Protein AF-0000000067174877 (afdb_homodimer)

pLDDT: mean 84.49, std 14.62, range [26.58, 98.69]

Secondary structure (DSSP, 8-state):
---HHHHHHHHHHHHHS-HHHHHHHTT--HHHHHHHHHHHHHHHTS--EEEETTEEEE-HHHHHHHHHHHHHHHHHHHHHHHHHHHHH-TT-EEEEEEEHHHIIIIIHHHHHHHHHH-TTSEEEEEEESSHHHHHHHHHTTS-SEEEEESP--TTSEEEEEEEEEEEEEE-TT-GGGSSSEE-GGGGTT-EEEEE-TTSHHHHHHHHHHHHTT---EEEEEES-TTHHHHHIIIII-BEEEEGGGS-TT-SSEEEEEEEEEEEEEEEEESSSPPHHHHHHHHHHHHH-----HHHHHHHH-TTTHHHHHHHHHHHHS--/---HHHHHHHHHHHHHS-HHHHHHHTT--HHHHHHHHHHHHHHHTS--EEEETTEEEE-HHHHHHHHHHHHHHHHHHHHHHHHHHHHH-TT-EEEEEEEHHHIIIIIHHHHHHHHHH-TTSEEEEEEESSHHHHHHHHHTTS-SEEEEESP--TTSEEEEEEEEEEEEEE-TT-GGGSSSEE-GGGGTT-EEEEE-TTSHHHHHHHHHHHHTT---EEEEEES-TTHHHHHIIIII-BEEEEGGGS-TT-SSEEEEEEEEEEEEEEEEESSSPPHHHHHHHHHHHHH-----HHHHHHHH-TTTHHHHHHHHHHHHTT-

Foldseek 3Di:
DQDLVLLQLLLLCAVVLALCRSCVVVVHHSVVSVVSPVVVCVVVVHRQWDQDPVGIDGDPVVVVSNVVSVVVNVLVVLQVVQVVLQVQQPQGEAFEEEAPLCCPQQPVVLVVVCCVVPVSYHYHYDYFQDLVVVVVCQVVVVHFKYKDWDDDDPQWDKAFAAKWFKKKAAAAPPPQLPDQAHELQNQAAFEFAAADRRHNVRVVVVVVNVVVVGDYHYQYHYNQQLVRNQVRNVPSTMYTHTLLSQDPPRNHAMHAHVVIDIIIIIMIHNDPHDPVVVVSSVSSNVSHGDHDPVSVCCHVPVPPVVPVVVVVVVVVVVD/DQDLVLLQLLLLCAVVLALCRSCVVVVHHSVVSVVSPVVVCVVVVHRQWDQDPVGIDGDPVVVVSNVVSVVVNVLVVLQVVQVVLQVQQPQGEAFEEEAPLCCPQQPVVLVVVCCVVPVSYHYHYDYFQDLVVVVVCQVVVVHFKYKDWDDDDPQWDKAFAAKWFKKKAAAAPPPQLPDQAHELQNQAAFEFAAADRRHNVRVVVVVVNVVVVGDYHYQYHYNQQLVRNQVRNVPSTMYTHTLLSQDPPRNHAMHAHVVIHIIIIIMIHNDPRDPVVVVSSVSSNVSHGDHDPVSVCCHVPVVPVVPVVVVVVVVVVVD

Nearest PDB structures (foldseek):
  6g4r-assembly1_B  TM=5.927E-01  e=1.650E-21  Corynebacterium glutamicum
  6g1d-assembly1_C  TM=5.947E-01  e=2.316E-20  Corynebacterium glutamicum
  6g4r-assembly1_E  TM=5.955E-01  e=1.926E-20  Corynebacterium glutamicum
  4x6g-assembly1_C  TM=5.718E-01  e=1.758E-19  Pseudomonas aeruginosa PAO1
  1ixc-assembly1_B-2  TM=5.047E-01  e=4.025E-20  Cupriavidus necator

Solvent-accessible surface area (backbone atoms only — not comparable to full-atom values): 32806 Å² total; per-residue (Å²): 125,81,48,72,64,31,38,50,43,49,43,34,23,67,61,58,30,21,61,61,58,21,10,59,72,66,74,47,48,46,68,57,41,51,47,34,45,50,50,45,25,59,73,64,69,42,71,33,67,41,84,48,97,90,32,44,43,70,31,74,60,20,51,55,46,38,50,50,30,50,51,49,52,45,50,53,50,46,50,50,46,48,52,48,28,43,72,64,20,86,63,28,59,46,34,36,32,30,34,66,79,40,42,58,47,39,44,24,64,51,45,28,49,38,47,72,76,38,65,43,41,35,70,44,54,42,60,46,41,46,70,67,59,46,51,51,34,31,71,70,62,71,28,59,35,31,42,41,59,65,83,70,71,81,87,44,41,71,41,85,36,35,72,42,46,39,26,40,24,22,23,68,84,37,76,74,60,71,50,65,46,33,43,72,73,74,44,50,68,35,45,23,32,38,45,23,77,75,20,42,63,22,62,53,49,52,40,53,33,52,76,68,72,40,51,65,38,75,53,32,49,39,62,32,62,50,46,27,35,52,39,4,24,20,58,63,26,31,11,77,42,50,48,55,35,47,54,72,82,59,79,40,37,57,29,37,34,56,72,74,41,70,44,49,30,27,38,36,23,69,50,85,65,54,71,70,56,43,50,51,50,50,50,44,37,73,63,30,64,48,62,37,66,70,56,52,46,34,55,76,43,50,76,58,68,62,61,61,56,55,52,56,61,58,60,61,70,72,106,126,80,49,71,64,31,35,50,42,48,44,35,22,67,61,60,29,20,59,60,56,22,10,58,73,66,74,46,49,48,68,58,42,52,48,35,45,49,51,44,24,58,74,65,69,41,71,32,66,40,85,48,97,91,31,43,44,69,32,75,61,20,50,55,45,38,49,51,29,50,51,49,52,46,50,53,50,45,50,50,46,49,51,48,28,41,72,64,20,85,63,28,57,46,34,37,32,28,35,67,78,41,42,57,47,41,43,24,63,52,46,29,51,38,47,71,75,37,66,43,39,36,71,43,54,42,59,45,41,46,70,67,59,45,50,51,33,31,72,70,62,70,28,59,34,31,42,41,60,65,85,70,71,80,86,44,39,73,40,86,38,36,71,41,46,37,27,40,22,22,21,67,84,37,77,73,60,72,50,68,48,34,44,73,73,72,43,50,68,34,46,24,33,38,45,24,77,74,21,41,61,24,64,52,48,51,38,52,33,53,76,69,71,37,50,62,39,72,56,31,51,39,61,33,61,50,46,28,35,52,39,4,25,21,59,63,26,30,10,80,42,52,48,56,35,47,54,72,82,58,80,39,39,56,28,37,34,55,72,76,42,68,45,49,31,26,38,36,23,72,49,84,65,54,70,70,57,44,50,51,51,50,50,43,36,72,63,28,64,47,61,36,67,70,54,52,45,33,54,74,42,50,77,59,68,63,60,62,56,54,54,57,60,59,60,61,71,76,107

InterPro domains:
  IPR000847 LysR, HTH, N-terminal domain [PF00126] (4-63)
  IPR000847 LysR, HTH, N-terminal domain [PR00039] (19-30)
  IPR000847 LysR, HTH, N-terminal domain [PR00039] (30-40)
  IPR000847 LysR, HTH, N-terminal domain [PR00039] (40-51)
  IPR000847 LysR, HTH, N-terminal domain [PS50931] (2-59)
  IPR005119 LysR, substrate-binding [PF03466] (90-283)
  IPR036388 Winged helix-like DNA-binding domain superfamily [G3DSA:1.10.10.10] (3-88)
  IPR036390 Winged helix DNA-binding domain superfamily [SSF46785] (2-112)

Sequence (638 aa):
MPSLRALECLVAVADSGSITQAARRLHSSQPAVSHQLAVLEREAQTVLLRREPRGVTLTPAGRAAVADARRAIDAAASAVRSARAVGEAAGGALRLACAQSLTVPLLAPVIRRWHRRHPDVAISLREAATIETFLDLVDAGEVDVALVPLPVPDRFATTFVADEEIVLAAASGHPLTRGSTVRMPDLQGAQIVHFAPENGLGGWLDRSLTAAGVHTETVMRTAASAAAPQLAAAGLGVAICPVSAVGAGFPGAVRSFSPRWVRKLVAVTPAKPDPLTARFIGDLQTRGVYVPSDVRSQLTNPSRTKAARTDATSRSSKKMPSLRALECLVAVADSGSITQAARRLHSSQPAVSHQLAVLEREAQTVLLRREPRGVTLTPAGRAAVADARRAIDAAASAVRSARAVGEAAGGALRLACAQSLTVPLLAPVIRRWHRRHPDVAISLREAATIETFLDLVDAGEVDVALVPLPVPDRFATTFVADEEIVLAAASGHPLTRGSTVRMPDLQGAQIVHFAPENGLGGWLDRSLTAAGVHTETVMRTAASAAAPQLAAAGLGVAICPVSAVGAGFPGAVRSFSPRWVRKLVAVTPAKPDPLTARFIGDLQTRGVYVPSDVRSQLTNPSRTKAARTDATSRSSKK

Organism: Mycolicibacterium smegmatis (strain ATCC 700084 / mc(2)155) (NCBI:txid246196)

Structure (mmCIF, N/CA/C/O backbone):
data_AF-0000000067174877-model_v1
#
loop_
_entity.id
_entity.type
_entity.pdbx_description
1 polymer 'Probable hydrogen peroxide-inducible genes activator'
#
loop_
_atom_site.group_PDB
_atom_site.id
_atom_site.type_symbol
_atom_site.label_atom_id
_atom_site.label_alt_id
_atom_site.label_comp_id
_atom_site.label_asym_id
_atom_site.label_entity_id
_atom_site.label_seq_id
_atom_site.pdbx_PDB_ins_code
_atom_site.Cartn_x
_atom_site.Cartn_y
_atom_site.Cartn_z
_atom_site.occupancy
_atom_site.B_iso_or_equiv
_atom_site.auth_seq_id
_atom_site.auth_comp_id
_atom_site.auth_asym_id
_atom_site.auth_atom_id
_atom_site.pdbx_PDB_model_num
ATOM 1 N N . MET A 1 1 ? -0.779 -26.25 19.188 1 49.75 1 MET A N 1
ATOM 2 C CA . MET A 1 1 ? -0.858 -25.5 17.938 1 49.75 1 MET A CA 1
ATOM 3 C C . MET A 1 1 ? -2.307 -25.188 17.594 1 49.75 1 MET A C 1
ATOM 5 O O . MET A 1 1 ? -3.174 -26.062 17.656 1 49.75 1 MET A O 1
ATOM 9 N N . PRO A 1 2 ? -2.494 -23.953 17.516 1 58.31 2 PRO A N 1
ATOM 10 C CA . PRO A 1 2 ? -3.914 -23.703 17.25 1 58.31 2 PRO A CA 1
ATOM 11 C C . PRO A 1 2 ? -4.391 -24.297 15.93 1 58.31 2 PRO A C 1
ATOM 13 O O . PRO A 1 2 ? -3.627 -24.344 14.961 1 58.31 2 PRO A O 1
ATOM 16 N N . SER A 1 3 ? -5.5 -24.922 16.031 1 68.06 3 SER A N 1
ATOM 17 C CA . SER A 1 3 ? -6.109 -25.453 14.82 1 68.06 3 SER A CA 1
ATOM 18 C C . SER A 1 3 ? -6.566 -24.328 13.891 1 68.06 3 SER A C 1
ATOM 20 O O . SER A 1 3 ? -6.832 -23.219 14.344 1 68.06 3 SER A O 1
ATOM 22 N N . LEU A 1 4 ? -6.496 -24.625 12.602 1 74.38 4 LEU A N 1
ATOM 23 C CA . LEU A 1 4 ? -6.996 -23.688 11.609 1 74.38 4 LEU A CA 1
ATOM 24 C C . LEU A 1 4 ? -8.438 -23.281 11.922 1 74.38 4 LEU A C 1
ATOM 26 O O . LEU A 1 4 ? -8.828 -22.125 11.703 1 74.38 4 LEU A O 1
ATOM 30 N N . ARG A 1 5 ? -9.133 -24.188 12.492 1 76.06 5 ARG A N 1
ATOM 31 C CA . ARG A 1 5 ? -10.523 -23.922 12.852 1 76.06 5 ARG A CA 1
ATOM 32 C C . ARG A 1 5 ? -10.625 -22.875 13.953 1 76.06 5 ARG A C 1
ATOM 34 O O . ARG A 1 5 ? -11.508 -22.031 13.93 1 76.06 5 ARG A O 1
ATOM 41 N N . ALA A 1 6 ? -9.758 -22.984 14.852 1 81.88 6 ALA A N 1
ATOM 42 C CA . ALA A 1 6 ? -9.742 -22 15.93 1 81.88 6 ALA A CA 1
ATOM 43 C C . ALA A 1 6 ? -9.43 -20.609 15.398 1 81.88 6 ALA A C 1
ATOM 45 O O . ALA A 1 6 ? -10.031 -19.625 15.844 1 81.88 6 ALA A O 1
ATOM 46 N N . LEU A 1 7 ? -8.539 -20.578 14.477 1 80.25 7 LEU A N 1
ATOM 47 C CA . LEU A 1 7 ? -8.188 -19.297 13.852 1 80.25 7 LEU A CA 1
ATOM 48 C C . LEU A 1 7 ? -9.367 -18.75 13.055 1 80.25 7 LEU A C 1
ATOM 50 O O . LEU A 1 7 ? -9.625 -17.547 13.078 1 80.25 7 LEU A O 1
ATOM 54 N N . GLU A 1 8 ? -10.047 -19.594 12.375 1 84 8 GLU A N 1
ATOM 55 C CA . GLU A 1 8 ? -11.242 -19.203 11.641 1 84 8 GLU A CA 1
ATOM 56 C C . GLU A 1 8 ? -12.305 -18.641 12.586 1 84 8 GLU A C 1
ATOM 58 O O . GLU A 1 8 ? -12.984 -17.656 12.258 1 84 8 GLU A O 1
ATOM 63 N N . CYS A 1 9 ? -12.438 -19.25 13.734 1 86.56 9 CYS A N 1
ATOM 64 C CA . CYS A 1 9 ? -13.383 -18.781 14.734 1 86.56 9 CYS A CA 1
ATOM 65 C C . CYS A 1 9 ? -13.031 -17.375 15.211 1 86.56 9 CYS A C 1
ATOM 67 O O . CYS A 1 9 ? -13.906 -16.5 15.305 1 86.56 9 CYS A O 1
ATOM 69 N N . LEU A 1 10 ? -11.781 -17.188 15.422 1 87.56 10 LEU A N 1
ATOM 70 C CA . LEU A 1 10 ? -11.305 -15.883 15.875 1 87.56 10 LEU A CA 1
ATOM 71 C C . LEU A 1 10 ? -11.609 -14.805 14.844 1 87.56 10 LEU A C 1
ATOM 73 O O . LEU A 1 10 ? -12.148 -13.75 15.18 1 87.56 10 LEU A O 1
ATOM 77 N N . VAL A 1 11 ? -11.32 -15.086 13.625 1 84.06 11 VAL A N 1
ATOM 78 C CA . VAL A 1 11 ? -11.523 -14.117 12.547 1 84.06 11 VAL A CA 1
ATOM 79 C C . VAL A 1 11 ? -13.016 -13.852 12.367 1 84.06 11 VAL A C 1
ATOM 81 O O . VAL A 1 11 ? -13.43 -12.703 12.188 1 84.06 11 VAL A O 1
ATOM 84 N N . ALA A 1 12 ? -13.859 -14.852 12.422 1 85.69 12 ALA A N 1
ATOM 85 C CA . ALA A 1 12 ? -15.305 -14.711 12.266 1 85.69 12 ALA A CA 1
ATOM 86 C C . ALA A 1 12 ? -15.891 -13.836 13.367 1 85.69 12 ALA A C 1
ATOM 88 O O . ALA A 1 12 ? -16.766 -13 13.102 1 85.69 12 ALA A O 1
ATOM 89 N N . VAL A 1 13 ? -15.398 -14.039 14.492 1 88.19 13 VAL A N 1
ATOM 90 C CA . VAL A 1 13 ? -15.891 -13.242 15.617 1 88.19 13 VAL A CA 1
ATOM 91 C C . VAL A 1 13 ? -15.43 -11.797 15.461 1 88.19 13 VAL A C 1
ATOM 93 O O . VAL A 1 13 ? -16.188 -10.859 15.727 1 88.19 13 VAL A O 1
ATOM 96 N N . ALA A 1 14 ? -14.234 -11.688 15.07 1 84.88 14 ALA A N 1
ATOM 97 C CA . ALA A 1 14 ? -13.711 -10.336 14.852 1 84.88 14 ALA A CA 1
ATOM 98 C C . ALA A 1 14 ? -14.531 -9.586 13.805 1 84.88 14 ALA A C 1
ATOM 100 O O . ALA A 1 14 ? -14.828 -8.406 13.977 1 84.88 14 ALA A O 1
ATOM 101 N N . ASP A 1 15 ? -14.883 -10.297 12.852 1 80.62 15 ASP A N 1
ATOM 102 C CA . ASP A 1 15 ? -15.578 -9.688 11.727 1 80.62 15 ASP A CA 1
ATOM 103 C C . ASP A 1 15 ? -17.031 -9.398 12.078 1 80.62 15 ASP A C 1
ATOM 105 O O . ASP A 1 15 ? -17.625 -8.422 11.586 1 80.62 15 ASP A O 1
ATOM 109 N N . SER A 1 16 ? -17.641 -10.211 12.875 1 81.75 16 SER A N 1
ATOM 110 C CA . SER A 1 16 ? -19.062 -10.117 13.133 1 81.75 16 SER A CA 1
ATOM 111 C C . SER A 1 16 ? -19.344 -9.359 14.438 1 81.75 16 SER A C 1
ATOM 113 O O . SER A 1 16 ? -20.453 -8.898 14.664 1 81.75 16 SER A O 1
ATOM 115 N N . GLY A 1 17 ? -18.328 -9.32 15.242 1 84.31 17 GLY A N 1
ATOM 116 C CA . GLY A 1 17 ? -18.484 -8.711 16.547 1 84.31 17 GLY A CA 1
ATOM 117 C C . GLY A 1 17 ? -19.359 -9.523 17.484 1 84.31 17 GLY A C 1
ATOM 118 O O . GLY A 1 17 ? -19.844 -9.016 18.5 1 84.31 17 GLY A O 1
ATOM 119 N N . SER A 1 18 ? -19.641 -10.742 17.062 1 89.56 18 SER A N 1
ATOM 120 C CA . SER A 1 18 ? -20.562 -11.602 17.812 1 89.56 18 SER A CA 1
ATOM 121 C C . SER A 1 18 ? -20.188 -13.07 17.656 1 89.56 18 SER A C 1
ATOM 123 O O . SER A 1 18 ? -19.906 -13.539 16.547 1 89.56 18 SER A O 1
ATOM 125 N N . ILE A 1 19 ? -20.188 -13.789 18.844 1 89.75 19 ILE A N 1
ATOM 126 C CA . ILE A 1 19 ? -19.875 -15.211 18.797 1 89.75 19 ILE A CA 1
ATOM 127 C C . ILE A 1 19 ? -21.016 -15.977 18.125 1 89.75 19 ILE A C 1
ATOM 129 O O . ILE A 1 19 ? -20.781 -16.891 17.344 1 89.75 19 ILE A O 1
ATOM 133 N N . THR A 1 20 ? -22.203 -15.508 18.375 1 89 20 THR A N 1
ATOM 134 C CA . THR A 1 20 ? -23.375 -16.156 17.797 1 89 20 THR A CA 1
ATOM 135 C C . THR A 1 20 ? -23.391 -15.992 16.281 1 89 20 THR A C 1
ATOM 137 O O . THR A 1 20 ? -23.656 -16.953 15.547 1 89 20 THR A O 1
ATOM 140 N N . GLN A 1 21 ? -23.125 -14.859 15.898 1 87.75 21 GLN A N 1
ATOM 141 C CA . GLN A 1 21 ? -23.109 -14.602 14.461 1 87.75 21 GLN A CA 1
ATOM 142 C C . GLN A 1 21 ? -21.953 -15.344 13.781 1 87.75 21 GLN A C 1
ATOM 144 O O . GLN A 1 21 ? -22.109 -15.852 12.672 1 87.75 21 GLN A O 1
ATOM 149 N N . ALA A 1 22 ? -20.844 -15.32 14.453 1 89.62 22 ALA A N 1
ATOM 150 C CA . ALA A 1 22 ? -19.703 -16.078 13.945 1 89.62 22 ALA A CA 1
ATOM 151 C C . ALA A 1 22 ? -20.047 -17.562 13.805 1 89.62 22 ALA A C 1
ATOM 153 O O . ALA A 1 22 ? -19.688 -18.188 12.812 1 89.62 22 ALA A O 1
ATOM 154 N N . ALA A 1 23 ? -20.766 -18.109 14.734 1 88.75 23 ALA A N 1
ATOM 155 C CA . ALA A 1 23 ? -21.172 -19.5 14.703 1 88.75 23 ALA A CA 1
ATOM 156 C C . ALA A 1 23 ? -22.047 -19.797 13.492 1 88.75 23 ALA A C 1
ATOM 158 O O . ALA A 1 23 ? -21.859 -20.797 12.797 1 88.75 23 ALA A O 1
ATOM 159 N N . ARG A 1 24 ? -22.906 -18.953 13.242 1 84 24 ARG A N 1
ATOM 160 C CA . ARG A 1 24 ? -23.781 -19.094 12.086 1 84 24 ARG A CA 1
ATOM 161 C C . ARG A 1 24 ? -22.984 -19.078 10.789 1 84 24 ARG A C 1
ATOM 163 O O . ARG A 1 24 ? -23.203 -19.922 9.906 1 84 24 ARG A O 1
ATOM 170 N N . ARG A 1 25 ? -22.078 -18.234 10.789 1 79.06 25 ARG A N 1
ATOM 171 C CA . ARG A 1 25 ? -21.25 -18.062 9.594 1 79.06 25 ARG A CA 1
ATOM 172 C C . ARG A 1 25 ? -20.391 -19.297 9.336 1 79.06 25 ARG A C 1
ATOM 174 O O . ARG A 1 25 ? -20.141 -19.656 8.18 1 79.06 25 ARG A O 1
ATOM 181 N N . LEU A 1 26 ? -19.953 -19.828 10.383 1 81 26 LEU A N 1
ATOM 182 C CA . LEU A 1 26 ? -19.047 -20.969 10.281 1 81 26 LEU A CA 1
ATOM 183 C C . LEU A 1 26 ? -19.812 -22.281 10.289 1 81 26 LEU A C 1
ATOM 185 O O . LEU A 1 26 ? -19.219 -23.359 10.328 1 81 26 LEU A O 1
ATOM 189 N N . HIS A 1 27 ? -21.188 -22.109 10.25 1 81.44 27 HIS A N 1
ATOM 190 C CA . HIS A 1 27 ? -22.031 -23.281 10.32 1 81.44 27 HIS A CA 1
ATOM 191 C C . HIS A 1 27 ? -21.656 -24.172 11.5 1 81.44 27 HIS A C 1
ATOM 193 O O . HIS A 1 27 ? -21.484 -25.391 11.344 1 81.44 27 HIS A O 1
ATOM 199 N N . SER A 1 28 ? -21.469 -23.531 12.594 1 84.38 28 SER A N 1
ATOM 200 C CA . SER A 1 28 ? -21.109 -24.172 13.852 1 84.38 28 SER A CA 1
ATOM 201 C C . SER A 1 28 ? -22.031 -23.719 14.984 1 84.38 28 SER A C 1
ATOM 203 O O . SER A 1 28 ? -22.859 -22.828 14.797 1 84.38 28 SER A O 1
ATOM 205 N N . SER A 1 29 ? -21.953 -24.391 16.062 1 87.31 29 SER A N 1
ATOM 206 C CA . SER A 1 29 ? -22.719 -23.969 17.234 1 87.31 29 SER A CA 1
ATOM 207 C C . SER A 1 29 ? -21.953 -22.938 18.062 1 87.31 29 SER A C 1
ATOM 209 O O . SER A 1 29 ? -20.719 -22.906 18.016 1 87.31 29 SER A O 1
ATOM 211 N N . GLN A 1 30 ? -22.719 -22.094 18.656 1 89.38 30 GLN A N 1
ATOM 212 C CA . GLN A 1 30 ? -22.125 -21.062 19.484 1 89.38 30 GLN A CA 1
ATOM 213 C C . GLN A 1 30 ? -21.219 -21.672 20.547 1 89.38 30 GLN A C 1
ATOM 215 O O . GLN A 1 30 ? -20.094 -21.188 20.766 1 89.38 30 GLN A O 1
ATOM 220 N N . PRO A 1 31 ? -21.578 -22.797 21.219 1 89.94 31 PRO A N 1
ATOM 221 C CA . PRO A 1 31 ? -20.656 -23.391 22.188 1 89.94 31 PRO A CA 1
ATOM 222 C C . PRO A 1 31 ? -19.359 -23.875 21.547 1 89.94 31 PRO A C 1
ATOM 224 O O . PRO A 1 31 ? -18.281 -23.766 22.156 1 89.94 31 PRO A O 1
ATOM 227 N N . ALA A 1 32 ? -19.484 -24.406 20.391 1 86 32 ALA A N 1
ATOM 228 C CA . ALA A 1 32 ? -18.297 -24.906 19.703 1 86 32 ALA A CA 1
ATOM 229 C C . ALA A 1 32 ? -17.328 -23.766 19.375 1 86 32 ALA A C 1
ATOM 231 O O . ALA A 1 32 ? -16.125 -23.906 19.594 1 86 32 ALA A O 1
ATOM 232 N N . VAL A 1 33 ? -17.859 -22.688 18.875 1 90.06 33 VAL A N 1
ATOM 233 C CA . VAL A 1 33 ? -17.031 -21.516 18.562 1 90.06 33 VAL A CA 1
ATOM 234 C C . VAL A 1 33 ? -16.422 -20.953 19.828 1 90.06 33 VAL A C 1
ATOM 236 O O . VAL A 1 33 ? -15.227 -20.625 19.859 1 90.06 33 VAL A O 1
ATOM 239 N N . SER A 1 34 ? -17.203 -20.875 20.859 1 90.19 34 SER A N 1
ATOM 240 C CA . SER A 1 34 ? -16.719 -20.375 22.141 1 90.19 34 SER A CA 1
ATOM 241 C C . SER A 1 34 ? -15.586 -21.234 22.672 1 90.19 34 SER A C 1
ATOM 243 O O . SER A 1 34 ? -14.586 -20.719 23.172 1 90.19 34 SER A O 1
ATOM 245 N N . HIS A 1 35 ? -15.766 -22.484 22.531 1 86.81 35 HIS A N 1
ATOM 246 C CA . HIS A 1 35 ? -14.75 -23.422 22.984 1 86.81 35 HIS A CA 1
ATOM 247 C C . HIS A 1 35 ? -13.445 -23.234 22.219 1 86.81 35 HIS A C 1
ATOM 249 O O . HIS A 1 35 ? -12.367 -23.219 22.812 1 86.81 35 HIS A O 1
ATOM 255 N N . GLN A 1 36 ? -13.578 -23.188 20.938 1 86.5 36 GLN A N 1
ATOM 256 C CA . GLN A 1 36 ? -12.398 -22.984 20.109 1 86.5 36 GLN A CA 1
ATOM 257 C C . GLN A 1 36 ? -11.656 -21.719 20.5 1 86.5 36 GLN A C 1
ATOM 259 O O . GLN A 1 36 ? -10.422 -21.688 20.531 1 86.5 36 GLN A O 1
ATOM 264 N N . LEU A 1 37 ? -12.359 -20.688 20.812 1 88.75 37 LEU A N 1
ATOM 265 C CA . LEU A 1 37 ? -11.766 -19.406 21.203 1 88.75 37 LEU A CA 1
ATOM 266 C C . LEU A 1 37 ? -11.062 -19.531 22.562 1 88.75 37 LEU A C 1
ATOM 268 O O . LEU A 1 37 ? -9.977 -18.969 22.75 1 88.75 37 LEU A O 1
ATOM 272 N N . ALA A 1 38 ? -11.656 -20.25 23.422 1 86.88 38 ALA A N 1
ATOM 273 C CA . ALA A 1 38 ? -11.055 -20.484 24.734 1 86.88 38 ALA A CA 1
ATOM 274 C C . ALA A 1 38 ? -9.742 -21.25 24.594 1 86.88 38 ALA A C 1
ATOM 276 O O . ALA A 1 38 ? -8.766 -20.938 25.281 1 86.88 38 ALA A O 1
ATOM 277 N N . VAL A 1 39 ? -9.797 -22.203 23.781 1 79.25 39 VAL A N 1
ATOM 278 C CA . VAL A 1 39 ? -8.594 -23 23.531 1 79.25 39 VAL A CA 1
ATOM 279 C C . VAL A 1 39 ? -7.492 -22.094 22.984 1 79.25 39 VAL A C 1
ATOM 281 O O . VAL A 1 39 ? -6.336 -22.188 23.391 1 79.25 39 VAL A O 1
ATOM 284 N N . LEU A 1 40 ? -7.848 -21.25 22.062 1 81.5 40 LEU A N 1
ATOM 285 C CA . LEU A 1 40 ? -6.891 -20.344 21.438 1 81.5 40 LEU A CA 1
ATOM 286 C C . LEU A 1 40 ? -6.301 -19.391 22.484 1 81.5 40 LEU A C 1
ATOM 288 O O . LEU A 1 40 ? -5.094 -19.141 22.484 1 81.5 40 LEU A O 1
ATOM 292 N N . GLU A 1 41 ? -7.145 -18.875 23.328 1 85.38 41 GLU A N 1
ATOM 293 C CA . GLU A 1 41 ? -6.684 -17.969 24.375 1 85.38 41 GLU A CA 1
ATOM 294 C C . GLU A 1 41 ? -5.773 -18.688 25.359 1 85.38 41 GLU A C 1
ATOM 296 O O . GLU A 1 41 ? -4.781 -18.109 25.828 1 85.38 41 GLU A O 1
ATOM 301 N N . ARG A 1 42 ? -6.078 -19.906 25.672 1 78 42 ARG A N 1
ATOM 302 C CA . ARG A 1 42 ? -5.246 -20.719 26.562 1 78 42 ARG A CA 1
ATOM 303 C C . ARG A 1 42 ? -3.875 -20.969 25.953 1 78 42 ARG A C 1
ATOM 305 O O . ARG A 1 42 ? -2.852 -20.844 26.625 1 78 42 ARG A O 1
ATOM 312 N N . GLU A 1 43 ? -3.955 -21.297 24.734 1 73 43 GLU A N 1
ATOM 313 C CA . GLU A 1 43 ? -2.697 -21.578 24.047 1 73 43 GLU A CA 1
ATOM 314 C C . GLU A 1 43 ? -1.843 -20.312 23.922 1 73 43 GLU A C 1
ATOM 316 O O . GLU A 1 43 ? -0.618 -20.375 24.047 1 73 43 GLU A O 1
ATOM 321 N N . ALA A 1 44 ? -2.561 -19.234 23.656 1 71.12 44 ALA A N 1
ATOM 322 C CA . ALA A 1 44 ? -1.867 -17.969 23.516 1 71.12 44 ALA A CA 1
ATOM 323 C C . ALA A 1 44 ? -1.501 -17.391 24.891 1 71.12 44 ALA A C 1
ATOM 325 O O . ALA A 1 44 ? -0.705 -16.453 24.984 1 71.12 44 ALA A O 1
ATOM 326 N N . GLN A 1 45 ? -2.07 -17.969 25.844 1 73.69 45 GLN A N 1
ATOM 327 C CA . GLN A 1 45 ? -1.888 -17.531 27.234 1 73.69 45 GLN A CA 1
ATOM 328 C C . GLN A 1 45 ? -2.225 -16.062 27.406 1 73.69 45 GLN A C 1
ATOM 330 O O . GLN A 1 45 ? -1.541 -15.344 28.141 1 73.69 45 GLN A O 1
ATOM 335 N N . THR A 1 46 ? -3.148 -15.633 26.594 1 75.06 46 THR A N 1
ATOM 336 C CA . THR A 1 46 ? -3.615 -14.25 26.672 1 75.06 46 THR A CA 1
ATOM 337 C C . THR A 1 46 ? -5.07 -14.148 26.219 1 75.06 46 THR A C 1
ATOM 339 O O . THR A 1 46 ? -5.559 -15 25.484 1 75.06 46 THR A O 1
ATOM 342 N N . VAL A 1 47 ? -5.723 -13.227 26.797 1 83.31 47 VAL A N 1
ATOM 343 C CA . VAL A 1 47 ? -7.105 -12.977 26.422 1 83.31 47 VAL A CA 1
ATOM 344 C C . VAL A 1 47 ? -7.145 -12.234 25.078 1 83.31 47 VAL A C 1
ATOM 346 O O . VAL A 1 47 ? -6.461 -11.219 24.906 1 83.31 47 VAL A O 1
ATOM 349 N N . LEU A 1 48 ? -7.875 -12.797 24.203 1 84.94 48 LEU A N 1
ATOM 350 C CA . LEU A 1 48 ? -7.93 -12.219 22.875 1 84.94 48 LEU A CA 1
ATOM 351 C C . LEU A 1 48 ? -9.219 -11.43 22.672 1 84.94 48 LEU A C 1
ATOM 353 O O . LEU A 1 48 ? -9.266 -10.492 21.875 1 84.94 48 LEU A O 1
ATOM 357 N N . LEU A 1 49 ? -10.266 -11.852 23.391 1 87.81 49 LEU A N 1
ATOM 358 C CA . LEU A 1 49 ? -11.594 -11.273 23.219 1 87.81 49 LEU A CA 1
ATOM 359 C C . LEU A 1 49 ? -12.148 -10.789 24.547 1 87.81 49 LEU A C 1
ATOM 361 O O . LEU A 1 49 ? -11.938 -11.422 25.594 1 87.81 49 LEU A O 1
ATOM 365 N N . ARG A 1 50 ? -12.758 -9.609 24.422 1 86.88 50 ARG A N 1
ATOM 366 C CA . ARG A 1 50 ? -13.516 -9.094 25.562 1 86.88 50 ARG A CA 1
ATOM 367 C C . ARG A 1 50 ? -15.016 -9.18 25.312 1 86.88 50 ARG A C 1
ATOM 369 O O . ARG A 1 50 ? -15.508 -8.688 24.297 1 86.88 50 ARG A O 1
ATOM 376 N N . ARG A 1 51 ? -15.648 -9.875 26.219 1 81.5 51 ARG A N 1
ATOM 377 C CA . ARG A 1 51 ? -17.094 -10.016 26.109 1 81.5 51 ARG A CA 1
ATOM 378 C C . ARG A 1 51 ? -17.812 -8.82 26.734 1 81.5 51 ARG A C 1
ATOM 380 O O . ARG A 1 51 ? -17.484 -8.414 27.844 1 81.5 51 ARG A O 1
ATOM 387 N N . GLU A 1 52 ? -18.547 -8.133 25.891 1 79.06 52 GLU A N 1
ATOM 388 C CA . GLU A 1 52 ? -19.359 -6.996 26.328 1 79.06 52 GLU A CA 1
ATOM 389 C C . GLU A 1 52 ? -20.859 -7.293 26.172 1 79.06 52 GLU A C 1
ATOM 391 O O . GLU A 1 52 ? -21.234 -8.258 25.5 1 79.06 52 GLU A O 1
ATOM 396 N N . PRO A 1 53 ? -21.703 -6.523 26.875 1 74.5 53 PRO A N 1
ATOM 397 C CA . PRO A 1 53 ? -23.141 -6.742 26.766 1 74.5 53 PRO A CA 1
ATOM 398 C C . PRO A 1 53 ? -23.641 -6.688 25.328 1 74.5 53 PRO A C 1
ATOM 400 O O . PRO A 1 53 ? -24.578 -7.402 24.969 1 74.5 53 PRO A O 1
ATOM 403 N N . ARG A 1 54 ? -23.016 -5.867 24.547 1 72.5 54 ARG A N 1
ATOM 404 C CA . ARG A 1 54 ? -23.516 -5.684 23.188 1 72.5 54 ARG A CA 1
ATOM 405 C C . ARG A 1 54 ? -22.609 -6.387 22.172 1 72.5 54 ARG A C 1
ATOM 407 O O . ARG A 1 54 ? -22.625 -6.051 20.984 1 72.5 54 ARG A O 1
ATOM 414 N N . GLY A 1 55 ? -21.891 -7.367 22.703 1 81.75 55 GLY A N 1
ATOM 415 C CA . GLY A 1 55 ? -21.094 -8.125 21.734 1 81.75 55 GLY A CA 1
ATOM 416 C C . GLY A 1 55 ? -19.688 -8.391 22.219 1 81.75 55 GLY A C 1
ATOM 417 O O . GLY A 1 55 ? -19.438 -8.555 23.406 1 81.75 55 GLY A O 1
ATOM 418 N N . VAL A 1 56 ? -18.797 -8.734 21.219 1 86.06 56 VAL A N 1
ATOM 419 C CA . VAL A 1 56 ? -17.406 -9.086 21.531 1 86.06 56 VAL A CA 1
ATOM 420 C C . VAL A 1 56 ? -16.453 -8.102 20.859 1 86.06 56 VAL A C 1
ATOM 422 O O . VAL A 1 56 ? -16.688 -7.68 19.734 1 86.06 56 VAL A O 1
ATOM 425 N N . THR A 1 57 ? -15.484 -7.582 21.656 1 85 57 THR A N 1
ATOM 426 C CA . THR A 1 57 ? -14.438 -6.723 21.109 1 85 57 THR A CA 1
ATOM 427 C C . THR A 1 57 ? -13.07 -7.387 21.234 1 85 57 THR A C 1
ATOM 429 O O . THR A 1 57 ? -12.875 -8.266 22.094 1 85 57 THR A O 1
ATOM 432 N N . LEU A 1 58 ? -12.219 -6.961 20.344 1 81.12 58 LEU A N 1
ATOM 433 C CA . LEU A 1 58 ? -10.867 -7.512 20.359 1 81.12 58 LEU A CA 1
ATOM 434 C C . LEU A 1 58 ? -9.977 -6.762 21.344 1 81.12 58 LEU A C 1
ATOM 436 O O . LEU A 1 58 ? -10.07 -5.535 21.453 1 81.12 58 LEU A O 1
ATOM 440 N N . THR A 1 59 ? -9.164 -7.531 22.109 1 76.19 59 THR A N 1
ATOM 441 C CA . THR A 1 59 ? -8.039 -6.941 22.828 1 76.19 59 THR A CA 1
ATOM 442 C C . THR A 1 59 ? -6.922 -6.562 21.859 1 76.19 59 THR A C 1
ATOM 444 O O . THR A 1 59 ? -6.957 -6.93 20.688 1 76.19 59 THR A O 1
ATOM 447 N N . PRO A 1 60 ? -6.02 -5.789 22.359 1 62.75 60 PRO A N 1
ATOM 448 C CA . PRO A 1 60 ? -4.859 -5.523 21.516 1 62.75 60 PRO A CA 1
ATOM 449 C C . PRO A 1 60 ? -4.176 -6.805 21.031 1 62.75 60 PRO A C 1
ATOM 451 O O . PRO A 1 60 ? -3.811 -6.906 19.859 1 62.75 60 PRO A O 1
ATOM 454 N N . ALA A 1 61 ? -4.043 -7.691 21.891 1 70.31 61 ALA A N 1
ATOM 455 C CA . ALA A 1 61 ? -3.504 -9 21.516 1 70.31 61 ALA A CA 1
ATOM 456 C C . ALA A 1 61 ? -4.41 -9.695 20.516 1 70.31 61 ALA A C 1
ATOM 458 O O . ALA A 1 61 ? -3.93 -10.359 19.594 1 70.31 61 ALA A O 1
ATOM 459 N N . GLY A 1 62 ? -5.621 -9.516 20.719 1 77.81 62 GLY A N 1
ATOM 460 C CA . GLY A 1 62 ? -6.586 -10.086 19.781 1 77.81 62 GLY A CA 1
ATOM 461 C C . GLY A 1 62 ? -6.457 -9.531 18.375 1 77.81 62 GLY A C 1
ATOM 462 O O . GLY A 1 62 ? -6.512 -10.289 17.406 1 77.81 62 GLY A O 1
ATOM 463 N N . ARG A 1 63 ? -6.211 -8.305 18.297 1 73.44 63 ARG A N 1
ATOM 464 C CA . ARG A 1 63 ? -6.062 -7.66 16.984 1 73.44 63 ARG A CA 1
ATOM 465 C C . ARG A 1 63 ? -4.84 -8.195 16.25 1 73.44 63 ARG A C 1
ATOM 467 O O . ARG A 1 63 ? -4.906 -8.477 15.055 1 73.44 63 ARG A O 1
ATOM 474 N N . ALA A 1 64 ? -3.832 -8.297 16.969 1 66.69 64 ALA A N 1
ATOM 475 C CA . ALA A 1 64 ? -2.617 -8.859 16.391 1 66.69 64 ALA A CA 1
ATOM 476 C C . ALA A 1 64 ? -2.838 -10.305 15.969 1 66.69 64 ALA A C 1
ATOM 478 O O . ALA A 1 64 ? -2.412 -10.711 14.883 1 66.69 64 ALA A O 1
ATOM 479 N N . ALA A 1 65 ? -3.535 -10.938 16.797 1 75.31 65 ALA A N 1
ATOM 480 C CA . ALA A 1 65 ? -3.789 -12.352 16.516 1 75.31 65 ALA A CA 1
ATOM 481 C C . ALA A 1 65 ? -4.676 -12.516 15.289 1 75.31 65 ALA A C 1
ATOM 483 O O . ALA A 1 65 ? -4.492 -13.453 14.508 1 75.31 65 ALA A O 1
ATOM 484 N N . VAL A 1 66 ? -5.602 -11.602 15.156 1 80.19 66 VAL A N 1
ATOM 485 C CA . VAL A 1 66 ? -6.512 -11.68 14.016 1 80.19 66 VAL A CA 1
ATOM 486 C C . VAL A 1 66 ? -5.734 -11.477 12.719 1 80.19 66 VAL A C 1
ATOM 488 O O . VAL A 1 66 ? -5.961 -12.188 11.734 1 80.19 66 VAL A O 1
ATOM 491 N N . ALA A 1 67 ? -4.875 -10.57 12.758 1 69.12 67 ALA A N 1
ATOM 492 C CA . ALA A 1 67 ? -4.039 -10.344 11.586 1 69.12 67 ALA A CA 1
ATOM 493 C C . ALA A 1 67 ? -3.244 -11.594 11.227 1 69.12 67 ALA A C 1
ATOM 495 O O . ALA A 1 67 ? -3.211 -12.008 10.062 1 69.12 67 ALA A O 1
ATOM 496 N N . ASP A 1 68 ? -2.697 -12.18 12.211 1 67.56 68 ASP A N 1
ATOM 497 C CA . ASP A 1 68 ? -1.912 -13.391 12 1 67.56 68 ASP A CA 1
ATOM 498 C C . ASP A 1 68 ? -2.805 -14.562 11.594 1 67.56 68 ASP A C 1
ATOM 500 O O . ASP A 1 68 ? -2.42 -15.383 10.758 1 67.56 68 ASP A O 1
ATOM 504 N N . ALA A 1 69 ? -3.938 -14.578 12.203 1 77.38 69 ALA A N 1
ATOM 505 C CA . ALA A 1 69 ? -4.891 -15.633 11.867 1 77.38 69 ALA A CA 1
ATOM 506 C C . ALA A 1 69 ? -5.312 -15.555 10.406 1 77.38 69 ALA A C 1
ATOM 508 O O . ALA A 1 69 ? -5.359 -16.578 9.711 1 77.38 69 ALA A O 1
ATOM 509 N N . ARG A 1 70 ? -5.543 -14.352 10.031 1 75 70 ARG A N 1
ATOM 510 C CA . ARG A 1 70 ? -5.93 -14.172 8.633 1 75 70 ARG A CA 1
ATOM 511 C C . ARG A 1 70 ? -4.816 -14.625 7.695 1 75 70 ARG A C 1
ATOM 513 O O . ARG A 1 70 ? -5.074 -15.305 6.699 1 75 70 ARG A O 1
ATOM 520 N N . ARG A 1 71 ? -3.672 -14.305 8.039 1 65.25 71 ARG A N 1
ATOM 521 C CA . ARG A 1 71 ? -2.527 -14.719 7.238 1 65.25 71 ARG A CA 1
ATOM 522 C C . ARG A 1 71 ? -2.412 -16.234 7.199 1 65.25 71 ARG A C 1
ATOM 524 O O . ARG A 1 71 ? -2.145 -16.828 6.145 1 65.25 71 ARG A O 1
ATOM 531 N N . ALA A 1 72 ? -2.619 -16.828 8.328 1 66.88 72 ALA A N 1
ATOM 532 C CA . ALA A 1 72 ? -2.529 -18.297 8.43 1 66.88 72 ALA A CA 1
ATOM 533 C C . ALA A 1 72 ? -3.627 -18.969 7.609 1 66.88 72 ALA A C 1
ATOM 535 O O . ALA A 1 72 ? -3.373 -19.953 6.91 1 66.88 72 ALA A O 1
ATOM 536 N N . ILE A 1 73 ? -4.781 -18.438 7.723 1 72.06 73 ILE A N 1
ATOM 537 C CA . ILE A 1 73 ? -5.914 -19 6.984 1 72.06 73 ILE A CA 1
ATOM 538 C C . ILE A 1 73 ? -5.672 -18.844 5.484 1 72.06 73 ILE A C 1
ATOM 540 O O . ILE A 1 73 ? -5.891 -19.797 4.723 1 72.06 73 ILE A O 1
ATOM 544 N N . ASP A 1 74 ? -5.176 -17.734 5.168 1 65.81 74 ASP A N 1
ATOM 545 C CA . ASP A 1 74 ? -4.875 -17.484 3.766 1 65.81 74 ASP A CA 1
ATOM 546 C C . ASP A 1 74 ? -3.781 -18.422 3.254 1 65.81 74 ASP A C 1
ATOM 548 O O . ASP A 1 74 ? -3.857 -18.906 2.129 1 65.81 74 ASP A O 1
ATOM 552 N N . ALA A 1 75 ? -2.809 -18.531 4.098 1 61.41 75 ALA A N 1
ATOM 553 C CA . ALA A 1 75 ? -1.71 -19.422 3.727 1 61.41 75 ALA A CA 1
ATOM 554 C C . ALA A 1 75 ? -2.201 -20.859 3.539 1 61.41 75 ALA A C 1
ATOM 556 O O . ALA A 1 75 ? -1.799 -21.547 2.592 1 61.41 75 ALA A O 1
ATOM 557 N N . ALA A 1 76 ? -3.066 -21.281 4.438 1 62.34 76 ALA A N 1
ATOM 558 C CA . ALA A 1 76 ? -3.639 -22.625 4.332 1 62.34 76 ALA A CA 1
ATOM 559 C C . ALA A 1 76 ? -4.473 -22.766 3.062 1 62.34 76 ALA A C 1
ATOM 561 O O . ALA A 1 76 ? -4.359 -23.766 2.348 1 62.34 76 ALA A O 1
ATOM 562 N N . ALA A 1 77 ? -5.277 -21.797 2.814 1 63.72 77 ALA A N 1
ATOM 563 C CA . ALA A 1 77 ? -6.098 -21.812 1.606 1 63.72 77 ALA A CA 1
ATOM 564 C C . ALA A 1 77 ? -5.227 -21.812 0.353 1 63.72 77 ALA A C 1
ATOM 566 O O . ALA A 1 77 ? -5.523 -22.516 -0.614 1 63.72 77 ALA A O 1
ATOM 567 N N . SER A 1 78 ? -4.23 -20.984 0.411 1 60.81 78 SER A N 1
ATOM 568 C CA . SER A 1 78 ? -3.293 -20.906 -0.704 1 60.81 78 SER A CA 1
ATOM 569 C C . SER A 1 78 ? -2.623 -22.266 -0.957 1 60.81 78 SER A C 1
ATOM 571 O O . SER A 1 78 ? -2.443 -22.656 -2.107 1 60.81 78 SER A O 1
ATOM 573 N N . ALA A 1 79 ? -2.283 -22.922 0.103 1 56.03 79 ALA A N 1
ATOM 574 C CA . ALA A 1 79 ? -1.656 -24.234 -0.015 1 56.03 79 ALA A CA 1
ATOM 575 C C . ALA A 1 79 ? -2.584 -25.219 -0.714 1 56.03 79 ALA A C 1
ATOM 577 O O . ALA A 1 79 ? -2.15 -25.984 -1.583 1 56.03 79 ALA A O 1
ATOM 578 N N . VAL A 1 80 ? -3.783 -25.172 -0.33 1 57.25 80 VAL A N 1
ATOM 579 C CA . VAL A 1 80 ? -4.77 -26.062 -0.928 1 57.25 80 VAL A CA 1
ATOM 580 C C . VAL A 1 80 ? -4.961 -25.703 -2.402 1 57.25 80 VAL A C 1
ATOM 582 O O . VAL A 1 80 ? -5 -26.594 -3.258 1 57.25 80 VAL A O 1
ATOM 585 N N . ARG A 1 81 ? -5.016 -24.469 -2.627 1 56.47 81 ARG A N 1
ATOM 586 C CA . ARG A 1 81 ? -5.199 -24 -3.998 1 56.47 81 ARG A CA 1
ATOM 587 C C . ARG A 1 81 ? -4.008 -24.391 -4.871 1 56.47 81 ARG A C 1
ATOM 589 O O . ARG A 1 81 ? -4.18 -24.828 -6.012 1 56.47 81 ARG A O 1
ATOM 596 N N . SER A 1 82 ? -2.908 -24.094 -4.281 1 55.12 82 SER A N 1
ATOM 597 C CA . SER A 1 82 ? -1.696 -24.453 -5.008 1 55.12 82 SER A CA 1
ATOM 598 C C . SER A 1 82 ? -1.662 -25.953 -5.316 1 55.12 82 SER A C 1
ATOM 600 O O . SER A 1 82 ? -1.297 -26.359 -6.422 1 55.12 82 SER A O 1
ATOM 602 N N . ALA A 1 83 ? -2.027 -26.719 -4.312 1 53.97 83 ALA A N 1
ATOM 603 C CA . ALA A 1 83 ? -2.062 -28.172 -4.504 1 53.97 83 ALA A CA 1
ATOM 604 C C . ALA A 1 83 ? -3.072 -28.562 -5.578 1 53.97 83 ALA A C 1
ATOM 606 O O . ALA A 1 83 ? -2.785 -29.406 -6.434 1 53.97 83 ALA A O 1
ATOM 607 N N . ARG A 1 84 ? -4.172 -27.953 -5.453 1 55.34 84 ARG A N 1
ATOM 608 C CA . ARG A 1 84 ? -5.215 -28.234 -6.438 1 55.34 84 ARG A CA 1
ATOM 609 C C . ARG A 1 84 ? -4.785 -27.781 -7.832 1 55.34 84 ARG A C 1
ATOM 611 O O . ARG A 1 84 ? -5.027 -28.484 -8.82 1 55.34 84 ARG A O 1
ATOM 618 N N . ALA A 1 85 ? -4.223 -26.594 -7.828 1 56.06 85 ALA A N 1
ATOM 619 C CA . ALA A 1 85 ? -3.785 -26.047 -9.102 1 56.06 85 ALA A CA 1
ATOM 620 C C . ALA A 1 85 ? -2.74 -26.938 -9.766 1 56.06 85 ALA A C 1
ATOM 622 O O . ALA A 1 85 ? -2.785 -27.172 -10.977 1 56.06 85 ALA A O 1
ATOM 623 N N . VAL A 1 86 ? -1.834 -27.344 -8.953 1 51.75 86 VAL A N 1
ATOM 624 C CA . VAL A 1 86 ? -0.801 -28.234 -9.469 1 51.75 86 VAL A CA 1
ATOM 625 C C . VAL A 1 86 ? -1.443 -29.516 -10 1 51.75 86 VAL A C 1
ATOM 627 O O . VAL A 1 86 ? -1.044 -30.031 -11.055 1 51.75 86 VAL A O 1
ATOM 630 N N . GLY A 1 87 ? -2.324 -29.953 -9.234 1 51.78 87 GLY A N 1
ATOM 631 C CA . GLY A 1 87 ? -2.965 -31.172 -9.672 1 51.78 87 GLY A CA 1
ATOM 632 C C . GLY A 1 87 ? -3.83 -30.984 -10.906 1 51.78 87 GLY A C 1
ATOM 633 O O . GLY A 1 87 ? -3.963 -31.906 -11.719 1 51.78 87 GLY A O 1
ATOM 634 N N . GLU A 1 88 ? -4.418 -29.812 -11.016 1 53.09 88 GLU A N 1
ATOM 635 C CA . GLU A 1 88 ? -5.434 -29.625 -12.047 1 53.09 88 GLU A CA 1
ATOM 636 C C . GLU A 1 8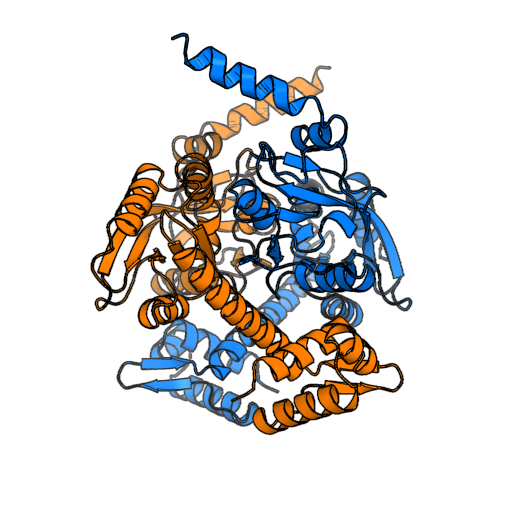8 ? -4.855 -28.922 -13.266 1 53.09 88 GLU A C 1
ATOM 638 O O . GLU A 1 88 ? -5.383 -29.031 -14.375 1 53.09 88 GLU A O 1
ATOM 643 N N . ALA A 1 89 ? -3.832 -28.109 -12.914 1 58.69 89 ALA A N 1
ATOM 644 C CA . ALA A 1 89 ? -3.338 -27.312 -14.039 1 58.69 89 ALA A CA 1
ATOM 645 C C . ALA A 1 89 ? -2.457 -28.156 -14.953 1 58.69 89 ALA A C 1
ATOM 647 O O . ALA A 1 89 ? -1.393 -28.625 -14.547 1 58.69 89 ALA A O 1
ATOM 648 N N . ALA A 1 90 ? -2.965 -28.453 -16.078 1 65.31 90 ALA A N 1
ATOM 649 C CA . ALA A 1 90 ? -2.27 -29.266 -17.094 1 65.31 90 ALA A CA 1
ATOM 650 C C . ALA A 1 90 ? -0.89 -28.688 -17.391 1 65.31 90 ALA A C 1
ATOM 652 O O . ALA A 1 90 ? 0.064 -29.438 -17.625 1 65.31 90 ALA A O 1
ATOM 653 N N . GLY A 1 91 ? -0.803 -27.375 -17.203 1 75.56 91 GLY A N 1
ATOM 654 C CA . GLY A 1 91 ? 0.435 -26.703 -17.562 1 75.56 91 GLY A CA 1
ATOM 655 C C . GLY A 1 91 ? 1.353 -26.469 -16.375 1 75.56 91 GLY A C 1
ATOM 656 O O . GLY A 1 91 ? 2.436 -25.891 -16.531 1 75.56 91 GLY A O 1
ATOM 657 N N . GLY A 1 92 ? 0.835 -26.891 -15.281 1 83.44 92 GLY A N 1
ATOM 658 C CA . GLY A 1 92 ? 1.666 -26.703 -14.102 1 83.44 92 GLY A CA 1
ATOM 659 C C . GLY A 1 92 ? 1.236 -25.531 -13.242 1 83.44 92 GLY A C 1
ATOM 660 O O . GLY A 1 92 ? 0.221 -24.891 -13.516 1 83.44 92 GLY A O 1
ATOM 661 N N . ALA A 1 93 ? 2.002 -25.375 -12.062 1 87.81 93 ALA A N 1
ATOM 662 C CA . ALA A 1 93 ? 1.715 -24.312 -11.109 1 87.81 93 ALA A CA 1
ATOM 663 C C . ALA A 1 93 ? 2.975 -23.516 -10.789 1 87.81 93 ALA A C 1
ATOM 665 O O . ALA A 1 93 ? 4.074 -24.062 -10.734 1 87.81 93 ALA A O 1
ATOM 666 N N . LEU A 1 94 ? 2.812 -22.266 -10.664 1 91.94 94 LEU A N 1
ATOM 667 C CA . LEU A 1 94 ? 3.881 -21.344 -10.289 1 91.94 94 LEU A CA 1
ATOM 668 C C . LEU A 1 94 ? 3.498 -20.547 -9.055 1 91.94 94 LEU A C 1
ATOM 670 O O . LEU A 1 94 ? 2.562 -19.75 -9.094 1 91.94 94 LEU A O 1
ATOM 674 N N . ARG A 1 95 ? 4.203 -20.781 -7.961 1 91.38 95 ARG A N 1
ATOM 675 C CA . ARG A 1 95 ? 3.977 -20.078 -6.707 1 91.38 95 ARG A CA 1
ATOM 676 C C . ARG A 1 95 ? 5.031 -18.984 -6.496 1 91.38 95 ARG A C 1
ATOM 678 O O . ARG A 1 95 ? 6.215 -19.297 -6.332 1 91.38 95 ARG A O 1
ATOM 685 N N . LEU A 1 96 ? 4.527 -17.703 -6.434 1 94.69 96 LEU A N 1
ATOM 686 C CA . LEU A 1 96 ? 5.426 -16.562 -6.41 1 94.69 96 LEU A CA 1
ATOM 687 C C . LEU A 1 96 ? 5.32 -15.812 -5.082 1 94.69 96 LEU A C 1
ATOM 689 O O . LEU A 1 96 ? 4.242 -15.75 -4.488 1 94.69 96 LEU A O 1
ATOM 693 N N . ALA A 1 97 ? 6.43 -15.273 -4.629 1 93.81 97 ALA A N 1
ATOM 694 C CA . ALA A 1 97 ? 6.473 -14.289 -3.555 1 93.81 97 ALA A CA 1
ATOM 695 C C . ALA A 1 97 ? 7.281 -13.062 -3.967 1 93.81 97 ALA A C 1
ATOM 697 O O . ALA A 1 97 ? 8.297 -13.188 -4.656 1 93.81 97 ALA A O 1
ATOM 698 N N . CYS A 1 98 ? 6.793 -11.984 -3.586 1 93.25 98 CYS A N 1
ATOM 699 C CA . CYS A 1 98 ? 7.535 -10.781 -3.963 1 93.25 98 CYS A CA 1
ATOM 700 C C . CYS A 1 98 ? 7.301 -9.656 -2.959 1 93.25 98 CYS A C 1
ATOM 702 O O . CYS A 1 98 ? 6.328 -9.688 -2.203 1 93.25 98 CYS A O 1
ATOM 704 N N . ALA A 1 99 ? 8.234 -8.727 -2.955 1 88.94 99 ALA A N 1
ATOM 705 C CA . ALA A 1 99 ? 8.031 -7.484 -2.215 1 88.94 99 ALA A CA 1
ATOM 706 C C . ALA A 1 99 ? 6.875 -6.68 -2.803 1 88.94 99 ALA A C 1
ATOM 708 O O . ALA A 1 99 ? 6.695 -6.641 -4.023 1 88.94 99 ALA A O 1
ATOM 709 N N . GLN A 1 100 ? 6.141 -5.996 -1.906 1 87 100 GLN A N 1
ATOM 710 C CA . GLN A 1 100 ? 4.965 -5.242 -2.334 1 87 100 GLN A CA 1
ATOM 711 C C . GLN A 1 100 ? 5.324 -4.234 -3.422 1 87 100 GLN A C 1
ATOM 713 O O . GLN A 1 100 ? 4.559 -4.031 -4.367 1 87 100 GLN A O 1
ATOM 718 N N . SER A 1 101 ? 6.469 -3.631 -3.285 1 87.75 101 SER A N 1
ATOM 719 C CA . SER A 1 101 ? 6.891 -2.582 -4.207 1 87.75 101 SER A CA 1
ATOM 720 C C . SER A 1 101 ? 7.133 -3.139 -5.605 1 87.75 101 SER A C 1
ATOM 722 O O . SER A 1 101 ? 7.238 -2.381 -6.57 1 87.75 101 SER A O 1
ATOM 724 N N . LEU A 1 102 ? 7.184 -4.414 -5.766 1 91.38 102 LEU A N 1
ATOM 725 C CA . LEU A 1 102 ? 7.566 -5.012 -7.039 1 91.38 102 LEU A CA 1
ATOM 726 C C . LEU A 1 102 ? 6.375 -5.695 -7.699 1 91.38 102 LEU A C 1
ATOM 728 O O . LEU A 1 102 ? 6.43 -6.047 -8.883 1 91.38 102 LEU A O 1
ATOM 732 N N . THR A 1 103 ? 5.332 -5.867 -6.977 1 92.88 103 THR A N 1
ATOM 733 C CA . THR A 1 103 ? 4.211 -6.684 -7.426 1 92.88 103 THR A CA 1
ATOM 734 C C . THR A 1 103 ? 3.621 -6.129 -8.719 1 92.88 103 THR A C 1
ATOM 736 O O . THR A 1 103 ? 3.488 -6.852 -9.711 1 92.88 103 THR A O 1
ATOM 739 N N . VAL A 1 104 ? 3.389 -4.832 -8.75 1 92.69 104 VAL A N 1
ATOM 740 C CA . VAL A 1 104 ? 2.723 -4.258 -9.914 1 92.69 104 VAL A CA 1
ATOM 741 C C . VAL A 1 104 ? 3.758 -3.912 -10.984 1 92.69 104 VAL A C 1
ATOM 743 O O . VAL A 1 104 ? 3.66 -4.371 -12.125 1 92.69 104 VAL A O 1
ATOM 746 N N . PRO A 1 105 ? 4.785 -3.252 -10.672 1 92.06 105 PRO A N 1
ATOM 747 C CA . PRO A 1 105 ? 5.66 -2.766 -11.742 1 92.06 105 PRO A CA 1
ATOM 748 C C . PRO A 1 105 ? 6.473 -3.883 -12.391 1 92.06 105 PRO A C 1
ATOM 750 O O . PRO A 1 105 ? 6.961 -3.727 -13.516 1 92.06 105 PRO A O 1
ATOM 753 N N . LEU A 1 106 ? 6.609 -4.973 -11.711 1 93.44 106 LEU A N 1
ATOM 754 C CA . LEU A 1 106 ? 7.461 -6.023 -12.258 1 93.44 106 LEU A CA 1
ATOM 755 C C . LEU A 1 106 ? 6.641 -7.27 -12.586 1 93.44 106 LEU A C 1
ATOM 757 O O . LEU A 1 106 ? 6.691 -7.773 -13.711 1 93.44 106 LEU A O 1
ATOM 761 N N . LEU A 1 107 ? 5.793 -7.754 -11.703 1 95.44 107 LEU A N 1
ATOM 762 C CA . LEU A 1 107 ? 5.164 -9.062 -11.828 1 95.44 107 LEU A CA 1
ATOM 763 C C . LEU A 1 107 ? 3.869 -8.969 -12.633 1 95.44 107 LEU A C 1
ATOM 765 O O . LEU A 1 107 ? 3.592 -9.82 -13.477 1 95.44 107 LEU A O 1
ATOM 769 N N . ALA A 1 108 ? 3.08 -7.945 -12.414 1 95.06 108 ALA A N 1
ATOM 770 C CA . ALA A 1 108 ? 1.732 -7.875 -12.969 1 95.06 108 ALA A CA 1
ATOM 771 C C . ALA A 1 108 ? 1.764 -7.98 -14.492 1 95.06 108 ALA A C 1
ATOM 773 O O . ALA A 1 108 ? 1.024 -8.773 -15.078 1 95.06 108 ALA A O 1
ATOM 774 N N . PRO A 1 109 ? 2.627 -7.262 -15.18 1 94.19 109 PRO A N 1
ATOM 775 C CA . PRO A 1 109 ? 2.631 -7.359 -16.641 1 94.19 109 PRO A CA 1
ATOM 776 C C . PRO A 1 109 ? 3.01 -8.75 -17.141 1 94.19 109 PRO A C 1
ATOM 778 O O . PRO A 1 109 ? 2.471 -9.219 -18.156 1 94.19 109 PRO A O 1
ATOM 781 N N . VAL A 1 110 ? 3.918 -9.367 -16.453 1 96.44 110 VAL A N 1
ATOM 782 C CA . VAL A 1 110 ? 4.359 -10.695 -16.859 1 96.44 110 VAL A CA 1
ATOM 783 C C . VAL A 1 110 ? 3.264 -11.719 -16.562 1 96.44 110 VAL A C 1
ATOM 785 O O . VAL A 1 110 ? 2.975 -12.578 -17.406 1 96.44 110 VAL A O 1
ATOM 788 N N . ILE A 1 111 ? 2.652 -11.633 -15.438 1 96.38 111 ILE A N 1
ATOM 789 C CA . ILE A 1 111 ? 1.553 -12.523 -15.086 1 96.38 111 ILE A CA 1
ATOM 790 C C . ILE A 1 111 ? 0.417 -12.359 -16.094 1 96.38 111 ILE A C 1
ATOM 792 O O . ILE A 1 111 ? -0.191 -13.344 -16.516 1 96.38 111 ILE A O 1
ATOM 796 N N . ARG A 1 112 ? 0.138 -11.117 -16.469 1 95.25 112 ARG A N 1
ATOM 797 C CA . ARG A 1 112 ? -0.911 -10.859 -17.453 1 95.25 112 ARG A CA 1
ATOM 798 C C . ARG A 1 112 ? -0.632 -11.586 -18.766 1 95.25 112 ARG A C 1
ATOM 800 O O . ARG A 1 112 ? -1.53 -12.203 -19.344 1 95.25 112 ARG A O 1
ATOM 807 N N . ARG A 1 113 ? 0.56 -11.492 -19.219 1 94.94 113 ARG A N 1
ATOM 808 C CA . ARG A 1 113 ? 0.961 -12.164 -20.453 1 94.94 113 ARG A CA 1
ATOM 809 C C . ARG A 1 113 ? 0.819 -13.68 -20.328 1 94.94 113 ARG A C 1
ATOM 811 O O . ARG A 1 113 ? 0.356 -14.344 -21.25 1 94.94 113 ARG A O 1
ATOM 818 N N . TRP A 1 114 ? 1.23 -14.195 -19.219 1 95 114 TRP A N 1
ATOM 819 C CA . TRP A 1 114 ? 1.158 -15.633 -18.984 1 95 114 TRP A CA 1
ATOM 820 C C . TRP A 1 114 ? -0.292 -16.094 -18.906 1 95 114 TRP A C 1
ATOM 822 O O . TRP A 1 114 ? -0.621 -17.203 -19.359 1 95 114 TRP A O 1
ATOM 832 N N . HIS A 1 115 ? -1.104 -15.266 -18.297 1 91.44 115 HIS A N 1
ATOM 833 C CA . HIS A 1 115 ? -2.527 -15.594 -18.234 1 91.44 115 HIS A CA 1
ATOM 834 C C . HIS A 1 115 ? -3.104 -15.766 -19.641 1 91.44 115 HIS A C 1
ATOM 836 O O . HIS A 1 115 ? -3.959 -16.625 -19.859 1 91.44 115 HIS A O 1
ATOM 842 N N . ARG A 1 116 ? -2.627 -15.055 -20.578 1 90 116 ARG A N 1
ATOM 843 C CA . ARG A 1 116 ? -3.105 -15.102 -21.953 1 90 116 ARG A CA 1
ATOM 844 C C . ARG A 1 116 ? -2.438 -16.234 -22.734 1 90 116 ARG A C 1
ATOM 846 O O . ARG A 1 116 ? -3.105 -16.984 -23.453 1 90 116 ARG A O 1
ATOM 853 N N . ARG A 1 117 ? -1.142 -16.422 -22.531 1 91.75 117 ARG A N 1
ATOM 854 C CA . ARG A 1 117 ? -0.352 -17.312 -23.375 1 91.75 117 ARG A CA 1
ATOM 855 C C . ARG A 1 117 ? -0.29 -18.719 -22.766 1 91.75 117 ARG A C 1
ATOM 857 O O . ARG A 1 117 ? -0.075 -19.688 -23.484 1 91.75 117 ARG A O 1
ATOM 864 N N . HIS A 1 118 ? -0.389 -18.781 -21.469 1 91.31 118 HIS A N 1
ATOM 865 C CA . HIS A 1 118 ? -0.319 -20.047 -20.766 1 91.31 118 HIS A CA 1
ATOM 866 C C . HIS A 1 118 ? -1.487 -20.203 -19.797 1 91.31 118 HIS A C 1
ATOM 868 O O . HIS A 1 118 ? -1.283 -20.406 -18.594 1 91.31 118 HIS A O 1
ATOM 874 N N . PRO A 1 119 ? -2.65 -20.266 -20.328 1 87.75 119 PRO A N 1
ATOM 875 C CA . PRO A 1 119 ? -3.84 -20.281 -19.469 1 87.75 119 PRO A CA 1
ATOM 876 C C . PRO A 1 119 ? -3.928 -21.531 -18.609 1 87.75 119 PRO A C 1
ATOM 878 O O . PRO A 1 119 ? -4.676 -21.562 -17.641 1 87.75 119 PRO A O 1
ATOM 881 N N . ASP A 1 120 ? -3.207 -22.562 -18.938 1 88 120 ASP A N 1
ATOM 882 C CA . ASP A 1 120 ? -3.258 -23.828 -18.203 1 88 120 ASP A CA 1
ATOM 883 C C . ASP A 1 120 ? -2.305 -23.812 -17.016 1 88 120 ASP A C 1
ATOM 885 O O . ASP A 1 120 ? -2.273 -24.75 -16.219 1 88 120 ASP A O 1
ATOM 889 N N . VAL A 1 121 ? -1.492 -22.75 -16.891 1 90.5 121 VAL A N 1
ATOM 890 C CA . VAL A 1 121 ? -0.59 -22.609 -15.75 1 90.5 121 VAL A CA 1
ATOM 891 C C . VAL A 1 121 ? -1.282 -21.828 -14.641 1 90.5 121 VAL A C 1
ATOM 893 O O . VAL A 1 121 ? -1.805 -20.734 -14.867 1 90.5 121 VAL A O 1
ATOM 896 N N . ALA A 1 122 ? -1.354 -22.406 -13.5 1 89 122 ALA A N 1
ATOM 897 C CA . ALA A 1 122 ? -1.899 -21.703 -12.336 1 89 122 ALA A CA 1
ATOM 898 C C . ALA A 1 122 ? -0.825 -20.875 -11.633 1 89 122 ALA A C 1
ATOM 900 O O . ALA A 1 122 ? 0.203 -21.422 -11.211 1 89 122 ALA A O 1
ATOM 901 N N . ILE A 1 123 ? -1.068 -19.594 -11.484 1 92.69 123 ILE A N 1
ATOM 902 C CA . ILE A 1 123 ? -0.104 -18.719 -10.844 1 92.69 123 ILE A CA 1
ATOM 903 C C . ILE A 1 123 ? -0.689 -18.172 -9.547 1 92.69 123 ILE A C 1
ATOM 905 O O . ILE A 1 123 ? -1.821 -17.672 -9.523 1 92.69 123 ILE A O 1
ATOM 909 N N . SER A 1 124 ? 0.023 -18.328 -8.469 1 91.38 124 SER A N 1
ATOM 910 C CA . SER A 1 124 ? -0.323 -17.719 -7.184 1 91.38 124 SER A CA 1
ATOM 911 C C . SER A 1 124 ? 0.761 -16.75 -6.719 1 91.38 124 SER A C 1
ATOM 913 O O . SER A 1 124 ? 1.935 -16.922 -7.055 1 91.38 124 SER A O 1
ATOM 915 N N . LEU A 1 125 ? 0.327 -15.734 -5.984 1 92.94 125 LEU A N 1
ATOM 916 C CA . LEU A 1 125 ? 1.231 -14.664 -5.582 1 92.94 125 LEU A CA 1
ATOM 917 C C . LEU A 1 125 ? 1.006 -14.281 -4.125 1 92.94 125 LEU A C 1
ATOM 919 O O . LEU A 1 125 ? -0.137 -14.18 -3.674 1 92.94 125 LEU A O 1
ATOM 923 N N . ARG A 1 126 ? 2.125 -14.109 -3.451 1 90.19 126 ARG A N 1
ATOM 924 C CA . ARG A 1 126 ? 2.113 -13.594 -2.086 1 90.19 126 ARG A CA 1
ATOM 925 C C . ARG A 1 126 ? 3.078 -12.422 -1.937 1 90.19 126 ARG A C 1
ATOM 927 O O . ARG A 1 126 ? 4.148 -12.406 -2.549 1 90.19 126 ARG A O 1
ATOM 934 N N . GLU A 1 127 ? 2.645 -11.453 -1.139 1 90.19 127 GLU A N 1
ATOM 935 C CA . GLU A 1 127 ? 3.531 -10.352 -0.783 1 90.19 127 GLU A CA 1
ATOM 936 C C . GLU A 1 127 ? 4.129 -10.547 0.606 1 90.19 127 GLU A C 1
ATOM 938 O O . GLU A 1 127 ? 3.498 -11.148 1.481 1 90.19 127 GLU A O 1
ATOM 943 N N . ALA A 1 128 ? 5.293 -10.109 0.739 1 83.44 128 ALA A N 1
ATOM 944 C CA . ALA A 1 128 ? 5.961 -10.102 2.039 1 83.44 128 ALA A CA 1
ATOM 945 C C . ALA A 1 128 ? 6.773 -8.828 2.232 1 83.44 128 ALA A C 1
ATOM 947 O O . ALA A 1 128 ? 7.004 -8.078 1.279 1 83.44 128 ALA A O 1
ATOM 948 N N . ALA A 1 129 ? 7.098 -8.594 3.555 1 78.19 129 ALA A N 1
ATOM 949 C CA . ALA A 1 129 ? 7.742 -7.32 3.869 1 78.19 129 ALA A CA 1
ATOM 950 C C . ALA A 1 129 ? 9.227 -7.516 4.164 1 78.19 129 ALA A C 1
ATOM 952 O O . ALA A 1 129 ? 10.008 -6.562 4.102 1 78.19 129 ALA A O 1
ATOM 953 N N . THR A 1 130 ? 9.617 -8.719 4.473 1 80.06 130 THR A N 1
ATOM 954 C CA . THR A 1 130 ? 11.008 -8.898 4.875 1 80.06 130 THR A CA 1
ATOM 955 C C . THR A 1 130 ? 11.656 -10.031 4.082 1 80.06 130 THR A C 1
ATOM 957 O O . THR A 1 130 ? 10.984 -10.984 3.691 1 80.06 130 THR A O 1
ATOM 960 N N . ILE A 1 131 ? 12.867 -9.93 3.924 1 80.75 131 ILE A N 1
ATOM 961 C CA . ILE A 1 131 ? 13.648 -10.938 3.207 1 80.75 131 ILE A CA 1
ATOM 962 C C . ILE A 1 131 ? 13.562 -12.273 3.939 1 80.75 131 ILE A C 1
ATOM 964 O O . ILE A 1 131 ? 13.508 -13.328 3.309 1 80.75 131 ILE A O 1
ATOM 968 N N . GLU A 1 132 ? 13.578 -12.211 5.242 1 81.06 132 GLU A N 1
ATOM 969 C CA . GLU A 1 132 ? 13.516 -13.43 6.047 1 81.06 132 GLU A CA 1
ATOM 970 C C . GLU A 1 132 ? 12.242 -14.219 5.75 1 81.06 132 GLU A C 1
ATOM 972 O O . GLU A 1 132 ? 12.281 -15.445 5.621 1 81.06 132 GLU A O 1
ATOM 977 N N . THR A 1 133 ? 11.18 -13.5 5.641 1 82.25 133 THR A N 1
ATOM 978 C CA . THR A 1 133 ? 9.906 -14.156 5.34 1 82.25 133 THR A CA 1
ATOM 979 C C . THR A 1 133 ? 9.961 -14.844 3.979 1 82.25 133 THR A C 1
ATOM 981 O O . THR A 1 133 ? 9.477 -15.961 3.822 1 82.25 133 THR A O 1
ATOM 984 N N . PHE A 1 134 ? 10.539 -14.211 3.062 1 83.31 134 PHE A N 1
ATOM 985 C CA . PHE A 1 134 ? 10.68 -14.773 1.724 1 83.31 134 PHE A CA 1
ATOM 986 C C . PHE A 1 134 ? 11.492 -16.062 1.759 1 83.31 134 PHE A C 1
ATOM 988 O O . PHE A 1 134 ? 11.086 -17.062 1.175 1 83.31 134 PHE A O 1
ATOM 995 N N . LEU A 1 135 ? 12.578 -15.961 2.443 1 83.44 135 LEU A N 1
ATOM 996 C CA . LEU A 1 135 ? 13.492 -17.094 2.477 1 83.44 135 LEU A CA 1
ATOM 997 C C . LEU A 1 135 ? 12.867 -18.281 3.201 1 83.44 135 LEU A C 1
ATOM 999 O O . LEU A 1 135 ? 13.055 -19.422 2.789 1 83.44 135 LEU A O 1
ATOM 1003 N N . ASP A 1 136 ? 12.102 -17.953 4.223 1 83.81 136 ASP A N 1
ATOM 1004 C CA . ASP A 1 136 ? 11.375 -19.016 4.93 1 83.81 136 ASP A CA 1
ATOM 1005 C C . ASP A 1 136 ? 10.391 -19.719 4 1 83.81 136 ASP A C 1
ATOM 1007 O O . ASP A 1 136 ? 10.266 -20.938 4.027 1 83.81 136 ASP A O 1
ATOM 1011 N N . LEU A 1 137 ? 9.727 -18.953 3.174 1 84.06 137 LEU A N 1
ATOM 1012 C CA . LEU A 1 137 ? 8.75 -19.5 2.232 1 84.06 137 LEU A CA 1
ATOM 1013 C C . LEU A 1 137 ? 9.438 -20.391 1.198 1 84.06 137 LEU A C 1
ATOM 1015 O O . LEU A 1 137 ? 8.914 -21.453 0.846 1 84.06 137 LEU A O 1
ATOM 1019 N N . VAL A 1 138 ? 10.57 -19.969 0.743 1 85.25 138 VAL A N 1
ATOM 1020 C CA . VAL A 1 138 ? 11.328 -20.719 -0.25 1 85.25 138 VAL A CA 1
ATOM 1021 C C . VAL A 1 138 ? 11.859 -22.016 0.374 1 85.25 138 VAL A C 1
ATOM 1023 O O . VAL A 1 138 ? 11.734 -23.094 -0.211 1 85.25 138 VAL A O 1
ATOM 1026 N N . ASP A 1 139 ? 12.344 -21.859 1.552 1 82.81 139 ASP A N 1
ATOM 1027 C CA . ASP A 1 139 ? 12.914 -23.016 2.252 1 82.81 139 ASP A CA 1
ATOM 1028 C C . ASP A 1 139 ? 11.844 -24.062 2.545 1 82.81 139 ASP A C 1
ATOM 1030 O O . ASP A 1 139 ? 12.109 -25.266 2.477 1 82.81 139 ASP A O 1
ATOM 1034 N N . ALA A 1 140 ? 10.742 -23.609 2.883 1 82.06 140 ALA A N 1
ATOM 1035 C CA . ALA A 1 140 ? 9.641 -24.5 3.234 1 82.06 140 ALA A CA 1
ATOM 1036 C C . ALA A 1 140 ? 8.984 -25.094 1.986 1 82.06 140 ALA A C 1
ATOM 1038 O O . ALA A 1 140 ? 8.094 -25.938 2.084 1 82.06 140 ALA A O 1
ATOM 1039 N N . GLY A 1 141 ? 9.406 -24.625 0.837 1 81.56 141 GLY A N 1
ATOM 1040 C CA . GLY A 1 141 ? 8.828 -25.109 -0.406 1 81.56 141 GLY A CA 1
ATOM 1041 C C . GLY A 1 141 ? 7.445 -24.562 -0.677 1 81.56 141 GLY A C 1
ATOM 1042 O O . GLY A 1 141 ? 6.68 -25.125 -1.456 1 81.56 141 GLY A O 1
ATOM 1043 N N . GLU A 1 142 ? 7.121 -23.484 -0.053 1 83.5 142 GLU A N 1
ATOM 1044 C CA . GLU A 1 142 ? 5.801 -22.891 -0.191 1 83.5 142 GLU A CA 1
ATOM 1045 C C . GLU A 1 142 ? 5.746 -21.953 -1.393 1 83.5 142 GLU A C 1
ATOM 1047 O O . GLU A 1 142 ? 4.664 -21.594 -1.86 1 83.5 142 GLU A O 1
ATOM 1052 N N . VAL A 1 143 ? 6.898 -21.547 -1.84 1 89.56 143 VAL A N 1
ATOM 1053 C CA . VAL A 1 143 ? 7.016 -20.703 -3.02 1 89.56 143 VAL A CA 1
ATOM 1054 C C . VAL A 1 143 ? 8.094 -21.234 -3.947 1 89.56 143 VAL A C 1
ATOM 1056 O O . VAL A 1 143 ? 9.102 -21.797 -3.488 1 89.56 143 VAL A O 1
ATOM 1059 N N . ASP A 1 144 ? 7.824 -21.094 -5.234 1 89.12 144 ASP A N 1
ATOM 1060 C CA . ASP A 1 144 ? 8.781 -21.578 -6.23 1 89.12 144 ASP A CA 1
ATOM 1061 C C . ASP A 1 144 ? 9.828 -20.5 -6.527 1 89.12 144 ASP A C 1
ATOM 1063 O O . ASP A 1 144 ? 10.977 -20.828 -6.855 1 89.12 144 ASP A O 1
ATOM 1067 N N . VAL A 1 145 ? 9.383 -19.266 -6.438 1 93.44 145 VAL A N 1
ATOM 1068 C CA . VAL A 1 145 ? 10.281 -18.156 -6.734 1 93.44 145 VAL A CA 1
ATOM 1069 C C . VAL A 1 145 ? 9.953 -16.969 -5.828 1 93.44 145 VAL A C 1
ATOM 1071 O O . VAL A 1 145 ? 8.797 -16.562 -5.711 1 93.44 145 VAL A O 1
ATOM 1074 N N . ALA A 1 146 ? 10.938 -16.438 -5.195 1 95.06 146 ALA A N 1
ATOM 1075 C CA . ALA A 1 146 ? 10.82 -15.164 -4.48 1 95.06 146 ALA A CA 1
ATOM 1076 C C . ALA A 1 146 ? 11.586 -14.062 -5.199 1 95.06 146 ALA A C 1
ATOM 1078 O O . ALA A 1 146 ? 12.75 -14.234 -5.555 1 95.06 146 ALA A O 1
ATOM 1079 N N . LEU A 1 147 ? 10.93 -13 -5.484 1 94.75 147 LEU A N 1
ATOM 1080 C CA . LEU A 1 147 ? 11.562 -11.836 -6.082 1 94.75 147 LEU A CA 1
ATOM 1081 C C . LEU A 1 147 ? 11.906 -10.797 -5.02 1 94.75 147 LEU A C 1
ATOM 1083 O O . LEU A 1 147 ? 11.008 -10.203 -4.41 1 94.75 147 LEU A O 1
ATOM 1087 N N . VAL A 1 148 ? 13.188 -10.57 -4.836 1 92.38 148 VAL A N 1
ATOM 1088 C CA . VAL A 1 148 ? 13.633 -9.734 -3.729 1 92.38 148 VAL A CA 1
ATOM 1089 C C . VAL A 1 148 ? 14.859 -8.93 -4.148 1 92.38 148 VAL A C 1
ATOM 1091 O O . VAL A 1 148 ? 15.531 -9.266 -5.121 1 92.38 148 VAL A O 1
ATOM 1094 N N . PRO A 1 149 ? 15.008 -7.871 -3.498 1 91.19 149 PRO A N 1
ATOM 1095 C CA . PRO A 1 149 ? 16.281 -7.176 -3.717 1 91.19 149 PRO A CA 1
ATOM 1096 C C . PRO A 1 149 ? 17.453 -7.84 -2.988 1 91.19 149 PRO A C 1
ATOM 1098 O O . PRO A 1 149 ? 17.25 -8.469 -1.943 1 91.19 149 PRO A O 1
ATOM 1101 N N . LEU A 1 150 ? 18.609 -7.672 -3.516 1 89.25 150 LEU A N 1
ATOM 1102 C CA . LEU A 1 150 ? 19.812 -8.07 -2.807 1 89.25 150 LEU A CA 1
ATOM 1103 C C . LEU A 1 150 ? 20.031 -7.195 -1.578 1 89.25 150 LEU A C 1
ATOM 1105 O O . LEU A 1 150 ? 19.562 -6.059 -1.524 1 89.25 150 LEU A O 1
ATOM 1109 N N . PRO A 1 151 ? 20.656 -7.723 -0.59 1 86.69 151 PRO A N 1
ATOM 1110 C CA . PRO A 1 151 ? 21.375 -9 -0.559 1 86.69 151 PRO A CA 1
ATOM 1111 C C . PRO A 1 151 ? 20.5 -10.156 -0.091 1 86.69 151 PRO A C 1
ATOM 1113 O O . PRO A 1 151 ? 19.5 -9.945 0.603 1 86.69 151 PRO A O 1
ATOM 1116 N N . VAL A 1 152 ? 20.859 -11.305 -0.538 1 87.69 152 VAL A N 1
ATOM 1117 C CA . VAL A 1 152 ? 20.266 -12.578 -0.136 1 87.69 152 VAL A CA 1
ATOM 1118 C C . VAL A 1 152 ? 21.359 -13.531 0.349 1 87.69 152 VAL A C 1
ATOM 1120 O O . VAL A 1 152 ? 22.469 -13.531 -0.186 1 87.69 152 VAL A O 1
ATOM 1123 N N . PRO A 1 153 ? 21.062 -14.25 1.442 1 84.06 153 PRO A N 1
ATOM 1124 C CA . PRO A 1 153 ? 22.062 -15.227 1.89 1 84.06 153 PRO A CA 1
ATOM 1125 C C . PRO A 1 153 ? 22.516 -16.156 0.773 1 84.06 153 PRO A C 1
ATOM 1127 O O . PRO A 1 153 ? 21.719 -16.547 -0.078 1 84.06 153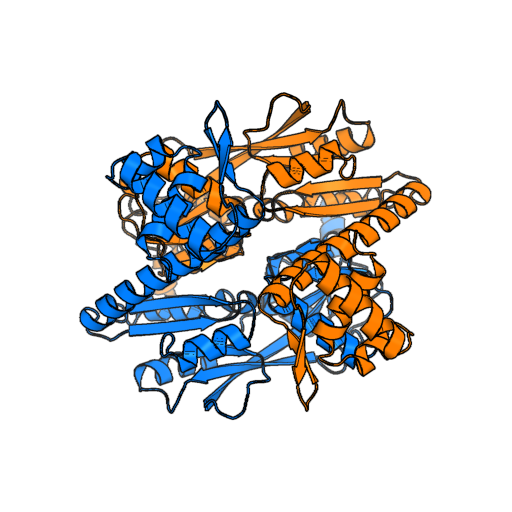 PRO A O 1
ATOM 1130 N N . ASP A 1 154 ? 23.703 -16.641 0.867 1 84.44 154 ASP A N 1
ATOM 1131 C CA . ASP A 1 154 ? 24.391 -17.406 -0.182 1 84.44 154 ASP A CA 1
ATOM 1132 C C . ASP A 1 154 ? 23.781 -18.797 -0.329 1 84.44 154 ASP A C 1
ATOM 1134 O O . ASP A 1 154 ? 23.969 -19.453 -1.355 1 84.44 154 ASP A O 1
ATOM 1138 N N . ARG A 1 155 ? 23.094 -19.266 0.615 1 82.31 155 ARG A N 1
ATOM 1139 C CA . ARG A 1 155 ? 22.594 -20.641 0.583 1 82.31 155 ARG A CA 1
ATOM 1140 C C . ARG A 1 155 ? 21.469 -20.781 -0.435 1 82.31 155 ARG A C 1
ATOM 1142 O O . ARG A 1 155 ? 21.078 -21.906 -0.774 1 82.31 155 ARG A O 1
ATOM 1149 N N . PHE A 1 156 ? 21.047 -19.766 -0.969 1 85.19 156 PHE A N 1
ATOM 1150 C CA . PHE A 1 156 ? 19.984 -19.812 -1.967 1 85.19 156 PHE A CA 1
ATOM 1151 C C . PHE A 1 156 ? 20.531 -19.562 -3.363 1 85.19 156 PHE A C 1
ATOM 1153 O O . PHE A 1 156 ? 21.531 -18.844 -3.521 1 85.19 156 PHE A O 1
ATOM 1160 N N . ALA A 1 157 ? 19.922 -20.234 -4.363 1 90.19 157 ALA A N 1
ATOM 1161 C CA . ALA A 1 157 ? 20.219 -19.891 -5.754 1 90.19 157 ALA A CA 1
ATOM 1162 C C . ALA A 1 157 ? 19.594 -18.562 -6.141 1 90.19 157 ALA A C 1
ATOM 1164 O O . ALA A 1 157 ? 18.438 -18.297 -5.809 1 90.19 157 ALA A O 1
ATOM 1165 N N . THR A 1 158 ? 20.312 -17.75 -6.707 1 93.69 158 THR A N 1
ATOM 1166 C CA . THR A 1 158 ? 19.844 -16.438 -7.086 1 93.69 158 THR A CA 1
ATOM 1167 C C . THR A 1 158 ? 20.062 -16.188 -8.578 1 93.69 158 THR A C 1
ATOM 1169 O O . THR A 1 158 ? 21.062 -16.609 -9.141 1 93.69 158 THR A O 1
ATOM 1172 N N . THR A 1 159 ? 19.094 -15.695 -9.25 1 95.44 159 THR A N 1
ATOM 1173 C CA . THR A 1 159 ? 19.188 -15.25 -10.633 1 95.44 159 THR A CA 1
ATOM 1174 C C . THR A 1 159 ? 18.891 -13.758 -10.75 1 95.44 159 THR A C 1
ATOM 1176 O O . THR A 1 159 ? 17.859 -13.289 -10.273 1 95.44 159 THR A O 1
ATOM 1179 N N . PHE A 1 160 ? 19.828 -13.094 -11.398 1 96.25 160 PHE A N 1
ATOM 1180 C CA . PHE A 1 160 ? 19.609 -11.672 -11.617 1 96.25 160 PHE A CA 1
ATOM 1181 C C . PHE A 1 160 ? 18.391 -11.438 -12.508 1 96.25 160 PHE A C 1
ATOM 1183 O O . PHE A 1 160 ? 18.219 -12.125 -13.508 1 96.25 160 PHE A O 1
ATOM 1190 N N . VAL A 1 161 ? 17.531 -10.438 -12.102 1 96.88 161 VAL A N 1
ATOM 1191 C CA . VAL A 1 161 ? 16.328 -10.148 -12.867 1 96.88 161 VAL A CA 1
ATOM 1192 C C . VAL A 1 161 ? 16.422 -8.758 -13.484 1 96.88 161 VAL A C 1
ATOM 1194 O O . VAL A 1 161 ? 16.344 -8.609 -14.711 1 96.88 161 VAL A O 1
ATOM 1197 N N . ALA A 1 162 ? 16.641 -7.73 -12.617 1 96 162 ALA A N 1
ATOM 1198 C CA . ALA A 1 162 ? 16.656 -6.359 -13.125 1 96 162 ALA A CA 1
ATOM 1199 C C . ALA A 1 162 ? 17.328 -5.418 -12.133 1 96 162 ALA A C 1
ATOM 1201 O O . ALA A 1 162 ? 17.516 -5.766 -10.961 1 96 162 ALA A O 1
ATOM 1202 N N . ASP A 1 163 ? 17.766 -4.262 -12.664 1 95.38 163 ASP A N 1
ATOM 1203 C CA . ASP A 1 163 ? 18.172 -3.137 -11.828 1 95.38 163 ASP A CA 1
ATOM 1204 C C . ASP A 1 163 ? 17 -2.223 -11.523 1 95.38 163 ASP A C 1
ATOM 1206 O O . ASP A 1 163 ? 16.156 -1.974 -12.391 1 95.38 163 ASP A O 1
ATOM 1210 N N . GLU A 1 164 ? 16.922 -1.877 -10.289 1 94.56 164 GLU A N 1
ATOM 1211 C CA . GLU A 1 164 ? 15.922 -0.889 -9.883 1 94.56 164 GLU A CA 1
ATOM 1212 C C . GLU A 1 164 ? 16.594 0.383 -9.367 1 94.56 164 GLU A C 1
ATOM 1214 O O . GLU A 1 164 ? 17.281 0.358 -8.344 1 94.56 164 GLU A O 1
ATOM 1219 N N . GLU A 1 165 ? 16.391 1.436 -10.039 1 96.75 165 GLU A N 1
ATOM 1220 C CA . GLU A 1 165 ? 16.984 2.697 -9.609 1 96.75 165 GLU A CA 1
ATOM 1221 C C . GLU A 1 165 ? 16.172 3.326 -8.477 1 96.75 165 GLU A C 1
ATOM 1223 O O . GLU A 1 165 ? 14.938 3.318 -8.508 1 96.75 165 GLU A O 1
ATOM 1228 N N . ILE A 1 166 ? 16.922 3.816 -7.492 1 97.81 166 ILE A N 1
ATOM 1229 C CA . ILE A 1 166 ? 16.328 4.609 -6.422 1 97.81 166 ILE A CA 1
ATOM 1230 C C . ILE A 1 166 ? 16.453 6.098 -6.746 1 97.81 166 ILE A C 1
ATOM 1232 O O . ILE A 1 166 ? 17.547 6.559 -7.117 1 97.81 166 ILE A O 1
ATOM 1236 N N . VAL A 1 167 ? 15.375 6.859 -6.605 1 98.31 167 VAL A N 1
ATOM 1237 C CA . VAL A 1 167 ? 15.352 8.266 -7 1 98.31 167 VAL A CA 1
ATOM 1238 C C . VAL A 1 167 ? 14.773 9.109 -5.871 1 98.31 167 VAL A C 1
ATOM 1240 O O . VAL A 1 167 ? 14.234 8.578 -4.898 1 98.31 167 VAL A O 1
ATOM 1243 N N . LEU A 1 168 ? 14.969 10.359 -5.984 1 98.56 168 LEU A N 1
ATOM 1244 C CA . LEU A 1 168 ? 14.32 11.344 -5.129 1 98.56 168 LEU A CA 1
ATOM 1245 C C . LEU A 1 168 ? 13.117 11.969 -5.84 1 98.56 168 LEU A C 1
ATOM 1247 O O . LEU A 1 168 ? 13.227 12.398 -6.992 1 98.56 168 LEU A O 1
ATOM 1251 N N . ALA A 1 169 ? 11.969 11.938 -5.234 1 98.38 169 ALA A N 1
ATOM 1252 C CA . ALA A 1 169 ? 10.773 12.633 -5.707 1 98.38 169 ALA A CA 1
ATOM 1253 C C . ALA A 1 169 ? 10.383 13.758 -4.75 1 98.38 169 ALA A C 1
ATOM 1255 O O . ALA A 1 169 ? 10.453 13.602 -3.531 1 98.38 169 ALA A O 1
ATOM 1256 N N . ALA A 1 170 ? 10.031 14.875 -5.289 1 97.88 170 ALA A N 1
ATOM 1257 C CA . ALA A 1 170 ? 9.672 16.047 -4.5 1 97.88 170 ALA A CA 1
ATOM 1258 C C . ALA A 1 170 ? 8.703 16.953 -5.262 1 97.88 170 ALA A C 1
ATOM 1260 O O . ALA A 1 170 ? 8.398 16.688 -6.43 1 97.88 170 ALA A O 1
ATOM 1261 N N . ALA A 1 171 ? 8.156 17.938 -4.52 1 96.69 171 ALA A N 1
ATOM 1262 C CA . ALA A 1 171 ? 7.355 18.953 -5.195 1 96.69 171 ALA A CA 1
ATOM 1263 C C . ALA A 1 171 ? 8.195 19.719 -6.223 1 96.69 171 ALA A C 1
ATOM 1265 O O . ALA A 1 171 ? 9.406 19.859 -6.059 1 96.69 171 ALA A O 1
ATOM 1266 N N . SER A 1 172 ? 7.48 20.203 -7.246 1 92.44 172 SER A N 1
ATOM 1267 C CA . SER A 1 172 ? 8.164 21.062 -8.211 1 92.44 172 SER A CA 1
ATOM 1268 C C . SER A 1 172 ? 8.789 22.266 -7.531 1 92.44 172 SER A C 1
ATOM 1270 O O . SER A 1 172 ? 8.172 22.891 -6.668 1 92.44 172 SER A O 1
ATOM 1272 N N . GLY A 1 173 ? 10.055 22.531 -7.781 1 91.06 173 GLY A N 1
ATOM 1273 C CA . GLY A 1 173 ? 10.727 23.688 -7.234 1 91.06 173 GLY A CA 1
ATOM 1274 C C . GLY A 1 173 ? 11.422 23.422 -5.918 1 91.06 173 GLY A C 1
ATOM 1275 O O . GLY A 1 173 ? 12.062 24.312 -5.348 1 91.06 173 GLY A O 1
ATOM 1276 N N . HIS A 1 174 ? 11.234 22.25 -5.371 1 94.5 174 HIS A N 1
ATOM 1277 C CA . HIS A 1 174 ? 11.93 21.906 -4.133 1 94.5 174 HIS A CA 1
ATOM 1278 C C . HIS A 1 174 ? 13.43 22.141 -4.262 1 94.5 174 HIS A C 1
ATOM 1280 O O . HIS A 1 174 ? 14.023 21.844 -5.301 1 94.5 174 HIS A O 1
ATOM 1286 N N . PRO A 1 175 ? 14.062 22.547 -3.262 1 95.25 175 PRO A N 1
ATOM 1287 C CA . PRO A 1 175 ? 15.484 22.906 -3.328 1 95.25 175 PRO A CA 1
ATOM 1288 C C . PRO A 1 175 ? 16.359 21.734 -3.77 1 95.25 175 PRO A C 1
ATOM 1290 O O . PRO A 1 175 ? 17.328 21.922 -4.52 1 95.25 175 PRO A O 1
ATOM 1293 N N . LEU A 1 176 ? 16.094 20.578 -3.359 1 95.88 176 LEU A N 1
ATOM 1294 C CA . LEU A 1 176 ? 16.906 19.406 -3.658 1 95.88 176 LEU A CA 1
ATOM 1295 C C . LEU A 1 176 ? 16.781 19.031 -5.129 1 95.88 176 LEU A C 1
ATOM 1297 O O . LEU A 1 176 ? 17.562 18.203 -5.625 1 95.88 176 LEU A O 1
ATOM 1301 N N . THR A 1 177 ? 15.805 19.594 -5.809 1 94.06 177 THR A N 1
ATOM 1302 C CA . THR A 1 177 ? 15.594 19.203 -7.199 1 94.06 177 THR A CA 1
ATOM 1303 C C . THR A 1 177 ? 16.078 20.297 -8.141 1 94.06 177 THR A C 1
ATOM 1305 O O . THR A 1 177 ? 15.789 20.266 -9.336 1 94.06 177 THR A O 1
ATOM 1308 N N . ARG A 1 178 ? 16.719 21.266 -7.664 1 91.69 178 ARG A N 1
ATOM 1309 C CA . ARG A 1 178 ? 17.234 22.359 -8.484 1 91.69 178 ARG A CA 1
ATOM 1310 C C . ARG A 1 178 ? 18.359 21.875 -9.398 1 91.69 178 ARG A C 1
ATOM 1312 O O . ARG A 1 178 ? 18.469 22.328 -10.539 1 91.69 178 ARG A O 1
ATOM 1319 N N . GLY A 1 179 ? 19.156 20.969 -8.898 1 90.81 179 GLY A N 1
ATOM 1320 C CA . GLY A 1 179 ? 20.188 20.375 -9.719 1 90.81 179 GLY A CA 1
ATOM 1321 C C . GLY A 1 179 ? 19.703 19.188 -10.539 1 90.81 179 GLY A C 1
ATOM 1322 O O . GLY A 1 179 ? 18.547 18.781 -10.414 1 90.81 179 GLY A O 1
ATOM 1323 N N . SER A 1 180 ? 20.562 18.656 -11.352 1 91.56 180 SER A N 1
ATOM 1324 C CA . SER A 1 180 ? 20.219 17.531 -12.203 1 91.56 180 SER A CA 1
ATOM 1325 C C . SER A 1 180 ? 20.266 16.219 -11.43 1 91.56 180 SER A C 1
ATOM 1327 O O . SER A 1 180 ? 19.641 15.234 -11.82 1 91.56 180 SER A O 1
ATOM 1329 N N . THR A 1 181 ? 21.047 16.188 -10.391 1 96 181 THR A N 1
ATOM 1330 C CA . THR A 1 181 ? 21.156 15.023 -9.523 1 96 181 THR A CA 1
ATOM 1331 C C . THR A 1 181 ? 21.203 15.438 -8.062 1 96 181 THR A C 1
ATOM 1333 O O . THR A 1 181 ? 21.328 16.625 -7.746 1 96 181 THR A O 1
ATOM 1336 N N . VAL A 1 182 ? 21.031 14.477 -7.219 1 97.19 182 VAL A N 1
ATOM 1337 C CA . VAL A 1 182 ? 21.094 14.68 -5.773 1 97.19 182 VAL A CA 1
ATOM 1338 C C . VAL A 1 182 ? 22.172 13.766 -5.18 1 97.19 182 VAL A C 1
ATOM 1340 O O . VAL A 1 182 ? 22.328 12.617 -5.602 1 97.19 182 VAL A O 1
ATOM 1343 N N . ARG A 1 183 ? 22.922 14.297 -4.238 1 97.12 183 ARG A N 1
ATOM 1344 C CA . ARG A 1 183 ? 23.875 13.469 -3.512 1 97.12 183 ARG A CA 1
ATOM 1345 C C . ARG A 1 183 ? 23.297 13.008 -2.18 1 97.12 183 ARG A C 1
ATOM 1347 O O . ARG A 1 183 ? 22.516 13.727 -1.554 1 97.12 183 ARG A O 1
ATOM 1354 N N . MET A 1 184 ? 23.688 11.844 -1.721 1 96.69 184 MET A N 1
ATOM 1355 C CA . MET A 1 184 ? 23.219 11.258 -0.472 1 96.69 184 MET A CA 1
ATOM 1356 C C . MET A 1 184 ? 23.375 12.234 0.687 1 96.69 184 MET A C 1
ATOM 1358 O O . MET A 1 184 ? 22.438 12.445 1.46 1 96.69 184 MET A O 1
ATOM 1362 N N . PRO A 1 185 ? 24.469 12.93 0.805 1 96.31 185 PRO A N 1
ATOM 1363 C CA . PRO A 1 185 ? 24.641 13.859 1.927 1 96.31 185 PRO A CA 1
ATOM 1364 C C . PRO A 1 185 ? 23.672 15.031 1.883 1 96.31 185 PRO A C 1
ATOM 1366 O O . PRO A 1 185 ? 23.422 15.68 2.906 1 96.31 185 PRO A O 1
ATOM 1369 N N . ASP A 1 186 ? 23.172 15.328 0.688 1 96.88 186 ASP A N 1
ATOM 1370 C CA . ASP A 1 186 ? 22.219 16.422 0.551 1 96.88 186 ASP A CA 1
ATOM 1371 C C . ASP A 1 186 ? 20.938 16.141 1.332 1 96.88 186 ASP A C 1
ATOM 1373 O O . ASP A 1 186 ? 20.125 17.031 1.571 1 96.88 186 ASP A O 1
ATOM 1377 N N . LEU A 1 187 ? 20.719 14.891 1.769 1 97.38 187 LEU A N 1
ATOM 1378 C CA . LEU A 1 187 ? 19.516 14.477 2.461 1 97.38 187 LEU A CA 1
ATOM 1379 C C . LEU A 1 187 ? 19.609 14.773 3.953 1 97.38 187 LEU A C 1
ATOM 1381 O O . LEU A 1 187 ? 18.641 14.578 4.691 1 97.38 187 LEU A O 1
ATOM 1385 N N . GLN A 1 188 ? 20.781 15.219 4.336 1 96.19 188 GLN A N 1
ATOM 1386 C CA . GLN A 1 188 ? 20.953 15.469 5.762 1 96.19 188 GLN A CA 1
ATOM 1387 C C . GLN A 1 188 ? 19.906 16.453 6.281 1 96.19 188 GLN A C 1
ATOM 1389 O O . GLN A 1 188 ? 19.812 17.578 5.805 1 96.19 188 GLN A O 1
ATOM 1394 N N . GLY A 1 189 ? 19.141 15.984 7.219 1 94.19 189 GLY A N 1
ATOM 1395 C CA . GLY A 1 189 ? 18.141 16.844 7.84 1 94.19 189 GLY A CA 1
ATOM 1396 C C . GLY A 1 189 ? 16.875 16.969 7.02 1 94.19 189 GLY A C 1
ATOM 1397 O O . GLY A 1 189 ? 15.93 17.656 7.426 1 94.19 189 GLY A O 1
ATOM 1398 N N . ALA A 1 190 ? 16.812 16.297 5.902 1 95.69 190 ALA A N 1
ATOM 1399 C CA . ALA A 1 190 ? 15.656 16.406 5.023 1 95.69 190 ALA A CA 1
ATOM 1400 C C . ALA A 1 190 ? 14.422 15.789 5.664 1 95.69 190 ALA A C 1
ATOM 1402 O O . ALA A 1 190 ? 14.523 14.797 6.383 1 95.69 190 ALA A O 1
ATOM 1403 N N . GLN A 1 191 ? 13.289 16.391 5.414 1 94.38 191 GLN A N 1
ATOM 1404 C CA . GLN A 1 191 ? 11.992 15.812 5.785 1 94.38 191 GLN A CA 1
ATOM 1405 C C . GLN A 1 191 ? 11.508 14.828 4.727 1 94.38 191 GLN A C 1
ATOM 1407 O O . GLN A 1 191 ? 11.336 15.188 3.564 1 94.38 191 GLN A O 1
ATOM 1412 N N . ILE A 1 192 ? 11.258 13.586 5.223 1 96.94 192 ILE A N 1
ATOM 1413 C CA . ILE A 1 192 ? 10.977 12.602 4.188 1 96.94 192 ILE A CA 1
ATOM 1414 C C . ILE A 1 192 ? 9.625 11.945 4.445 1 96.94 192 ILE A C 1
ATOM 1416 O O . ILE A 1 192 ? 9.242 11.734 5.602 1 96.94 192 ILE A O 1
ATOM 1420 N N . VAL A 1 193 ? 8.867 11.766 3.379 1 97 193 VAL A N 1
ATOM 1421 C CA . VAL A 1 193 ? 7.77 10.805 3.369 1 97 193 VAL A CA 1
ATOM 1422 C C . VAL A 1 193 ? 8.328 9.383 3.359 1 97 193 VAL A C 1
ATOM 1424 O O . VAL A 1 193 ? 8.867 8.93 2.35 1 97 193 VAL A O 1
ATOM 1427 N N . HIS A 1 194 ? 8.172 8.727 4.504 1 96.19 194 HIS A N 1
ATOM 1428 C CA . HIS A 1 194 ? 8.805 7.43 4.707 1 96.19 194 HIS A CA 1
ATOM 1429 C C . HIS A 1 194 ? 7.809 6.289 4.527 1 96.19 194 HIS A C 1
ATOM 1431 O O . HIS A 1 194 ? 6.652 6.523 4.164 1 96.19 194 HIS A O 1
ATOM 1437 N N . PHE A 1 195 ? 8.281 5.102 4.645 1 93.75 195 PHE A N 1
ATOM 1438 C CA . PHE A 1 195 ? 7.449 3.92 4.465 1 93.75 195 PHE A CA 1
ATOM 1439 C C . PHE A 1 195 ? 7.102 3.289 5.809 1 93.75 195 PHE A C 1
ATOM 1441 O O . PHE A 1 195 ? 7.941 3.246 6.711 1 93.75 195 PHE A O 1
ATOM 1448 N N . ALA A 1 196 ? 5.871 2.797 5.82 1 88.38 196 ALA A N 1
ATOM 1449 C CA . ALA A 1 196 ? 5.414 2.094 7.016 1 88.38 196 ALA A CA 1
ATOM 1450 C C . ALA A 1 196 ? 6.16 0.773 7.191 1 88.38 196 ALA A C 1
ATOM 1452 O O . ALA A 1 196 ? 6.754 0.255 6.242 1 88.38 196 ALA A O 1
ATOM 1453 N N . PRO A 1 197 ? 6.105 0.204 8.375 1 76.81 197 PRO A N 1
ATOM 1454 C CA . PRO A 1 197 ? 6.895 -0.994 8.672 1 76.81 197 PRO A CA 1
ATOM 1455 C C . PRO A 1 197 ? 6.5 -2.189 7.809 1 76.81 197 PRO A C 1
ATOM 1457 O O . PRO A 1 197 ? 7.328 -3.066 7.547 1 76.81 197 PRO A O 1
ATOM 1460 N N . GLU A 1 198 ? 5.32 -2.25 7.371 1 77.88 198 GLU A N 1
ATOM 1461 C CA . GLU A 1 198 ? 4.859 -3.391 6.586 1 77.88 198 GLU A CA 1
ATOM 1462 C C . GLU A 1 198 ? 5.359 -3.307 5.145 1 77.88 198 GLU A C 1
ATOM 1464 O O . GLU A 1 198 ? 5.281 -4.285 4.398 1 77.88 198 GLU A O 1
ATOM 1469 N N . ASN A 1 199 ? 5.793 -2.129 4.809 1 87.81 199 ASN A N 1
ATOM 1470 C CA . ASN A 1 199 ? 6.438 -1.944 3.512 1 87.81 199 ASN A CA 1
ATOM 1471 C C . ASN A 1 199 ? 7.941 -2.203 3.59 1 87.81 199 ASN A C 1
ATOM 1473 O O . ASN A 1 199 ? 8.664 -1.483 4.281 1 87.81 199 ASN A O 1
ATOM 1477 N N . GLY A 1 200 ? 8.398 -3.121 2.916 1 87.31 200 GLY A N 1
ATOM 1478 C CA . GLY A 1 200 ? 9.781 -3.562 2.98 1 87.31 200 GLY A CA 1
ATOM 1479 C C . GLY A 1 200 ? 10.773 -2.467 2.639 1 87.31 200 GLY A C 1
ATOM 1480 O O . GLY A 1 200 ? 11.945 -2.537 3.025 1 87.31 200 GLY A O 1
ATOM 1481 N N . LEU A 1 201 ? 10.367 -1.428 2.016 1 93 201 LEU A N 1
ATOM 1482 C CA . LEU A 1 201 ? 11.258 -0.316 1.682 1 93 201 LEU A CA 1
ATOM 1483 C C . LEU A 1 201 ? 11.664 0.45 2.936 1 93 201 LEU A C 1
ATOM 1485 O O . LEU A 1 201 ? 12.711 1.101 2.957 1 93 201 LEU A O 1
ATOM 1489 N N . GLY A 1 202 ? 10.797 0.394 3.908 1 91.31 202 GLY A N 1
ATOM 1490 C CA . GLY A 1 202 ? 11.078 1.14 5.125 1 91.31 202 GLY A CA 1
ATOM 1491 C C . GLY A 1 202 ? 12.383 0.725 5.785 1 91.31 202 GLY A C 1
ATOM 1492 O O . GLY A 1 202 ? 13.297 1.539 5.938 1 91.31 202 GLY A O 1
ATOM 1493 N N . GLY A 1 203 ? 12.461 -0.564 6.16 1 85.44 203 GLY A N 1
ATOM 1494 C CA . GLY A 1 203 ? 13.672 -1.07 6.785 1 85.44 203 GLY A CA 1
ATOM 1495 C C . GLY A 1 203 ? 14.898 -0.934 5.906 1 85.44 203 GLY A C 1
ATOM 1496 O O . GLY A 1 203 ? 15.984 -0.596 6.391 1 85.44 203 GLY A O 1
ATOM 1497 N N . TRP A 1 204 ? 14.758 -1.192 4.73 1 88.75 204 TRP A N 1
ATOM 1498 C CA . TRP A 1 204 ? 15.859 -1.079 3.781 1 88.75 204 TRP A CA 1
ATOM 1499 C C . TRP A 1 204 ? 16.375 0.352 3.723 1 88.75 204 TRP A C 1
ATOM 1501 O O . TRP A 1 204 ? 17.594 0.578 3.754 1 88.75 204 TRP A O 1
ATOM 1511 N N . LEU A 1 205 ? 15.477 1.308 3.598 1 93.62 205 LEU A N 1
ATOM 1512 C CA . LEU A 1 205 ? 15.859 2.713 3.521 1 93.62 205 LEU A CA 1
ATOM 1513 C C . LEU A 1 205 ? 16.562 3.154 4.797 1 93.62 205 LEU A C 1
ATOM 1515 O O . LEU A 1 205 ? 17.578 3.844 4.742 1 93.62 205 LEU A O 1
ATOM 1519 N N . ASP A 1 206 ? 16.047 2.732 5.891 1 89.5 206 ASP A N 1
ATOM 1520 C CA . ASP A 1 206 ? 16.672 3.072 7.168 1 89.5 206 ASP A CA 1
ATOM 1521 C C . ASP A 1 206 ? 18.109 2.574 7.23 1 89.5 206 ASP A C 1
ATOM 1523 O O . ASP A 1 206 ? 19.016 3.32 7.609 1 89.5 206 ASP A O 1
ATOM 1527 N N . ARG A 1 207 ? 18.312 1.359 6.859 1 87.56 207 ARG A N 1
ATOM 1528 C CA . ARG A 1 207 ? 19.641 0.782 6.871 1 87.56 207 ARG A CA 1
ATOM 1529 C C . ARG A 1 207 ? 20.562 1.521 5.91 1 87.56 207 ARG A C 1
ATOM 1531 O O . ARG A 1 207 ? 21.75 1.745 6.215 1 87.56 207 ARG A O 1
ATOM 1538 N N . SER A 1 208 ? 20.062 1.854 4.777 1 92.56 208 SER A N 1
ATOM 1539 C CA . SER A 1 208 ? 20.859 2.541 3.764 1 92.56 208 SER A CA 1
ATOM 1540 C C . SER A 1 208 ? 21.281 3.928 4.234 1 92.56 208 SER A C 1
ATOM 1542 O O . SER A 1 208 ? 22.438 4.32 4.066 1 92.56 208 SER A O 1
ATOM 1544 N N . LEU A 1 209 ? 20.344 4.656 4.793 1 93.06 209 LEU A N 1
ATOM 1545 C CA . LEU A 1 209 ? 20.656 5.992 5.301 1 93.06 209 LEU A CA 1
ATOM 1546 C C . LEU A 1 209 ? 21.641 5.922 6.461 1 93.06 209 LEU A C 1
ATOM 1548 O O . LEU A 1 209 ? 22.578 6.719 6.535 1 93.06 209 LEU A O 1
ATOM 1552 N N . THR A 1 210 ? 21.406 4.953 7.301 1 88.69 210 THR A N 1
ATOM 1553 C CA . THR A 1 210 ? 22.297 4.758 8.438 1 88.69 210 THR A CA 1
ATOM 1554 C C . THR A 1 210 ? 23.719 4.461 7.957 1 88.69 210 THR A C 1
ATOM 1556 O O . THR A 1 210 ? 24.688 5.039 8.469 1 88.69 210 THR A O 1
ATOM 1559 N N . ALA A 1 211 ? 23.891 3.578 7.023 1 89.88 211 ALA A N 1
ATOM 1560 C CA . ALA A 1 211 ? 25.188 3.203 6.469 1 89.88 211 ALA A CA 1
ATOM 1561 C C . ALA A 1 211 ? 25.891 4.41 5.852 1 89.88 211 ALA A C 1
ATOM 1563 O O . ALA A 1 211 ? 27.125 4.496 5.867 1 89.88 211 ALA A O 1
ATOM 1564 N N . ALA A 1 212 ? 25.109 5.34 5.398 1 92.94 212 ALA A N 1
ATOM 1565 C CA . ALA A 1 212 ? 25.656 6.535 4.762 1 92.94 212 ALA A CA 1
ATOM 1566 C C . ALA A 1 212 ? 25.906 7.637 5.785 1 92.94 212 ALA A C 1
ATOM 1568 O O . ALA A 1 212 ? 26.438 8.695 5.445 1 92.94 212 ALA A O 1
ATOM 1569 N N . GLY A 1 213 ? 25.469 7.441 6.988 1 91.69 213 GLY A N 1
ATOM 1570 C CA . GLY A 1 213 ? 25.609 8.453 8.023 1 91.69 213 GLY A CA 1
ATOM 1571 C C . GLY A 1 213 ? 24.688 9.633 7.836 1 91.69 213 GLY A C 1
ATOM 1572 O O . GLY A 1 213 ? 25 10.758 8.227 1 91.69 213 GLY A O 1
ATOM 1573 N N . VAL A 1 214 ? 23.625 9.453 7.152 1 93.69 214 VAL A N 1
ATOM 1574 C CA . VAL A 1 214 ? 22.672 10.516 6.855 1 93.69 214 VAL A CA 1
ATOM 1575 C C . VAL A 1 214 ? 21.469 10.398 7.781 1 93.69 214 VAL A C 1
ATOM 1577 O O . VAL A 1 214 ? 20.891 9.312 7.93 1 93.69 214 VAL A O 1
ATOM 1580 N N . HIS A 1 215 ? 21.125 11.523 8.344 1 90.19 215 HIS A N 1
ATOM 1581 C CA . HIS A 1 215 ? 19.953 11.586 9.203 1 90.19 215 HIS A CA 1
ATOM 1582 C C . HIS A 1 215 ? 18.844 12.422 8.57 1 90.19 215 HIS A C 1
ATOM 1584 O O . HIS A 1 215 ? 19.078 13.555 8.148 1 90.19 215 HIS A O 1
ATOM 1590 N N . THR A 1 216 ? 17.703 11.758 8.461 1 92.44 216 THR A N 1
ATOM 1591 C CA . THR A 1 216 ? 16.531 12.445 7.934 1 92.44 216 THR A CA 1
ATOM 1592 C C . THR A 1 216 ? 15.414 12.492 8.977 1 92.44 216 THR A C 1
ATOM 1594 O O . THR A 1 216 ? 15.508 11.852 10.023 1 92.44 216 THR A O 1
ATOM 1597 N N . GLU A 1 217 ? 14.469 13.32 8.711 1 89.38 217 GLU A N 1
ATOM 1598 C CA . GLU A 1 217 ? 13.289 13.414 9.562 1 89.38 217 GLU A CA 1
ATOM 1599 C C . GLU A 1 217 ? 12.055 12.852 8.859 1 89.38 217 GLU A C 1
ATOM 1601 O O . GLU A 1 217 ? 11.688 13.32 7.777 1 89.38 217 GLU A O 1
ATOM 1606 N N . THR A 1 218 ? 11.398 11.852 9.508 1 91 218 THR A N 1
ATOM 1607 C CA . THR A 1 218 ? 10.188 11.273 8.938 1 91 218 THR A CA 1
ATOM 1608 C C . THR A 1 218 ? 8.977 12.164 9.219 1 91 218 THR A C 1
ATOM 1610 O O . THR A 1 218 ? 8.641 12.406 10.383 1 91 218 THR A O 1
ATOM 1613 N N . VAL A 1 219 ? 8.289 12.633 8.141 1 90.31 219 VAL A N 1
ATOM 1614 C CA . VAL A 1 219 ? 7.145 13.508 8.336 1 90.31 219 VAL A CA 1
ATOM 1615 C C . VAL A 1 219 ? 5.852 12.703 8.289 1 90.31 219 VAL A C 1
ATOM 1617 O O . VAL A 1 219 ? 4.816 13.141 8.797 1 90.31 219 VAL A O 1
ATOM 1620 N N . MET A 1 220 ? 5.918 11.602 7.637 1 88.81 220 MET A N 1
ATOM 1621 C CA . MET A 1 220 ? 4.805 10.656 7.617 1 88.81 220 MET A CA 1
ATOM 1622 C C . MET A 1 220 ? 5.242 9.305 7.055 1 88.81 220 MET A C 1
ATOM 1624 O O . MET A 1 220 ? 6.285 9.211 6.406 1 88.81 220 MET A O 1
ATOM 1628 N N . ARG A 1 221 ? 4.457 8.305 7.371 1 91.38 221 ARG A N 1
ATOM 1629 C CA . ARG A 1 221 ? 4.699 6.957 6.855 1 91.38 221 ARG A CA 1
ATOM 1630 C C . ARG A 1 221 ? 3.504 6.449 6.059 1 91.38 221 A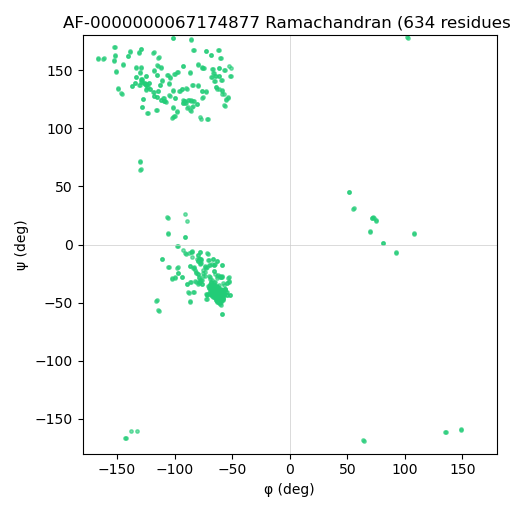RG A C 1
ATOM 1632 O O . ARG A 1 221 ? 2.354 6.672 6.449 1 91.38 221 ARG A O 1
ATOM 1639 N N . THR A 1 222 ? 3.789 5.895 4.926 1 92.19 222 THR A N 1
ATOM 1640 C CA . THR A 1 222 ? 2.748 5.273 4.113 1 92.19 222 THR A CA 1
ATOM 1641 C C . THR A 1 222 ? 3.098 3.822 3.801 1 92.19 222 THR A C 1
ATOM 1643 O O . THR A 1 222 ? 4.266 3.494 3.57 1 92.19 222 THR A O 1
ATOM 1646 N N . ALA A 1 223 ? 2.074 2.99 3.74 1 88 223 ALA A N 1
ATOM 1647 C CA . ALA A 1 223 ? 2.285 1.58 3.422 1 88 223 ALA A CA 1
ATOM 1648 C C . ALA A 1 223 ? 2.42 1.371 1.917 1 88 223 ALA A C 1
ATOM 1650 O O . ALA A 1 223 ? 2.99 0.373 1.471 1 88 223 ALA A O 1
ATOM 1651 N N . ALA A 1 224 ? 1.877 2.266 1.196 1 91.5 224 ALA A N 1
ATOM 1652 C CA . ALA A 1 224 ? 1.866 2.117 -0.257 1 91.5 224 ALA A CA 1
ATOM 1653 C C . ALA A 1 224 ? 3.1 2.76 -0.883 1 91.5 224 ALA A C 1
ATOM 1655 O O . ALA A 1 224 ? 3.295 3.975 -0.782 1 91.5 224 ALA A O 1
ATOM 1656 N N . SER A 1 225 ? 3.84 1.967 -1.582 1 94.75 225 SER A N 1
ATOM 1657 C CA . SER A 1 225 ? 5.074 2.449 -2.189 1 94.75 225 SER A CA 1
ATOM 1658 C C . SER A 1 225 ? 4.801 3.588 -3.168 1 94.75 225 SER A C 1
ATOM 1660 O O . SER A 1 225 ? 5.543 4.57 -3.207 1 94.75 225 SER A O 1
ATOM 1662 N N . ALA A 1 226 ? 3.75 3.463 -3.898 1 94.31 226 ALA A N 1
ATOM 1663 C CA . ALA A 1 226 ? 3.461 4.43 -4.953 1 94.31 226 ALA A CA 1
ATOM 1664 C C . ALA A 1 226 ? 2.867 5.711 -4.379 1 94.31 226 ALA A C 1
ATOM 1666 O O . ALA A 1 226 ? 2.76 6.723 -5.078 1 94.31 226 ALA A O 1
ATOM 1667 N N . ALA A 1 227 ? 2.475 5.688 -3.143 1 95.12 227 ALA A N 1
ATOM 1668 C CA . ALA A 1 227 ? 1.896 6.875 -2.521 1 95.12 227 ALA A CA 1
ATOM 1669 C C . ALA A 1 227 ? 2.984 7.859 -2.104 1 95.12 227 ALA A C 1
ATOM 1671 O O . ALA A 1 227 ? 2.764 9.07 -2.094 1 95.12 227 ALA A O 1
ATOM 1672 N N . ALA A 1 228 ? 4.145 7.367 -1.808 1 97.44 228 ALA A N 1
ATOM 1673 C CA . ALA A 1 228 ? 5.215 8.195 -1.251 1 97.44 228 ALA A CA 1
ATOM 1674 C C . ALA A 1 228 ? 5.59 9.32 -2.205 1 97.44 228 ALA A C 1
ATOM 1676 O O . ALA A 1 228 ? 5.559 10.5 -1.828 1 97.44 228 ALA A O 1
ATOM 1677 N N . PRO A 1 229 ? 5.871 9.031 -3.475 1 97.81 229 PRO A N 1
ATOM 1678 C CA . PRO A 1 229 ? 6.211 10.133 -4.375 1 97.81 229 PRO A CA 1
ATOM 1679 C C . PRO A 1 229 ? 5.055 11.109 -4.574 1 97.81 229 PRO A C 1
ATOM 1681 O O . PRO A 1 229 ? 5.277 12.312 -4.715 1 97.81 229 PRO A O 1
ATOM 1684 N N . GLN A 1 230 ? 3.857 10.641 -4.609 1 96.44 230 GLN A N 1
ATOM 1685 C CA . GLN A 1 230 ? 2.705 11.516 -4.801 1 96.44 230 GLN A CA 1
ATOM 1686 C C . GLN A 1 230 ? 2.545 12.477 -3.623 1 96.44 230 GLN A C 1
ATOM 1688 O O . GLN A 1 230 ? 2.227 13.648 -3.812 1 96.44 230 GLN A O 1
ATOM 1693 N N . LEU A 1 231 ? 2.746 11.953 -2.477 1 97.12 231 LEU A N 1
ATOM 1694 C CA . LEU A 1 231 ? 2.635 12.781 -1.28 1 97.12 231 LEU A CA 1
ATOM 1695 C C . LEU A 1 231 ? 3.789 13.773 -1.195 1 97.12 231 LEU A C 1
ATOM 1697 O O . LEU A 1 231 ? 3.602 14.914 -0.766 1 97.12 231 LEU A O 1
ATOM 1701 N N . ALA A 1 232 ? 4.941 13.336 -1.602 1 97.94 232 ALA A N 1
ATOM 1702 C CA . ALA A 1 232 ? 6.078 14.25 -1.704 1 97.94 232 ALA A CA 1
ATOM 1703 C C . ALA A 1 232 ? 5.785 15.375 -2.693 1 97.94 232 ALA A C 1
ATOM 1705 O O . ALA A 1 232 ? 6.059 16.547 -2.41 1 97.94 232 ALA A O 1
ATOM 1706 N N . ALA A 1 233 ? 5.238 15.023 -3.822 1 97.12 233 ALA A N 1
ATOM 1707 C CA . ALA A 1 233 ? 4.898 16.016 -4.844 1 97.12 233 ALA A CA 1
ATOM 1708 C C . ALA A 1 233 ? 3.889 17.031 -4.316 1 97.12 233 ALA A C 1
ATOM 1710 O O . ALA A 1 233 ? 3.828 18.156 -4.797 1 97.12 233 ALA A O 1
ATOM 1711 N N . ALA A 1 234 ? 3.125 16.578 -3.375 1 95.38 234 ALA A N 1
ATOM 1712 C CA . ALA A 1 234 ? 2.115 17.438 -2.779 1 95.38 234 ALA A CA 1
ATOM 1713 C C . ALA A 1 234 ? 2.746 18.422 -1.794 1 95.38 234 ALA A C 1
ATOM 1715 O O . ALA A 1 234 ? 2.076 19.328 -1.297 1 95.38 234 ALA A O 1
ATOM 1716 N N . GLY A 1 235 ? 4 18.172 -1.44 1 94.94 235 GLY A N 1
ATOM 1717 C CA . GLY A 1 235 ? 4.715 19.156 -0.639 1 94.94 235 GLY A CA 1
ATOM 1718 C C . GLY A 1 235 ? 4.93 18.719 0.796 1 94.94 235 GLY A C 1
ATOM 1719 O O . GLY A 1 235 ? 5.355 19.5 1.639 1 94.94 235 GLY A O 1
ATOM 1720 N N . LEU A 1 236 ? 4.656 17.438 1.157 1 94.75 236 LEU A N 1
ATOM 1721 C CA . LEU A 1 236 ? 4.758 16.969 2.533 1 94.75 236 LEU A CA 1
ATOM 1722 C C . LEU A 1 236 ? 6.207 16.672 2.9 1 94.75 236 LEU A C 1
ATOM 1724 O O . LEU A 1 236 ? 6.523 16.438 4.07 1 94.75 236 LEU A O 1
ATOM 1728 N N . GLY A 1 237 ? 7.066 16.688 2.018 1 95.94 237 GLY A N 1
ATOM 1729 C CA . GLY A 1 237 ? 8.477 16.344 2.107 1 95.94 237 GLY A CA 1
ATOM 1730 C C . GLY A 1 237 ? 9.031 15.773 0.814 1 95.94 237 GLY A C 1
ATOM 1731 O O . GLY A 1 237 ? 8.539 16.094 -0.271 1 95.94 237 GLY A O 1
ATOM 1732 N N . VAL A 1 238 ? 10.141 15.055 0.935 1 98.31 238 VAL A N 1
ATOM 1733 C CA . VAL A 1 238 ? 10.688 14.352 -0.22 1 98.31 238 VAL A CA 1
ATOM 1734 C C . VAL A 1 238 ? 10.547 12.844 -0.024 1 98.31 238 VAL A C 1
ATOM 1736 O O . VAL A 1 238 ? 10.414 12.367 1.105 1 98.31 238 VAL A O 1
ATOM 1739 N N . ALA A 1 239 ? 10.461 12.18 -1.077 1 98.69 239 ALA A N 1
ATOM 1740 C CA . ALA A 1 239 ? 10.422 10.727 -1.037 1 98.69 239 ALA A CA 1
ATOM 1741 C C . ALA A 1 239 ? 11.664 10.125 -1.688 1 98.69 239 ALA A C 1
ATOM 1743 O O . ALA A 1 239 ? 12.133 10.609 -2.721 1 98.69 239 ALA A O 1
ATOM 1744 N N . ILE A 1 240 ? 12.273 9.18 -1.018 1 98.62 240 ILE A N 1
ATOM 1745 C CA . ILE A 1 240 ? 13.305 8.312 -1.57 1 98.62 240 ILE A CA 1
ATOM 1746 C C . ILE A 1 240 ? 12.711 6.949 -1.909 1 98.62 240 ILE A C 1
ATOM 1748 O O . ILE A 1 240 ? 12.398 6.164 -1.013 1 98.62 240 ILE A O 1
ATOM 1752 N N . CYS A 1 241 ? 12.594 6.648 -3.215 1 98 241 CYS A N 1
ATOM 1753 C CA . CYS A 1 241 ? 11.805 5.484 -3.602 1 98 241 CYS A CA 1
ATOM 1754 C C . CYS A 1 241 ? 12.312 4.895 -4.91 1 98 241 CYS A C 1
ATOM 1756 O O . CYS A 1 241 ? 13.086 5.527 -5.625 1 98 241 CYS A O 1
ATOM 1758 N N . PRO A 1 242 ? 11.922 3.629 -5.203 1 97.19 242 PRO A N 1
ATOM 1759 C CA . PRO A 1 242 ? 12.188 3.092 -6.539 1 97.19 242 PRO A CA 1
ATOM 1760 C C . PRO A 1 242 ? 11.531 3.912 -7.648 1 97.19 242 PRO A C 1
ATOM 1762 O O . PRO A 1 242 ? 10.406 4.387 -7.484 1 97.19 242 PRO A O 1
ATOM 1765 N N . VAL A 1 243 ? 12.227 4.051 -8.727 1 96.38 243 VAL A N 1
ATOM 1766 C CA . VAL A 1 243 ? 11.719 4.84 -9.844 1 96.38 243 VAL A CA 1
ATOM 1767 C C . VAL A 1 243 ? 10.398 4.258 -10.336 1 96.38 243 VAL A C 1
ATOM 1769 O O . VAL A 1 243 ? 9.531 4.992 -10.812 1 96.38 243 VAL A O 1
ATOM 1772 N N . SER A 1 244 ? 10.188 2.98 -10.156 1 93.25 244 SER A N 1
ATOM 1773 C CA . SER A 1 244 ? 8.977 2.303 -10.602 1 93.25 244 SER A CA 1
ATOM 1774 C C . SER A 1 244 ? 7.77 2.734 -9.773 1 93.25 244 SER A C 1
ATOM 1776 O O . SER A 1 244 ? 6.625 2.482 -10.156 1 93.25 244 SER A O 1
ATOM 1778 N N . ALA A 1 245 ? 7.988 3.322 -8.617 1 95.5 245 ALA A N 1
ATOM 1779 C CA . ALA A 1 245 ? 6.902 3.814 -7.777 1 95.5 245 ALA A CA 1
ATOM 1780 C C . ALA A 1 245 ? 6.391 5.164 -8.273 1 95.5 245 ALA A C 1
ATOM 1782 O O . ALA A 1 245 ? 5.336 5.633 -7.84 1 95.5 245 ALA A O 1
ATOM 1783 N N . VAL A 1 246 ? 7.168 5.789 -9.148 1 96.06 246 VAL A N 1
ATOM 1784 C CA . VAL A 1 246 ? 6.762 7.07 -9.719 1 96.06 246 VAL A CA 1
ATOM 1785 C C . VAL A 1 246 ? 5.871 6.836 -10.938 1 96.06 246 VAL A C 1
ATOM 1787 O O . VAL A 1 246 ? 6.328 6.309 -11.953 1 96.06 246 VAL A O 1
ATOM 1790 N N . GLY A 1 247 ? 4.66 7.234 -10.836 1 90.81 247 GLY A N 1
ATOM 1791 C CA . GLY A 1 247 ? 3.695 6.961 -11.891 1 90.81 247 GLY A CA 1
ATOM 1792 C C . GLY A 1 247 ? 3.758 7.961 -13.031 1 90.81 247 GLY A C 1
ATOM 1793 O O . GLY A 1 247 ? 4.379 9.016 -12.906 1 90.81 247 GLY A O 1
ATOM 1794 N N . ALA A 1 248 ? 3.061 7.535 -14.086 1 89.25 248 ALA A N 1
ATOM 1795 C CA . ALA A 1 248 ? 2.916 8.43 -15.227 1 89.25 248 ALA A CA 1
ATOM 1796 C C . ALA A 1 248 ? 2.178 9.711 -14.836 1 89.25 248 ALA A C 1
ATOM 1798 O O . ALA A 1 248 ? 1.225 9.664 -14.055 1 89.25 248 ALA A O 1
ATOM 1799 N N . GLY A 1 249 ? 2.609 10.812 -15.469 1 88.56 249 GLY A N 1
ATOM 1800 C CA . GLY A 1 249 ? 1.97 12.078 -15.172 1 88.56 249 GLY A CA 1
ATOM 1801 C C . GLY A 1 249 ? 2.316 12.617 -13.789 1 88.56 249 GLY A C 1
ATOM 1802 O O . GLY A 1 249 ? 1.551 13.383 -13.211 1 88.56 249 GLY A O 1
ATOM 1803 N N . PHE A 1 250 ? 3.391 12.188 -13.289 1 93.56 250 PHE A N 1
ATOM 1804 C CA . PHE A 1 250 ? 3.832 12.586 -11.961 1 93.56 250 PHE A CA 1
ATOM 1805 C C . PHE A 1 250 ? 3.879 14.102 -11.836 1 93.56 250 PHE A C 1
ATOM 1807 O O . PHE A 1 250 ? 4.523 14.781 -12.641 1 93.56 250 PHE A O 1
ATOM 1814 N N . PRO A 1 251 ? 3.217 14.68 -10.828 1 93.31 251 PRO A N 1
ATOM 1815 C CA . PRO A 1 251 ? 3.055 16.141 -10.734 1 93.31 251 PRO A CA 1
ATOM 1816 C C . PRO A 1 251 ? 4.18 16.797 -9.945 1 93.31 251 PRO A C 1
ATOM 1818 O O . PRO A 1 251 ? 3.945 17.781 -9.242 1 93.31 251 PRO A O 1
ATOM 1821 N N . GLY A 1 252 ? 5.305 16.234 -9.891 1 96.06 252 GLY A N 1
ATOM 1822 C CA . GLY A 1 252 ? 6.453 16.781 -9.18 1 96.06 252 GLY A CA 1
ATOM 1823 C C . GLY A 1 252 ? 7.754 16.641 -9.953 1 96.06 252 GLY A C 1
ATOM 1824 O O . GLY A 1 252 ? 7.75 16.609 -11.18 1 96.06 252 GLY A O 1
ATOM 1825 N N . ALA A 1 253 ? 8.812 16.734 -9.234 1 96.56 253 ALA A N 1
ATOM 1826 C CA . ALA A 1 253 ? 10.141 16.594 -9.82 1 96.56 253 ALA A CA 1
ATOM 1827 C C . ALA A 1 253 ? 10.812 15.305 -9.344 1 96.56 253 ALA A C 1
ATOM 1829 O O . ALA A 1 253 ? 10.664 14.914 -8.18 1 96.56 253 ALA A O 1
ATOM 1830 N N . VAL A 1 254 ? 11.477 14.688 -10.219 1 97.69 254 VAL A N 1
ATOM 1831 C CA . VAL A 1 254 ? 12.227 13.469 -9.914 1 97.69 254 VAL A CA 1
ATOM 1832 C C . VAL A 1 254 ? 13.695 13.648 -10.289 1 97.69 254 VAL A C 1
ATOM 1834 O O . VAL A 1 254 ? 14.008 14.227 -11.336 1 97.69 254 VAL A O 1
ATOM 1837 N N . ARG A 1 255 ? 14.617 13.219 -9.398 1 97.62 255 ARG A N 1
ATOM 1838 C CA . ARG A 1 255 ? 16.047 13.336 -9.648 1 97.62 255 ARG A CA 1
ATOM 1839 C C . ARG A 1 255 ? 16.781 12.039 -9.305 1 97.62 255 ARG A C 1
ATOM 1841 O O . ARG A 1 255 ? 16.469 11.391 -8.305 1 97.62 255 ARG A O 1
ATOM 1848 N N . SER A 1 256 ? 17.703 11.711 -10.172 1 97.94 256 SER A N 1
ATOM 1849 C CA . SER A 1 256 ? 18.594 10.609 -9.852 1 97.94 256 SER A CA 1
ATOM 1850 C C . SER A 1 256 ? 19.625 11.023 -8.797 1 97.94 256 SER A C 1
ATOM 1852 O O . SER A 1 256 ? 19.922 12.211 -8.648 1 97.94 256 SER A O 1
ATOM 1854 N N . PHE A 1 257 ? 20.031 10.008 -8.062 1 98 257 PHE A N 1
ATOM 1855 C CA . PHE A 1 257 ? 21.156 10.242 -7.164 1 98 257 PHE A CA 1
ATOM 1856 C C . PHE A 1 257 ? 22.484 10.188 -7.922 1 98 257 PHE A C 1
ATOM 1858 O O . PHE A 1 257 ? 22.578 9.555 -8.977 1 98 257 PHE A O 1
ATOM 1865 N N . SER A 1 258 ? 23.516 10.875 -7.375 1 97.06 258 SER A N 1
ATOM 1866 C CA . SER A 1 258 ? 24.906 10.789 -7.852 1 97.06 258 SER A CA 1
ATOM 1867 C C . SER A 1 258 ? 25.859 10.492 -6.703 1 97.06 258 SER A C 1
ATOM 1869 O O . SER A 1 258 ? 26.047 11.32 -5.809 1 97.06 258 SER A O 1
ATOM 1871 N N . PRO A 1 259 ? 26.531 9.352 -6.809 1 96.69 259 PRO A N 1
ATOM 1872 C CA . PRO A 1 259 ? 26.422 8.281 -7.805 1 96.69 259 PRO A CA 1
ATOM 1873 C C . PRO A 1 259 ? 25.031 7.648 -7.848 1 96.69 259 PRO A C 1
ATOM 1875 O O . PRO A 1 259 ? 24.281 7.742 -6.875 1 96.69 259 PRO A O 1
ATOM 1878 N N . ARG A 1 260 ? 24.812 7.02 -8.93 1 96.75 260 ARG A N 1
ATOM 1879 C CA . ARG A 1 260 ? 23.516 6.371 -9.102 1 96.75 260 ARG A CA 1
ATOM 1880 C C . ARG A 1 260 ? 23.266 5.34 -8.008 1 96.75 260 ARG A C 1
ATOM 1882 O O . ARG A 1 260 ? 24.172 4.578 -7.645 1 96.75 260 ARG A O 1
ATOM 1889 N N . TRP A 1 261 ? 22.109 5.418 -7.449 1 97.38 261 TRP A N 1
ATOM 1890 C CA . TRP A 1 261 ? 21.688 4.492 -6.406 1 97.38 261 TRP A CA 1
ATOM 1891 C C . TRP A 1 261 ? 20.781 3.4 -6.977 1 97.38 261 TRP A C 1
ATOM 1893 O O . TRP A 1 261 ? 19.641 3.67 -7.367 1 97.38 261 TRP A O 1
ATOM 1903 N N . VAL A 1 262 ? 21.281 2.18 -7.031 1 96.31 262 VAL A N 1
ATOM 1904 C CA . VAL A 1 262 ? 20.578 1.091 -7.711 1 96.31 262 VAL A CA 1
ATOM 1905 C C . VAL A 1 262 ? 20.516 -0.129 -6.797 1 96.31 262 VAL A C 1
ATOM 1907 O O . VAL A 1 262 ? 21.469 -0.441 -6.086 1 96.31 262 VAL A O 1
ATOM 1910 N N . ARG A 1 263 ? 19.344 -0.736 -6.805 1 94.31 263 ARG A N 1
ATOM 1911 C CA . ARG A 1 263 ? 19.172 -2.035 -6.164 1 94.31 263 ARG A CA 1
ATOM 1912 C C . ARG A 1 263 ? 19.094 -3.15 -7.199 1 94.31 263 ARG A C 1
ATOM 1914 O O . ARG A 1 263 ? 18.469 -2.986 -8.25 1 94.31 263 ARG A O 1
ATOM 1921 N N . LYS A 1 264 ? 19.719 -4.215 -6.895 1 95.44 264 LYS A N 1
ATOM 1922 C CA . LYS A 1 264 ? 19.641 -5.379 -7.773 1 95.44 264 LYS A CA 1
ATOM 1923 C C . LYS A 1 264 ? 18.516 -6.316 -7.344 1 95.44 264 LYS A C 1
ATOM 1925 O O . LYS A 1 264 ? 18.484 -6.781 -6.203 1 95.44 264 LYS A O 1
ATOM 1930 N N . LEU A 1 265 ? 17.609 -6.562 -8.242 1 95.88 265 LEU A N 1
ATOM 1931 C CA . LEU A 1 265 ? 16.5 -7.473 -8.008 1 95.88 265 LEU A CA 1
ATOM 1932 C C . LEU A 1 265 ? 16.828 -8.875 -8.492 1 95.88 265 LEU A C 1
ATOM 1934 O O . LEU A 1 265 ? 17.344 -9.055 -9.602 1 95.88 265 LEU A O 1
ATOM 1938 N N . VAL A 1 266 ? 16.531 -9.82 -7.656 1 95.56 266 VAL A N 1
ATOM 1939 C CA . VAL A 1 266 ? 16.891 -11.195 -8.008 1 95.56 266 VAL A CA 1
ATOM 1940 C C . VAL A 1 266 ? 15.703 -12.125 -7.75 1 95.56 266 VAL A C 1
ATOM 1942 O O . VAL A 1 266 ? 14.828 -11.812 -6.941 1 95.56 266 VAL A O 1
ATOM 1945 N N . ALA A 1 267 ? 15.688 -13.148 -8.492 1 96.19 267 ALA A N 1
ATOM 1946 C CA . ALA A 1 267 ? 14.828 -14.297 -8.219 1 96.19 267 ALA A CA 1
ATOM 1947 C C . ALA A 1 267 ? 15.547 -15.344 -7.375 1 96.19 267 ALA A C 1
ATOM 1949 O O . ALA A 1 267 ? 16.656 -15.766 -7.711 1 96.19 267 ALA A O 1
ATOM 1950 N N . VAL A 1 268 ? 14.953 -15.633 -6.316 1 95.12 268 VAL A N 1
ATOM 1951 C CA . VAL A 1 268 ? 15.523 -16.625 -5.41 1 95.12 268 VAL A CA 1
ATOM 1952 C C . VAL A 1 268 ? 14.758 -17.938 -5.535 1 95.12 268 VAL A C 1
ATOM 1954 O O . VAL A 1 268 ? 13.531 -17.953 -5.449 1 95.12 268 VAL A O 1
ATOM 1957 N N . THR A 1 269 ? 15.422 -19 -5.742 1 92.38 269 THR A N 1
ATOM 1958 C CA . THR A 1 269 ? 14.875 -20.344 -5.801 1 92.38 269 THR A CA 1
ATOM 1959 C C . THR A 1 269 ? 15.672 -21.297 -4.906 1 92.38 269 THR A C 1
ATOM 1961 O O . THR A 1 269 ? 16.812 -21.016 -4.562 1 92.38 269 THR A O 1
ATOM 1964 N N . PRO A 1 270 ? 14.984 -22.328 -4.34 1 81.88 270 PRO A N 1
ATOM 1965 C CA . PRO A 1 270 ? 15.727 -23.266 -3.496 1 81.88 270 PRO A CA 1
ATOM 1966 C C . PRO A 1 270 ? 16.875 -23.938 -4.234 1 81.88 270 PRO A C 1
ATOM 1968 O O . PRO A 1 270 ? 17.906 -24.25 -3.633 1 81.88 270 PRO A O 1
ATOM 1971 N N . ALA A 1 271 ? 16.719 -24.328 -5.359 1 81.62 271 ALA A N 1
ATOM 1972 C CA . ALA A 1 271 ? 17.688 -24.984 -6.238 1 81.62 271 ALA A CA 1
ATOM 1973 C C . ALA A 1 271 ? 17.531 -24.516 -7.676 1 81.62 271 ALA A C 1
ATOM 1975 O O . ALA A 1 271 ? 16.922 -23.469 -7.93 1 81.62 271 ALA A O 1
ATOM 1976 N N . LYS A 1 272 ? 18.141 -25.234 -8.539 1 79.38 272 LYS A N 1
ATOM 1977 C CA . LYS A 1 272 ? 17.938 -24.922 -9.953 1 79.38 272 LYS A CA 1
ATOM 1978 C C . LYS A 1 272 ? 16.469 -24.938 -10.312 1 79.38 272 LYS A C 1
ATOM 1980 O O . LYS A 1 272 ? 15.758 -25.906 -10.016 1 79.38 272 LYS A O 1
ATOM 1985 N N . PRO A 1 273 ? 16.047 -23.875 -10.828 1 85.25 273 PRO A N 1
ATOM 1986 C CA . PRO A 1 273 ? 14.609 -23.812 -11.125 1 85.25 273 PRO A CA 1
ATOM 1987 C C . PRO A 1 273 ? 14.188 -24.812 -12.195 1 85.25 273 PRO A C 1
ATOM 1989 O O . PRO A 1 273 ? 14.953 -25.094 -13.117 1 85.25 273 PRO A O 1
ATOM 1992 N N . ASP A 1 274 ? 13.023 -25.422 -12.023 1 84.44 274 ASP A N 1
ATOM 1993 C CA . ASP A 1 274 ? 12.445 -26.266 -13.07 1 84.44 274 ASP A CA 1
ATOM 1994 C C . ASP A 1 274 ? 12.172 -25.438 -14.336 1 84.44 274 ASP A C 1
ATOM 1996 O O . ASP A 1 274 ? 12.219 -24.219 -14.305 1 84.44 274 ASP A O 1
ATOM 2000 N N . PRO A 1 275 ? 11.898 -26.047 -15.438 1 85.31 275 PRO A N 1
ATOM 2001 C CA . PRO A 1 275 ? 11.758 -25.344 -16.719 1 85.31 275 PRO A CA 1
ATOM 2002 C C . PRO A 1 275 ? 10.664 -24.297 -16.703 1 85.31 275 PRO A C 1
ATOM 2004 O O . PRO A 1 275 ? 10.828 -23.219 -17.281 1 85.31 275 PRO A O 1
ATOM 2007 N N . LEU A 1 276 ? 9.555 -24.578 -16.078 1 89.25 276 LEU A N 1
ATOM 2008 C CA . LEU A 1 276 ? 8.453 -23.625 -15.992 1 89.25 276 LEU A CA 1
ATOM 2009 C C . LEU A 1 276 ? 8.883 -22.359 -15.25 1 89.25 276 LEU A C 1
ATOM 2011 O O . LEU A 1 276 ? 8.656 -21.25 -15.719 1 89.25 276 LEU A O 1
ATOM 2015 N N . THR A 1 277 ? 9.477 -22.562 -14.102 1 92.31 277 THR A N 1
ATOM 2016 C CA . THR A 1 277 ? 9.984 -21.469 -13.281 1 92.31 277 THR A CA 1
ATOM 2017 C C . THR A 1 277 ? 11.062 -20.703 -14.023 1 92.31 277 THR A C 1
ATOM 2019 O O . THR A 1 277 ? 11.078 -19.469 -14.008 1 92.31 277 THR A O 1
ATOM 2022 N N . ALA A 1 278 ? 11.914 -21.391 -14.703 1 93.06 278 ALA A N 1
ATOM 2023 C CA . ALA A 1 278 ? 12.992 -20.766 -15.461 1 93.06 278 ALA A CA 1
ATOM 2024 C C . ALA A 1 278 ? 12.445 -19.891 -16.578 1 93.06 278 ALA A C 1
ATOM 2026 O O . ALA A 1 278 ? 12.961 -18.797 -16.844 1 93.06 278 ALA A O 1
ATOM 2027 N N . ARG A 1 279 ? 11.453 -20.359 -17.219 1 94.25 279 ARG A N 1
ATOM 2028 C CA . ARG A 1 279 ? 10.82 -19.578 -18.281 1 94.25 279 ARG A CA 1
ATOM 2029 C C . ARG A 1 279 ? 10.203 -18.312 -17.734 1 94.25 279 ARG A C 1
ATOM 2031 O O . ARG A 1 279 ? 10.297 -17.25 -18.344 1 94.25 279 ARG A O 1
ATOM 2038 N N . PHE A 1 280 ? 9.539 -18.406 -16.641 1 97.06 280 PHE A N 1
ATOM 2039 C CA . PHE A 1 280 ? 8.93 -17.25 -16 1 97.06 280 PHE A CA 1
ATOM 2040 C C . PHE A 1 280 ? 9.984 -16.219 -15.625 1 97.06 280 PHE A C 1
ATOM 2042 O O . PHE A 1 280 ? 9.82 -15.023 -15.883 1 97.06 280 PHE A O 1
ATOM 2049 N N . ILE A 1 281 ? 11.055 -16.672 -15.008 1 97.06 281 ILE A N 1
ATOM 2050 C CA . ILE A 1 281 ? 12.156 -15.789 -14.625 1 97.06 281 ILE A CA 1
ATOM 2051 C C . ILE A 1 281 ? 12.727 -15.117 -15.875 1 97.06 281 ILE A C 1
ATOM 2053 O O . ILE A 1 281 ? 13.039 -13.922 -15.852 1 97.06 281 ILE A O 1
ATOM 2057 N N . GLY A 1 282 ? 12.867 -15.883 -16.953 1 97.12 282 GLY A N 1
ATOM 2058 C CA . GLY A 1 282 ? 13.312 -15.305 -18.219 1 97.12 282 GLY A CA 1
ATOM 2059 C C . GLY A 1 282 ? 12.422 -14.18 -18.703 1 97.12 282 GLY A C 1
ATOM 2060 O O . GLY A 1 282 ? 12.914 -13.156 -19.188 1 97.12 282 GLY A O 1
ATOM 2061 N N . ASP A 1 283 ? 11.141 -14.336 -18.594 1 97 283 ASP A N 1
ATOM 2062 C CA . ASP A 1 283 ? 10.195 -13.305 -19 1 97 283 ASP A CA 1
ATOM 2063 C C . ASP A 1 283 ? 10.32 -12.062 -18.125 1 97 283 ASP A C 1
ATOM 2065 O O . ASP A 1 283 ? 10.164 -10.938 -18.594 1 97 283 ASP A O 1
ATOM 2069 N N . LEU A 1 284 ? 10.523 -12.305 -16.781 1 97.06 284 LEU A N 1
ATOM 2070 C CA . LEU A 1 284 ? 10.75 -11.18 -15.875 1 97.06 284 LEU A CA 1
ATOM 2071 C C . LEU A 1 284 ? 11.992 -10.398 -16.297 1 97.06 284 LEU A C 1
ATOM 2073 O O . LEU A 1 284 ? 11.992 -9.164 -16.266 1 97.06 284 LEU A O 1
ATOM 2077 N N . GLN A 1 285 ? 13.031 -11.125 -16.672 1 97 285 GLN A N 1
ATOM 2078 C CA . GLN A 1 285 ? 14.273 -10.508 -17.109 1 97 285 GLN A CA 1
ATOM 2079 C C . GLN A 1 285 ? 14.055 -9.672 -18.375 1 97 285 GLN A C 1
ATOM 2081 O O . GLN A 1 285 ? 14.609 -8.578 -18.5 1 97 285 GLN A O 1
ATOM 2086 N N . THR A 1 286 ? 13.32 -10.148 -19.297 1 95.25 286 THR A N 1
ATOM 2087 C CA . THR A 1 286 ? 13.039 -9.477 -20.547 1 95.25 286 THR A CA 1
ATOM 2088 C C . THR A 1 286 ? 12.211 -8.219 -20.312 1 95.25 286 THR A C 1
ATOM 2090 O O . THR A 1 286 ? 12.461 -7.176 -20.922 1 95.25 286 THR A O 1
ATOM 2093 N N . ARG A 1 287 ? 11.219 -8.289 -19.406 1 91.25 287 ARG A N 1
ATOM 2094 C CA . ARG A 1 287 ? 10.336 -7.168 -19.109 1 91.25 287 ARG A CA 1
ATOM 2095 C C . ARG A 1 287 ? 11.07 -6.09 -18.312 1 91.25 287 ARG A C 1
ATOM 2097 O O . ARG A 1 287 ? 10.93 -4.898 -18.609 1 91.25 287 ARG A O 1
ATOM 2104 N N . GLY A 1 288 ? 11.781 -6.496 -17.281 1 92.44 288 GLY A N 1
ATOM 2105 C CA . GLY A 1 288 ? 12.414 -5.555 -16.375 1 92.44 288 GLY A CA 1
ATOM 2106 C C . GLY A 1 288 ? 11.414 -4.699 -15.617 1 92.44 288 GLY A C 1
ATOM 2107 O O . GLY A 1 288 ? 10.227 -5.012 -15.57 1 92.44 288 GLY A O 1
ATOM 2108 N N . VAL A 1 289 ? 11.93 -3.697 -14.969 1 90.56 289 VAL A N 1
ATOM 2109 C CA . VAL A 1 289 ? 11.07 -2.812 -14.188 1 90.56 289 VAL A CA 1
ATOM 2110 C C . VAL A 1 289 ? 10.531 -1.693 -15.078 1 90.56 289 VAL A C 1
ATOM 2112 O O . VAL A 1 289 ? 11.305 -1.002 -15.75 1 90.56 289 VAL A O 1
ATOM 2115 N N . TYR A 1 290 ? 9.273 -1.59 -15.094 1 85.81 290 TYR A N 1
ATOM 2116 C CA . TYR A 1 290 ? 8.641 -0.587 -15.945 1 85.81 290 TYR A CA 1
ATOM 2117 C C . TYR A 1 290 ? 8.773 0.804 -15.336 1 85.81 290 TYR A C 1
ATOM 2119 O O . TYR A 1 290 ? 8.531 0.991 -14.141 1 85.81 290 TYR A O 1
ATOM 2127 N N . VAL A 1 291 ? 9.195 1.778 -16.172 1 89.62 291 VAL A N 1
ATOM 2128 C CA . VAL A 1 291 ? 9.242 3.197 -15.836 1 89.62 291 VAL A CA 1
ATOM 2129 C C . VAL A 1 291 ? 8.516 4.008 -16.906 1 89.62 291 VAL A C 1
ATOM 2131 O O . VAL A 1 291 ? 8.828 3.902 -18.094 1 89.62 291 VAL A O 1
ATOM 2134 N N . PRO A 1 292 ? 7.559 4.801 -16.469 1 89.75 292 PRO A N 1
ATOM 2135 C CA . PRO A 1 292 ? 6.867 5.625 -17.453 1 89.75 292 PRO A CA 1
ATOM 2136 C C . PRO A 1 292 ? 7.816 6.52 -18.25 1 89.75 292 PRO A C 1
ATOM 2138 O O . PRO A 1 292 ? 8.805 7.012 -17.703 1 89.75 292 PRO A O 1
ATOM 2141 N N . SER A 1 293 ? 7.453 6.805 -19.469 1 90.31 293 SER A N 1
ATOM 2142 C CA . SER A 1 293 ? 8.312 7.547 -20.391 1 90.31 293 SER A CA 1
ATOM 2143 C C . SER A 1 293 ? 8.57 8.961 -19.875 1 90.31 293 SER A C 1
ATOM 2145 O O . SER A 1 293 ? 9.672 9.484 -20.016 1 90.31 293 SER A O 1
ATOM 2147 N N . ASP A 1 294 ? 7.547 9.586 -19.391 1 91.12 294 ASP A N 1
ATOM 2148 C CA . ASP A 1 294 ? 7.707 10.953 -18.906 1 91.12 294 ASP A CA 1
ATOM 2149 C C . ASP A 1 294 ? 8.633 11.008 -17.688 1 91.12 294 ASP A C 1
ATOM 2151 O O . ASP A 1 294 ? 9.352 11.984 -17.5 1 91.12 294 ASP A O 1
ATOM 2155 N N . VAL A 1 295 ? 8.633 10.008 -16.906 1 92.88 295 VAL A N 1
ATOM 2156 C CA . VAL A 1 295 ? 9.531 9.93 -15.758 1 92.88 295 VAL A CA 1
ATOM 2157 C C . VAL A 1 295 ? 10.961 9.688 -16.234 1 92.88 295 VAL A C 1
ATOM 2159 O O . VAL A 1 295 ? 11.898 10.328 -15.75 1 92.88 295 VAL A O 1
ATOM 2162 N N . ARG A 1 296 ? 11.125 8.805 -17.172 1 91.5 296 ARG A N 1
ATOM 2163 C CA . ARG A 1 296 ? 12.43 8.539 -17.75 1 91.5 296 ARG A CA 1
ATOM 2164 C C . ARG A 1 296 ? 13.039 9.805 -18.344 1 91.5 296 ARG A C 1
ATOM 2166 O O . ARG A 1 296 ? 14.234 10.062 -18.188 1 91.5 296 ARG A O 1
ATOM 2173 N N . SER A 1 297 ? 12.211 10.594 -18.984 1 89.88 297 SER A N 1
ATOM 2174 C CA . SER A 1 297 ? 12.656 11.844 -19.594 1 89.88 297 SER A CA 1
ATOM 2175 C C . SER A 1 297 ? 13.164 12.82 -18.547 1 89.88 297 SER A C 1
ATOM 2177 O O . SER A 1 297 ? 14.148 13.531 -18.781 1 89.88 297 SER A O 1
ATOM 2179 N N . GLN A 1 298 ? 12.516 12.875 -17.406 1 89 298 GLN A N 1
ATOM 2180 C CA . GLN A 1 298 ? 12.953 13.758 -16.328 1 89 298 GLN A CA 1
ATOM 2181 C C . GLN A 1 298 ? 14.312 13.328 -15.789 1 89 298 GLN A C 1
ATOM 2183 O O . GLN A 1 298 ? 15.117 14.164 -15.367 1 89 298 GLN A O 1
ATOM 2188 N N . LEU A 1 299 ? 14.508 12.094 -15.789 1 91.19 299 LEU A N 1
ATOM 2189 C CA . LEU A 1 299 ? 15.742 11.578 -15.211 1 91.19 299 LEU A CA 1
ATOM 2190 C C . LEU A 1 299 ? 16.906 11.766 -16.172 1 91.19 299 LEU A C 1
ATOM 2192 O O . LEU A 1 299 ? 18.062 11.93 -15.734 1 91.19 299 LEU A O 1
ATOM 2196 N N . THR A 1 300 ? 16.672 11.742 -17.422 1 84.12 300 THR A N 1
ATOM 2197 C CA . THR A 1 300 ? 17.719 11.859 -18.422 1 84.12 300 THR A CA 1
ATOM 2198 C C . THR A 1 300 ? 17.969 13.32 -18.781 1 84.12 300 THR A C 1
ATOM 2200 O O . THR A 1 300 ? 19.078 13.688 -19.188 1 84.12 300 THR A O 1
ATOM 2203 N N . ASN A 1 301 ? 16.906 14.18 -18.781 1 74.06 301 ASN A N 1
ATOM 2204 C CA . ASN A 1 301 ? 17.016 15.594 -19.109 1 74.06 301 ASN A CA 1
ATOM 2205 C C . ASN A 1 301 ? 16.344 16.469 -18.047 1 74.06 301 ASN A C 1
ATOM 2207 O O . ASN A 1 301 ? 15.281 17.031 -18.297 1 74.06 301 ASN A O 1
ATOM 2211 N N . PRO A 1 302 ? 16.859 16.578 -16.938 1 63.28 302 PRO A N 1
ATOM 2212 C CA . PRO A 1 302 ? 16.172 17.281 -15.859 1 63.28 302 PRO A CA 1
ATOM 2213 C C . PRO A 1 302 ? 15.93 18.766 -16.172 1 63.28 302 PRO A C 1
ATOM 2215 O O . PRO A 1 302 ? 15.039 19.375 -15.578 1 63.28 302 PRO A O 1
ATOM 2218 N N . SER A 1 303 ? 16.656 19.469 -16.969 1 57.94 303 SER A N 1
ATOM 2219 C CA . SER A 1 303 ? 16.516 20.875 -17.297 1 57.94 303 SER A CA 1
ATOM 2220 C C . SER A 1 303 ? 15.242 21.141 -18.078 1 57.94 303 SER A C 1
ATOM 2222 O O . SER A 1 303 ? 14.688 22.25 -18.031 1 57.94 303 SER A O 1
ATOM 2224 N N . ARG A 1 304 ? 14.727 20.266 -18.859 1 48.31 304 ARG A N 1
ATOM 2225 C CA . ARG A 1 304 ? 13.664 20.531 -19.828 1 48.31 304 ARG A CA 1
ATOM 2226 C C . ARG A 1 304 ? 12.305 20.594 -19.141 1 48.31 304 ARG A C 1
ATOM 2228 O O . ARG A 1 304 ? 11.328 21.062 -19.719 1 48.31 304 ARG A O 1
ATOM 2235 N N . THR A 1 305 ? 11.969 19.969 -18.172 1 48 305 THR A N 1
ATOM 2236 C CA . THR A 1 305 ? 10.625 19.891 -17.609 1 48 305 THR A CA 1
ATOM 2237 C C . THR A 1 305 ? 10.203 21.25 -17.031 1 48 305 THR A C 1
ATOM 2239 O O . THR A 1 305 ? 9.016 21.484 -16.781 1 48 305 THR A O 1
ATOM 2242 N N . LYS A 1 306 ? 11.062 22.281 -16.734 1 45.5 306 LYS A N 1
ATOM 2243 C CA . LYS A 1 306 ? 10.68 23.625 -16.344 1 45.5 306 LYS A CA 1
ATOM 2244 C C . LYS A 1 306 ? 9.852 24.297 -17.438 1 45.5 306 LYS A C 1
ATOM 2246 O O . LYS A 1 306 ? 8.891 25.016 -17.141 1 45.5 306 LYS A O 1
ATOM 2251 N N . ALA A 1 307 ? 10.297 24.281 -18.688 1 38.53 307 ALA A N 1
ATOM 2252 C CA . ALA A 1 307 ? 9.805 25.078 -19.797 1 38.53 307 ALA A CA 1
ATOM 2253 C C . ALA A 1 307 ? 8.398 24.641 -20.219 1 38.53 307 ALA A C 1
ATOM 2255 O O . ALA A 1 307 ? 7.617 25.453 -20.719 1 38.53 307 ALA A O 1
ATOM 2256 N N . ALA A 1 308 ? 8.102 23.484 -20.141 1 39.72 308 ALA A N 1
ATOM 2257 C CA . ALA A 1 308 ? 6.801 23.094 -20.703 1 39.72 308 ALA A CA 1
ATOM 2258 C C . ALA A 1 308 ? 5.668 23.516 -19.766 1 39.72 308 ALA A C 1
ATOM 2260 O O . ALA A 1 308 ? 4.527 23.688 -20.203 1 39.72 308 ALA A O 1
ATOM 2261 N N . ARG A 1 309 ? 5.883 23.562 -18.5 1 40.84 309 ARG A N 1
ATOM 2262 C CA . ARG A 1 309 ? 4.832 23.953 -17.562 1 40.84 309 ARG A CA 1
ATOM 2263 C C . ARG A 1 309 ? 4.637 25.453 -17.547 1 40.84 309 ARG A C 1
ATOM 2265 O O . ARG A 1 309 ? 3.553 25.953 -17.219 1 40.84 309 ARG A O 1
ATOM 2272 N N . THR A 1 310 ? 5.629 26.266 -17.75 1 39.22 310 THR A N 1
ATOM 2273 C CA . THR A 1 310 ? 5.445 27.703 -17.938 1 39.22 310 THR A CA 1
ATOM 2274 C C . THR A 1 310 ? 4.598 27.984 -19.172 1 39.22 310 THR A C 1
ATOM 2276 O O . THR A 1 310 ? 3.764 28.891 -19.172 1 39.22 310 THR A O 1
ATOM 2279 N N . ASP A 1 311 ? 4.797 27.141 -20.156 1 41.97 311 ASP A N 1
ATOM 2280 C CA . ASP A 1 311 ? 4.02 27.438 -21.344 1 41.97 311 ASP A CA 1
ATOM 2281 C C . ASP A 1 311 ? 2.557 27.047 -21.172 1 41.97 311 ASP A C 1
ATOM 2283 O O . ASP A 1 311 ? 1.665 27.641 -21.781 1 41.97 311 ASP A O 1
ATOM 2287 N N . ALA A 1 312 ? 2.252 26.141 -20.328 1 40.91 312 ALA A N 1
ATOM 2288 C CA . ALA A 1 312 ? 0.85 25.766 -20.172 1 40.91 312 ALA A CA 1
ATOM 2289 C C . ALA A 1 312 ? 0.108 26.781 -19.297 1 40.91 312 ALA A C 1
ATOM 2291 O O . ALA A 1 312 ? -1.081 27.031 -19.5 1 40.91 312 ALA A O 1
ATOM 2292 N N . THR A 1 313 ? 0.696 27.406 -18.297 1 40.41 313 THR A N 1
ATOM 2293 C CA . THR A 1 313 ? 0.108 28.5 -17.516 1 40.41 313 THR A CA 1
ATOM 2294 C C . THR A 1 313 ? -0.04 29.75 -18.359 1 40.41 313 THR A C 1
ATOM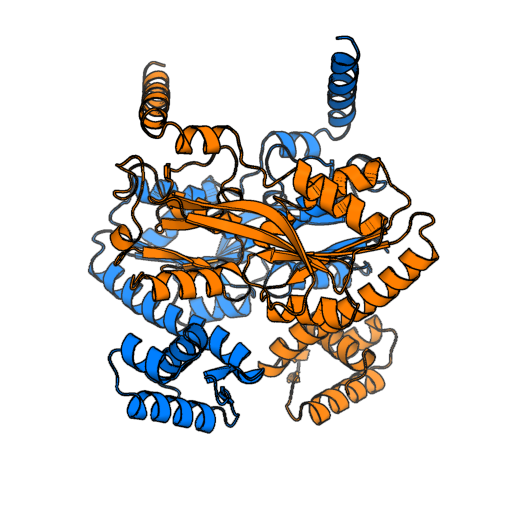 2296 O O . THR A 1 313 ? -0.997 30.516 -18.188 1 40.41 313 THR A O 1
ATOM 2299 N N . SER A 1 314 ? 0.872 30.016 -19.297 1 44.19 314 SER A N 1
ATOM 2300 C CA . SER A 1 314 ? 0.764 31.234 -20.094 1 44.19 314 SER A CA 1
ATOM 2301 C C . SER A 1 314 ? -0.364 31.125 -21.109 1 44.19 314 SER A C 1
ATOM 2303 O O . SER A 1 314 ? -0.951 32.125 -21.5 1 44.19 314 SER A O 1
ATOM 2305 N N . ARG A 1 315 ? -0.741 29.969 -21.562 1 43.12 315 ARG A N 1
ATOM 2306 C CA . ARG A 1 315 ? -1.759 29.875 -22.594 1 43.12 315 ARG A CA 1
ATOM 2307 C C . ARG A 1 315 ? -3.16 29.953 -22 1 43.12 315 ARG A C 1
ATOM 2309 O O . ARG A 1 315 ? -4.137 30.188 -22.719 1 43.12 315 ARG A O 1
ATOM 2316 N N . SER A 1 316 ? -3.312 29.672 -20.688 1 39.22 316 SER A N 1
ATOM 2317 C CA . SER A 1 316 ? -4.656 29.781 -20.125 1 39.22 316 SER A CA 1
ATOM 2318 C C . SER A 1 316 ? -4.98 31.219 -19.75 1 39.22 316 SER A C 1
ATOM 2320 O O . SER A 1 316 ? -6.129 31.547 -19.453 1 39.22 316 SER A O 1
ATOM 2322 N N . SER A 1 317 ? -4.008 32.094 -19.578 1 33.44 317 SER A N 1
ATOM 2323 C CA . SER A 1 317 ? -4.359 33.5 -19.281 1 33.44 317 SER A CA 1
ATOM 2324 C C . SER A 1 317 ? -4.781 34.219 -20.531 1 33.44 317 SER A C 1
ATOM 2326 O O . SER A 1 317 ? -5.105 35.406 -20.484 1 33.44 317 SER A O 1
ATOM 2328 N N . LYS A 1 318 ? -4.496 33.719 -21.812 1 40.91 318 LYS A N 1
ATOM 2329 C CA . LYS A 1 318 ? -4.902 34.562 -22.938 1 40.91 318 LYS A CA 1
ATOM 2330 C C . LYS A 1 318 ? -6.355 34.312 -23.312 1 40.91 318 LYS A C 1
ATOM 2332 O O . LYS A 1 318 ? -6.859 34.875 -24.281 1 40.91 318 LYS A O 1
ATOM 2337 N N . LYS A 1 319 ? -7.043 33.219 -22.766 1 31.2 319 LYS A N 1
ATOM 2338 C CA . LYS A 1 319 ? -8.445 33.281 -23.172 1 31.2 319 LYS A CA 1
ATOM 2339 C C . LYS A 1 319 ? -9.289 33.938 -22.078 1 31.2 319 LYS A C 1
ATOM 2341 O O . LYS A 1 319 ? -9.07 33.688 -20.891 1 31.2 319 LYS A O 1
ATOM 2346 N N . MET B 1 1 ? 6.02 2.689 31.922 1 49.56 1 MET B N 1
ATOM 2347 C CA . MET B 1 1 ? 5.844 3.148 30.547 1 49.56 1 MET B CA 1
ATOM 2348 C C . MET B 1 1 ? 7.188 3.316 29.859 1 49.56 1 MET B C 1
ATOM 2350 O O . MET B 1 1 ? 8.117 3.902 30.422 1 49.56 1 MET B O 1
ATOM 2354 N N . PRO B 1 2 ? 7.277 2.59 28.828 1 58.03 2 PRO B N 1
ATOM 2355 C CA . PRO B 1 2 ? 8.617 2.729 28.266 1 58.03 2 PRO B CA 1
ATOM 2356 C C . PRO B 1 2 ? 8.922 4.152 27.797 1 58.03 2 PRO B C 1
ATOM 2358 O O . PRO B 1 2 ? 8.023 4.863 27.344 1 58.03 2 PRO B O 1
ATOM 2361 N N . SER B 1 3 ? 10.062 4.574 28.172 1 67.75 3 SER B N 1
ATOM 2362 C CA . SER B 1 3 ? 10.508 5.883 27.703 1 67.75 3 SER B CA 1
ATOM 2363 C C . SER B 1 3 ? 10.734 5.887 26.188 1 67.75 3 SER B C 1
ATOM 2365 O O . SER B 1 3 ? 10.992 4.84 25.594 1 67.75 3 SER B O 1
ATOM 2367 N N . LEU B 1 4 ? 10.477 7.043 25.609 1 74.25 4 LEU B N 1
ATOM 2368 C CA . LEU B 1 4 ? 10.75 7.211 24.188 1 74.25 4 LEU B CA 1
ATOM 2369 C C . LEU B 1 4 ? 12.188 6.816 23.859 1 74.25 4 LEU B C 1
ATOM 2371 O O . LEU B 1 4 ? 12.461 6.266 22.781 1 74.25 4 LEU B O 1
ATOM 2375 N N . ARG B 1 5 ? 13.031 7.035 24.797 1 75.94 5 ARG B N 1
ATOM 2376 C CA . ARG B 1 5 ? 14.438 6.699 24.609 1 75.94 5 ARG B CA 1
ATOM 2377 C C . ARG B 1 5 ? 14.633 5.188 24.516 1 75.94 5 ARG B C 1
ATOM 2379 O O . ARG B 1 5 ? 15.445 4.711 23.719 1 75.94 5 ARG B O 1
ATOM 2386 N N . ALA B 1 6 ? 13.938 4.52 25.297 1 81.62 6 ALA B N 1
ATOM 2387 C CA . ALA B 1 6 ? 14.016 3.062 25.25 1 81.62 6 ALA B CA 1
ATOM 2388 C C . ALA B 1 6 ? 13.531 2.529 23.906 1 81.62 6 ALA B C 1
ATOM 2390 O O . ALA B 1 6 ? 14.125 1.599 23.344 1 81.62 6 ALA B O 1
ATOM 2391 N N . LEU B 1 7 ? 12.508 3.141 23.422 1 80.19 7 LEU B N 1
ATOM 2392 C CA . LEU B 1 7 ? 11.977 2.752 22.125 1 80.19 7 LEU B CA 1
ATOM 2393 C C . LEU B 1 7 ? 12.969 3.08 21.016 1 80.19 7 LEU B C 1
ATOM 2395 O O . LEU B 1 7 ? 13.141 2.295 20.078 1 80.19 7 LEU B O 1
ATOM 2399 N N . GLU B 1 8 ? 13.578 4.191 21.109 1 83.75 8 GLU B N 1
ATOM 2400 C CA . GLU B 1 8 ? 14.625 4.574 20.156 1 83.75 8 GLU B CA 1
ATOM 2401 C C . GLU B 1 8 ? 15.773 3.576 20.172 1 83.75 8 GLU B C 1
ATOM 2403 O O . GLU B 1 8 ? 16.328 3.24 19.125 1 83.75 8 GLU B O 1
ATOM 2408 N N . CYS B 1 9 ? 16.125 3.123 21.359 1 86.38 9 CYS B N 1
ATOM 2409 C CA . CYS B 1 9 ? 17.188 2.133 21.5 1 86.38 9 CYS B CA 1
ATOM 2410 C C . CYS B 1 9 ? 16.812 0.833 20.797 1 86.38 9 CYS B C 1
ATOM 2412 O O . CYS B 1 9 ? 17.625 0.264 20.062 1 86.38 9 CYS B O 1
ATOM 2414 N N . LEU B 1 10 ? 15.594 0.454 20.969 1 87.5 10 LEU B N 1
ATOM 2415 C CA . LEU B 1 10 ? 15.109 -0.773 20.344 1 87.5 10 LEU B CA 1
ATOM 2416 C C . LEU B 1 10 ? 15.172 -0.672 18.828 1 87.5 10 LEU B C 1
ATOM 2418 O O . LEU B 1 10 ? 15.68 -1.579 18.156 1 87.5 10 LEU B O 1
ATOM 2422 N N . VAL B 1 11 ? 14.719 0.405 18.312 1 83.94 11 VAL B N 1
ATOM 2423 C CA . VAL B 1 11 ? 14.688 0.606 16.859 1 83.94 11 VAL B CA 1
ATOM 2424 C C . VAL B 1 11 ? 16.109 0.673 16.312 1 83.94 11 VAL B C 1
ATOM 2426 O O . VAL B 1 11 ? 16.406 0.093 15.266 1 83.94 11 VAL B O 1
ATOM 2429 N N . ALA B 1 12 ? 17.016 1.354 16.984 1 85.44 12 ALA B N 1
ATOM 2430 C CA . ALA B 1 12 ? 18.406 1.489 16.547 1 85.44 12 ALA B CA 1
ATOM 2431 C C . ALA B 1 12 ? 19.094 0.131 16.484 1 85.44 12 ALA B C 1
ATOM 2433 O O . ALA B 1 12 ? 19.844 -0.151 15.555 1 85.44 12 ALA B O 1
ATOM 2434 N N . VAL B 1 13 ? 18.797 -0.633 17.438 1 88.19 13 VAL B N 1
ATOM 2435 C CA . VAL B 1 13 ? 19.391 -1.961 17.484 1 88.19 13 VAL B CA 1
ATOM 2436 C C . VAL B 1 13 ? 18.812 -2.822 16.359 1 88.19 13 VAL B C 1
ATOM 2438 O O . VAL B 1 13 ? 19.547 -3.578 15.711 1 88.19 13 VAL B O 1
ATOM 2441 N N . ALA B 1 14 ? 17.578 -2.689 16.219 1 84.81 14 ALA B N 1
ATOM 2442 C CA . ALA B 1 14 ? 16.938 -3.441 15.141 1 84.81 14 ALA B CA 1
ATOM 2443 C C . ALA B 1 14 ? 17.516 -3.082 13.781 1 84.81 14 ALA B C 1
ATOM 2445 O O . ALA B 1 14 ? 17.75 -3.959 12.945 1 84.81 14 ALA B O 1
ATOM 2446 N N . ASP B 1 15 ? 17.766 -1.873 13.641 1 80.56 15 ASP B N 1
ATOM 2447 C CA . ASP B 1 15 ? 18.234 -1.366 12.359 1 80.56 15 ASP B CA 1
ATOM 2448 C C . ASP B 1 15 ? 19.719 -1.712 12.133 1 80.56 15 ASP B C 1
ATOM 2450 O O . ASP B 1 15 ? 20.141 -1.938 11 1 80.56 15 ASP B O 1
ATOM 2454 N N . SER B 1 16 ? 20.5 -1.729 13.172 1 81.62 16 SER B N 1
ATOM 2455 C CA . SER B 1 16 ? 21.938 -1.887 13.039 1 81.62 16 SER B CA 1
ATOM 2456 C C . SER B 1 16 ? 22.359 -3.338 13.25 1 81.62 16 SER B C 1
ATOM 2458 O O . SER B 1 16 ? 23.469 -3.732 12.875 1 81.62 16 SER B O 1
ATOM 2460 N N . GLY B 1 17 ? 21.469 -4.055 13.891 1 84.31 17 GLY B N 1
ATOM 2461 C CA . GLY B 1 17 ? 21.797 -5.426 14.234 1 84.31 17 GLY B CA 1
ATOM 2462 C C . GLY B 1 17 ? 22.859 -5.535 15.305 1 84.31 17 GLY B C 1
ATOM 2463 O O . GLY B 1 17 ? 23.453 -6.602 15.5 1 84.31 17 GLY B O 1
ATOM 2464 N N . SER B 1 18 ? 23.156 -4.406 15.922 1 89.38 18 SER B N 1
ATOM 2465 C CA . SER B 1 18 ? 24.234 -4.344 16.906 1 89.38 18 SER B CA 1
ATOM 2466 C C . SER B 1 18 ? 23.953 -3.303 17.984 1 89.38 18 SER B C 1
ATOM 2468 O O . SER B 1 18 ? 23.531 -2.184 17.672 1 89.38 18 SER B O 1
ATOM 2470 N N . ILE B 1 19 ? 24.188 -3.723 19.266 1 89.75 19 ILE B N 1
ATOM 2471 C CA . ILE B 1 19 ? 23.984 -2.791 20.375 1 89.75 19 ILE B CA 1
ATOM 2472 C C . ILE B 1 19 ? 25.047 -1.708 20.344 1 89.75 19 ILE B C 1
ATOM 2474 O O . ILE B 1 19 ? 24.766 -0.532 20.578 1 89.75 19 ILE B O 1
ATOM 2478 N N . THR B 1 20 ? 26.219 -2.107 19.953 1 89 20 THR B N 1
ATOM 2479 C CA . THR B 1 20 ? 27.328 -1.161 19.891 1 89 20 THR B CA 1
ATOM 2480 C C . THR B 1 20 ? 27.094 -0.119 18.797 1 89 20 THR B C 1
ATOM 2482 O O . THR B 1 20 ? 27.312 1.075 19.016 1 89 20 THR B O 1
ATOM 2485 N N . GLN B 1 21 ? 26.688 -0.597 17.75 1 87.56 21 GLN B N 1
ATOM 2486 C CA . GLN B 1 21 ? 26.422 0.32 16.641 1 87.56 21 GLN B CA 1
ATOM 2487 C C . GLN B 1 21 ? 25.234 1.228 16.953 1 87.56 21 GLN B C 1
ATOM 2489 O O . GLN B 1 21 ? 25.25 2.41 16.609 1 87.56 21 GLN B O 1
ATOM 2494 N N . ALA B 1 22 ? 24.25 0.63 17.547 1 89.5 22 ALA B N 1
ATOM 2495 C CA . ALA B 1 22 ? 23.109 1.422 17.969 1 89.5 22 ALA B CA 1
ATOM 2496 C C . ALA B 1 22 ? 23.531 2.521 18.938 1 89.5 22 ALA B C 1
ATOM 2498 O O . ALA B 1 22 ? 23.047 3.656 18.844 1 89.5 22 ALA B O 1
ATOM 2499 N N . ALA B 1 23 ? 24.422 2.236 19.828 1 88.81 23 ALA B N 1
ATOM 2500 C CA . ALA B 1 23 ? 24.906 3.207 20.812 1 88.81 23 ALA B CA 1
ATOM 2501 C C . ALA B 1 23 ? 25.609 4.371 20.125 1 88.81 23 ALA B C 1
ATOM 2503 O O . ALA B 1 23 ? 25.391 5.535 20.469 1 88.81 23 ALA B O 1
ATOM 2504 N N . ARG B 1 24 ? 26.359 4.062 19.188 1 83.88 24 ARG B N 1
ATOM 2505 C CA . ARG B 1 24 ? 27.062 5.098 18.422 1 83.88 24 ARG B CA 1
ATOM 2506 C C . ARG B 1 24 ? 26.062 6.012 17.719 1 83.88 24 ARG B C 1
ATOM 2508 O O . ARG B 1 24 ? 26.203 7.234 17.75 1 83.88 24 ARG B O 1
ATOM 2515 N N . ARG B 1 25 ? 25.094 5.379 17.219 1 79 25 ARG B N 1
ATOM 2516 C CA . ARG B 1 25 ? 24.094 6.113 16.453 1 79 25 ARG B CA 1
ATOM 2517 C C . ARG B 1 25 ? 23.297 7.047 17.359 1 79 25 ARG B C 1
ATOM 2519 O O . ARG B 1 25 ? 22.875 8.125 16.922 1 79 25 ARG B O 1
ATOM 2526 N N . LEU B 1 26 ? 23.062 6.578 18.484 1 80.81 26 LEU B N 1
ATOM 2527 C CA . LEU B 1 26 ? 22.234 7.324 19.422 1 80.81 26 LEU B CA 1
ATOM 2528 C C . LEU B 1 26 ? 23.078 8.234 20.312 1 80.81 26 LEU B C 1
ATOM 2530 O O . LEU B 1 26 ? 22.578 8.859 21.234 1 80.81 26 LEU B O 1
ATOM 2534 N N . HIS B 1 27 ? 24.406 8.25 19.938 1 81.31 27 HIS B N 1
ATOM 2535 C CA . HIS B 1 27 ? 25.344 9.031 20.734 1 81.31 27 HIS B CA 1
ATOM 2536 C C . HIS B 1 27 ? 25.219 8.688 22.219 1 81.31 27 HIS B C 1
ATOM 2538 O O . HIS B 1 27 ? 25.094 9.586 23.062 1 81.31 27 HIS B O 1
ATOM 2544 N N . SER B 1 28 ? 25.156 7.43 22.469 1 84.38 28 SER B N 1
ATOM 2545 C CA . SER B 1 28 ? 25.047 6.867 23.812 1 84.38 28 SER B CA 1
ATOM 2546 C C . SER B 1 28 ? 26.094 5.781 24.047 1 84.38 28 SER B C 1
ATOM 2548 O O . SER B 1 28 ? 26.828 5.414 23.125 1 84.38 28 SER B O 1
ATOM 2550 N N . SER B 1 29 ? 26.234 5.406 25.25 1 87.31 29 SER B N 1
ATOM 2551 C CA . SER B 1 29 ? 27.156 4.309 25.562 1 87.31 29 SER B CA 1
ATOM 2552 C C . SER B 1 29 ? 26.453 2.959 25.422 1 87.31 29 SER B C 1
ATOM 2554 O O . SER B 1 29 ? 25.234 2.869 25.562 1 87.31 29 SER B O 1
ATOM 2556 N N . GLN B 1 30 ? 27.25 2.018 25.031 1 89.5 30 GLN B N 1
ATOM 2557 C CA . GLN B 1 30 ? 26.719 0.666 24.875 1 89.5 30 GLN B CA 1
ATOM 2558 C C . GLN B 1 30 ? 26.031 0.195 26.156 1 89.5 30 GLN B C 1
ATOM 2560 O O . GLN B 1 30 ? 24.922 -0.362 26.094 1 89.5 30 GLN B O 1
ATOM 2565 N N . PRO B 1 31 ? 26.562 0.452 27.391 1 89.88 31 PRO B N 1
ATOM 2566 C CA . PRO B 1 31 ? 25.844 0.032 28.594 1 89.88 31 PRO B CA 1
ATOM 2567 C C . PRO B 1 31 ? 24.5 0.738 28.766 1 89.88 31 PRO B C 1
ATOM 2569 O O . PRO B 1 31 ? 23.531 0.13 29.219 1 89.88 31 PRO B O 1
ATOM 2572 N N . ALA B 1 32 ? 24.484 1.949 28.406 1 86.12 32 ALA B N 1
ATOM 2573 C CA . ALA B 1 32 ? 23.234 2.717 28.516 1 86.12 32 ALA B CA 1
ATOM 2574 C C . ALA B 1 32 ? 22.156 2.154 27.609 1 86.12 32 ALA B C 1
ATOM 2576 O O . ALA B 1 32 ? 21.016 1.983 28.031 1 86.12 32 ALA B O 1
ATOM 2577 N N . VAL B 1 33 ? 22.516 1.857 26.391 1 90 33 VAL B N 1
ATOM 2578 C CA . VAL B 1 33 ? 21.578 1.285 25.438 1 90 33 VAL B CA 1
ATOM 2579 C C . VAL B 1 33 ? 21.125 -0.093 25.906 1 90 33 VAL B C 1
ATOM 2581 O O . VAL B 1 33 ? 19.938 -0.416 25.859 1 90 33 VAL B O 1
ATOM 2584 N N . SER B 1 34 ? 22.062 -0.857 26.375 1 90.19 34 SER B N 1
ATOM 2585 C CA . SER B 1 34 ? 21.75 -2.189 26.875 1 90.19 34 SER B CA 1
ATOM 2586 C C . SER B 1 34 ? 20.781 -2.119 28.047 1 90.19 34 SER B C 1
ATOM 2588 O O . SER B 1 34 ? 19.844 -2.912 28.125 1 90.19 34 SER B O 1
ATOM 2590 N N . HIS B 1 35 ? 21.031 -1.185 28.875 1 86.75 35 HIS B N 1
ATOM 2591 C CA . HIS B 1 35 ? 20.156 -0.995 30.047 1 86.75 35 HIS B CA 1
ATOM 2592 C C . HIS B 1 35 ? 18.734 -0.633 29.609 1 86.75 35 HIS B C 1
ATOM 2594 O O . HIS B 1 35 ? 17.766 -1.173 30.156 1 86.75 35 HIS B O 1
ATOM 2600 N N . GLN B 1 36 ? 18.656 0.314 28.734 1 86.5 36 GLN B N 1
ATOM 2601 C CA . GLN B 1 36 ? 17.359 0.729 28.234 1 86.5 36 GLN B CA 1
ATOM 2602 C C . GLN B 1 36 ? 16.594 -0.45 27.625 1 86.5 36 GLN B C 1
ATOM 2604 O O . GLN B 1 36 ? 15.383 -0.579 27.828 1 86.5 36 GLN B O 1
ATOM 2609 N N . LEU B 1 37 ? 17.266 -1.313 26.953 1 88.69 37 LEU B N 1
ATOM 2610 C CA . LEU B 1 37 ? 16.656 -2.484 26.328 1 88.69 37 LEU B CA 1
ATOM 2611 C C . LEU B 1 37 ? 16.188 -3.473 27.391 1 88.69 37 LEU B C 1
ATOM 2613 O O . LEU B 1 37 ? 15.109 -4.062 27.266 1 88.69 37 LEU B O 1
ATOM 2617 N N . ALA B 1 38 ? 16.969 -3.617 28.391 1 86.88 38 ALA B N 1
ATOM 2618 C CA . ALA B 1 38 ? 16.594 -4.5 29.5 1 86.88 38 ALA B CA 1
ATOM 2619 C C . ALA B 1 38 ? 15.336 -4.004 30.203 1 86.88 38 ALA B C 1
ATOM 2621 O O . ALA B 1 38 ? 14.461 -4.797 30.547 1 86.88 38 ALA B O 1
ATOM 2622 N N . VAL B 1 39 ? 15.328 -2.762 30.391 1 79.19 39 VAL B N 1
ATOM 2623 C CA . VAL B 1 39 ? 14.156 -2.148 31.016 1 79.19 39 VAL B CA 1
ATOM 2624 C C . VAL B 1 39 ? 12.922 -2.389 30.156 1 79.19 39 VAL B C 1
ATOM 2626 O O . VAL B 1 39 ? 11.852 -2.727 30.672 1 79.19 39 VAL B O 1
ATOM 2629 N N . LEU B 1 40 ? 13.062 -2.209 28.875 1 81.44 40 LEU B N 1
ATOM 2630 C CA . LEU B 1 40 ? 11.961 -2.408 27.938 1 81.44 40 LEU B CA 1
ATOM 2631 C C . LEU B 1 40 ? 11.477 -3.854 27.984 1 81.44 40 LEU B C 1
ATOM 2633 O O . LEU B 1 40 ? 10.266 -4.109 27.969 1 81.44 40 LEU B O 1
ATOM 2637 N N . GLU B 1 41 ? 12.398 -4.762 27.984 1 85.62 41 GLU B N 1
ATOM 2638 C CA . GLU B 1 41 ? 12.047 -6.18 28.031 1 85.62 41 GLU B CA 1
ATOM 2639 C C . GLU B 1 41 ? 11.352 -6.531 29.344 1 85.62 41 GLU B C 1
ATOM 2641 O O . GLU B 1 41 ? 10.406 -7.324 29.359 1 85.62 41 GLU B O 1
ATOM 2646 N N . ARG B 1 42 ? 11.789 -5.949 30.422 1 78 42 ARG B N 1
ATOM 2647 C CA . ARG B 1 42 ? 11.164 -6.16 31.734 1 78 42 ARG B CA 1
ATOM 2648 C C . ARG B 1 42 ? 9.742 -5.625 31.75 1 78 42 ARG B C 1
ATOM 2650 O O . ARG B 1 42 ? 8.828 -6.297 32.25 1 78 42 ARG B O 1
ATOM 2657 N N . GLU B 1 43 ? 9.648 -4.488 31.203 1 72.88 43 GLU B N 1
ATOM 2658 C CA . GLU B 1 43 ? 8.328 -3.877 31.172 1 72.88 43 GLU B CA 1
ATOM 2659 C C . GLU B 1 43 ? 7.375 -4.668 30.281 1 72.88 43 GLU B C 1
ATOM 2661 O O . GLU B 1 43 ? 6.188 -4.805 30.594 1 72.88 43 GLU B O 1
ATOM 2666 N N . ALA B 1 44 ? 7.961 -5.117 29.188 1 70.75 44 ALA B N 1
ATOM 2667 C CA . ALA B 1 44 ? 7.164 -5.898 28.25 1 70.75 44 ALA B CA 1
ATOM 2668 C C . ALA B 1 44 ? 6.977 -7.328 28.734 1 70.75 44 ALA B C 1
ATOM 2670 O O . ALA B 1 44 ? 6.141 -8.07 28.219 1 70.75 44 ALA B O 1
ATOM 2671 N N . GLN B 1 45 ? 7.738 -7.629 29.688 1 73.88 45 GLN B N 1
ATOM 2672 C CA . GLN B 1 45 ? 7.742 -8.961 30.281 1 73.88 45 GLN B CA 1
ATOM 2673 C C . GLN B 1 45 ? 8 -10.031 29.219 1 73.88 45 GLN B C 1
ATOM 2675 O O . GLN B 1 45 ? 7.391 -11.102 29.25 1 73.88 45 GLN B O 1
ATOM 2680 N N . THR B 1 46 ? 8.75 -9.641 28.25 1 75.25 46 THR B N 1
ATOM 2681 C CA . THR B 1 46 ? 9.125 -10.562 27.188 1 75.25 46 THR B CA 1
ATOM 2682 C C . THR B 1 46 ? 10.484 -10.188 26.594 1 75.25 46 THR B C 1
ATOM 2684 O O . THR B 1 46 ? 10.906 -9.031 26.688 1 75.25 46 THR B O 1
ATOM 2687 N N . VAL B 1 47 ? 11.148 -11.172 26.172 1 83.31 47 VAL B N 1
ATOM 2688 C CA . VAL B 1 47 ? 12.43 -10.945 25.516 1 83.31 47 VAL B CA 1
ATOM 2689 C C . VAL B 1 47 ? 12.211 -10.414 24.094 1 83.31 47 VAL B C 1
ATOM 2691 O O . VAL B 1 47 ? 11.438 -10.992 23.328 1 83.31 47 VAL B O 1
ATOM 2694 N N . LEU B 1 48 ? 12.828 -9.344 23.844 1 84.88 48 LEU B N 1
ATOM 2695 C CA . LEU B 1 48 ? 12.633 -8.703 22.547 1 84.88 48 LEU B CA 1
ATOM 2696 C C . LEU B 1 48 ? 13.82 -8.977 21.625 1 84.88 48 LEU B C 1
ATOM 2698 O O . LEU B 1 48 ? 13.672 -8.984 20.406 1 84.88 48 LEU B O 1
ATOM 2702 N N . LEU B 1 49 ? 14.992 -9.156 22.25 1 87.81 49 LEU B N 1
ATOM 2703 C CA . LEU B 1 49 ? 16.219 -9.312 21.5 1 87.81 49 LEU B CA 1
ATOM 2704 C C . LEU B 1 49 ? 16.953 -10.594 21.891 1 87.81 49 LEU B C 1
ATOM 2706 O O . LEU B 1 49 ? 16.953 -10.984 23.062 1 87.81 49 LEU B O 1
ATOM 2710 N N . ARG B 1 50 ? 17.453 -11.219 20.828 1 86.94 50 ARG B N 1
ATOM 2711 C CA . ARG B 1 50 ? 18.344 -12.352 21.047 1 86.94 50 ARG B CA 1
ATOM 2712 C C . ARG B 1 50 ? 19.781 -11.992 20.703 1 86.94 50 ARG B C 1
ATOM 2714 O O . ARG B 1 50 ? 20.062 -11.508 19.609 1 86.94 50 ARG B O 1
ATOM 2721 N N . ARG B 1 51 ? 20.594 -12.18 21.703 1 81.69 51 ARG B N 1
ATOM 2722 C CA . ARG B 1 51 ? 22.016 -11.898 21.516 1 81.69 51 ARG B CA 1
ATOM 2723 C C . ARG B 1 51 ? 22.719 -13.102 20.891 1 81.69 51 ARG B C 1
ATOM 2725 O O . ARG B 1 51 ? 22.547 -14.234 21.344 1 81.69 51 ARG B O 1
ATOM 2732 N N . GLU B 1 52 ? 23.281 -12.852 19.719 1 79.19 52 GLU B N 1
ATOM 2733 C CA . GLU B 1 52 ? 24.062 -13.859 19 1 79.19 52 GLU B CA 1
ATOM 2734 C C . GLU B 1 52 ? 25.531 -13.445 18.906 1 79.19 52 GLU B C 1
ATOM 2736 O O . GLU B 1 52 ? 25.875 -12.289 19.141 1 79.19 52 GLU B O 1
ATOM 2741 N N . PRO B 1 53 ? 26.406 -14.422 18.641 1 74.75 53 PRO B N 1
ATOM 2742 C CA . PRO B 1 53 ? 27.828 -14.094 18.5 1 74.75 53 PRO B CA 1
ATOM 2743 C C . PRO B 1 53 ? 28.094 -13 17.469 1 74.75 53 PRO B C 1
ATOM 2745 O O . PRO B 1 53 ? 29.016 -12.195 17.641 1 74.75 53 PRO B O 1
ATOM 2748 N N . ARG B 1 54 ? 27.281 -12.984 16.453 1 72.75 54 ARG B N 1
ATOM 2749 C CA . ARG B 1 54 ? 27.562 -12.031 15.375 1 72.75 54 ARG B CA 1
ATOM 2750 C C . ARG B 1 54 ? 26.562 -10.867 15.414 1 72.75 54 ARG B C 1
ATOM 2752 O O . ARG B 1 54 ? 26.359 -10.195 14.406 1 72.75 54 ARG B O 1
ATOM 2759 N N . GLY B 1 55 ? 26.016 -10.68 16.594 1 81.88 55 GLY B N 1
ATOM 2760 C CA . GLY B 1 55 ? 25.141 -9.523 16.688 1 81.88 55 GLY B CA 1
ATOM 2761 C C . GLY B 1 55 ? 23.844 -9.812 17.406 1 81.88 55 GLY B C 1
ATOM 2762 O O . GLY B 1 55 ? 23.812 -10.633 18.328 1 81.88 55 GLY B O 1
ATOM 2763 N N . VAL B 1 56 ? 22.828 -8.914 17.188 1 86.06 56 VAL B N 1
ATOM 2764 C CA . VAL B 1 56 ? 21.531 -9.031 17.859 1 86.06 56 VAL B CA 1
ATOM 2765 C C . VAL B 1 56 ? 20.422 -9.234 16.844 1 86.06 56 VAL B C 1
ATOM 2767 O O . VAL B 1 56 ? 20.453 -8.633 15.766 1 86.06 56 VAL B O 1
ATOM 2770 N N . THR B 1 57 ? 19.562 -10.242 17.109 1 85.06 57 THR B N 1
ATOM 2771 C CA . THR B 1 57 ? 18.391 -10.469 16.281 1 85.06 57 THR B CA 1
ATOM 2772 C C . THR B 1 57 ? 17.109 -10.234 17.062 1 85.06 57 THR B C 1
ATOM 2774 O O . THR B 1 57 ? 17.109 -10.32 18.297 1 85.06 57 THR B O 1
ATOM 2777 N N . LEU B 1 58 ? 16.094 -9.891 16.312 1 81.12 58 LEU B N 1
ATOM 2778 C CA . LEU B 1 58 ? 14.812 -9.641 16.938 1 81.12 58 LEU B CA 1
ATOM 2779 C C . LEU B 1 58 ? 14.039 -10.938 17.141 1 81.12 58 LEU B C 1
ATOM 2781 O O . LEU B 1 58 ? 14.055 -11.812 16.266 1 81.12 58 LEU B O 1
ATOM 2785 N N . THR B 1 59 ? 13.406 -11.078 18.328 1 76.38 59 THR B N 1
ATOM 2786 C CA . THR B 1 59 ? 12.367 -12.094 18.516 1 76.38 59 THR B CA 1
ATOM 2787 C C . THR B 1 59 ? 11.086 -11.688 17.781 1 76.38 59 THR B C 1
ATOM 2789 O O . THR B 1 59 ? 10.961 -10.555 17.312 1 76.38 59 THR B O 1
ATOM 2792 N N . PRO B 1 60 ? 10.219 -12.641 17.656 1 63.22 60 PRO B N 1
ATOM 2793 C CA . PRO B 1 60 ? 8.922 -12.258 17.094 1 63.22 60 PRO B CA 1
ATOM 2794 C C . PRO B 1 60 ? 8.266 -11.109 17.859 1 63.22 60 PRO B C 1
ATOM 2796 O O . PRO B 1 60 ? 7.73 -10.18 17.25 1 63.22 60 PRO B O 1
ATOM 2799 N N . ALA B 1 61 ? 8.328 -11.188 19.109 1 70.31 61 ALA B N 1
ATOM 2800 C CA . ALA B 1 61 ? 7.832 -10.102 19.938 1 70.31 61 ALA B CA 1
ATOM 2801 C C . ALA B 1 61 ? 8.625 -8.812 19.688 1 70.31 61 ALA B C 1
ATOM 2803 O O . ALA B 1 61 ? 8.055 -7.723 19.688 1 70.31 61 ALA B O 1
ATOM 2804 N N . GLY B 1 62 ? 9.828 -9 19.484 1 77.81 62 GLY B N 1
ATOM 2805 C CA . GLY B 1 62 ? 10.672 -7.863 19.172 1 77.81 62 GLY B CA 1
ATOM 2806 C C . GLY B 1 62 ? 10.289 -7.164 17.875 1 77.81 62 GLY B C 1
ATOM 2807 O O . GLY B 1 62 ? 10.242 -5.934 17.828 1 77.81 62 GLY B O 1
ATOM 2808 N N . ARG B 1 63 ? 9.945 -7.918 16.953 1 73.44 63 ARG B N 1
ATOM 2809 C CA . ARG B 1 63 ? 9.547 -7.367 15.656 1 73.44 63 ARG B CA 1
ATOM 2810 C C . ARG B 1 63 ? 8.266 -6.551 15.781 1 73.44 63 ARG B C 1
ATOM 2812 O O . ARG B 1 63 ? 8.164 -5.453 15.227 1 73.44 63 ARG B O 1
ATOM 2819 N N . ALA B 1 64 ? 7.395 -7.094 16.469 1 66.69 64 ALA B N 1
ATOM 2820 C CA . ALA B 1 64 ? 6.145 -6.375 16.719 1 66.69 64 ALA B CA 1
ATOM 2821 C C . ALA B 1 64 ? 6.398 -5.094 17.5 1 66.69 64 ALA B C 1
ATOM 2823 O O . ALA B 1 64 ? 5.836 -4.043 17.188 1 66.69 64 ALA B O 1
ATOM 2824 N N . ALA B 1 65 ? 7.258 -5.258 18.391 1 75.25 65 ALA B N 1
ATOM 2825 C CA . ALA B 1 65 ? 7.566 -4.113 19.25 1 75.25 65 ALA B CA 1
ATOM 2826 C C . ALA B 1 65 ? 8.258 -3.008 18.453 1 75.25 65 ALA B C 1
ATOM 2828 O O . ALA B 1 65 ? 8.023 -1.822 18.703 1 75.25 65 ALA B O 1
ATOM 2829 N N . VAL B 1 66 ? 9.078 -3.43 17.531 1 80.25 66 VAL B N 1
ATOM 2830 C CA . VAL B 1 66 ? 9.805 -2.455 16.734 1 80.25 66 VAL B CA 1
ATOM 2831 C C . VAL B 1 66 ? 8.82 -1.661 15.875 1 80.25 66 VAL B C 1
ATOM 2833 O O . VAL B 1 66 ? 8.938 -0.44 15.75 1 80.25 66 VAL B O 1
ATOM 2836 N N . ALA B 1 67 ? 7.918 -2.35 15.359 1 68.94 67 ALA B N 1
ATOM 2837 C CA . ALA B 1 67 ? 6.895 -1.672 14.57 1 68.94 67 ALA B CA 1
ATOM 2838 C C . ALA B 1 67 ? 6.141 -0.646 15.406 1 68.94 67 ALA B C 1
ATOM 2840 O O . ALA B 1 67 ? 5.953 0.497 14.984 1 68.94 67 ALA B O 1
ATOM 2841 N N . ASP B 1 68 ? 5.793 -1.051 16.562 1 67.5 68 ASP B N 1
ATOM 2842 C CA . ASP B 1 68 ? 5.074 -0.166 17.469 1 67.5 68 ASP B CA 1
ATOM 2843 C C . ASP B 1 68 ? 5.973 0.97 17.953 1 67.5 68 ASP B C 1
ATOM 2845 O O . ASP B 1 68 ? 5.52 2.107 18.094 1 67.5 68 ASP B O 1
ATOM 2849 N N . ALA B 1 69 ? 7.188 0.604 18.172 1 77.19 69 ALA B N 1
ATOM 2850 C CA . ALA B 1 69 ? 8.148 1.612 18.609 1 77.19 69 ALA B CA 1
ATOM 2851 C C . ALA B 1 69 ? 8.328 2.699 17.547 1 77.19 69 ALA B C 1
ATOM 2853 O O . ALA B 1 69 ? 8.336 3.889 17.875 1 77.19 69 ALA B O 1
ATOM 2854 N N . ARG B 1 70 ? 8.406 2.217 16.375 1 74.88 70 ARG B N 1
ATOM 2855 C CA . ARG B 1 70 ? 8.555 3.18 15.289 1 74.88 70 ARG B CA 1
ATOM 2856 C C . ARG B 1 70 ? 7.34 4.102 15.203 1 74.88 70 ARG B C 1
ATOM 2858 O O . ARG B 1 70 ? 7.488 5.316 15.047 1 74.88 70 ARG B O 1
ATOM 2865 N N . ARG B 1 71 ? 6.242 3.545 15.367 1 65.25 71 ARG B N 1
ATOM 2866 C CA . ARG B 1 71 ? 5.016 4.34 15.352 1 65.25 71 ARG B CA 1
ATOM 2867 C C . ARG B 1 71 ? 5.008 5.352 16.484 1 65.25 71 ARG B C 1
ATOM 2869 O O . ARG B 1 71 ? 4.613 6.504 16.297 1 65.25 71 ARG B O 1
ATOM 2876 N N . ALA B 1 72 ? 5.43 4.906 17.609 1 66.75 72 ALA B N 1
ATOM 2877 C CA . ALA B 1 72 ? 5.457 5.777 18.797 1 66.75 72 ALA B CA 1
ATOM 2878 C C . ALA B 1 72 ? 6.461 6.914 18.609 1 66.75 72 ALA B C 1
ATOM 2880 O O . ALA B 1 72 ? 6.172 8.062 18.938 1 66.75 72 ALA B O 1
ATOM 2881 N N . ILE B 1 73 ? 7.582 6.57 18.109 1 72 73 ILE B N 1
ATOM 2882 C CA . ILE B 1 73 ? 8.625 7.566 17.875 1 72 73 ILE B CA 1
ATOM 2883 C C . ILE B 1 73 ? 8.141 8.586 16.844 1 72 73 ILE B C 1
ATOM 2885 O O . ILE B 1 73 ? 8.305 9.797 17.031 1 72 73 ILE B O 1
ATOM 2889 N N . ASP B 1 74 ? 7.516 8.07 15.891 1 65.5 74 ASP B N 1
ATOM 2890 C CA . ASP B 1 74 ? 6.98 8.93 14.844 1 65.5 74 ASP B CA 1
ATOM 2891 C C . ASP B 1 74 ? 5.891 9.852 15.391 1 65.5 74 ASP B C 1
ATOM 2893 O O . ASP B 1 74 ? 5.828 11.031 15.039 1 65.5 74 ASP B O 1
ATOM 2897 N N . ALA B 1 75 ? 5.082 9.219 16.172 1 61.22 75 ALA B N 1
ATOM 2898 C CA . ALA B 1 75 ? 4.004 10 16.781 1 61.22 75 ALA B CA 1
ATOM 2899 C C . ALA B 1 75 ? 4.562 11.117 17.656 1 61.22 75 ALA B C 1
ATOM 2901 O O . ALA B 1 75 ? 4.066 12.242 17.625 1 61.22 75 ALA B O 1
ATOM 2902 N N . ALA B 1 76 ? 5.578 10.773 18.406 1 62.38 76 ALA B N 1
ATOM 2903 C CA . ALA B 1 76 ? 6.219 11.766 19.266 1 62.38 76 ALA B CA 1
ATOM 2904 C C . ALA B 1 76 ? 6.855 12.883 18.438 1 62.38 76 ALA B C 1
ATOM 2906 O O . ALA B 1 76 ? 6.703 14.062 18.75 1 62.38 76 ALA B O 1
ATOM 2907 N N . ALA B 1 77 ? 7.547 12.492 17.422 1 63.56 77 ALA B N 1
ATOM 2908 C CA . ALA B 1 77 ? 8.172 13.469 16.531 1 63.56 77 ALA B CA 1
ATOM 2909 C C . ALA B 1 77 ? 7.117 14.352 15.875 1 63.56 77 ALA B C 1
ATOM 2911 O O . ALA B 1 77 ? 7.309 15.57 15.742 1 63.56 77 ALA B O 1
ATOM 2912 N N . SER B 1 78 ? 6.082 13.703 15.445 1 60.47 78 SER B N 1
ATOM 2913 C CA . SER B 1 78 ? 4.98 14.422 14.812 1 60.47 78 SER B CA 1
ATOM 2914 C C . SER B 1 78 ? 4.375 15.445 15.773 1 60.47 78 SER B C 1
ATOM 2916 O O . SER B 1 78 ? 4.051 16.562 15.367 1 60.47 78 SER B O 1
ATOM 2918 N N . ALA B 1 79 ? 4.254 15.062 17 1 55.91 79 ALA B N 1
ATOM 2919 C CA . ALA B 1 79 ? 3.713 15.961 18 1 55.91 79 ALA B CA 1
ATOM 2920 C C . ALA B 1 79 ? 4.59 17.203 18.156 1 55.91 79 ALA B C 1
ATOM 2922 O O . ALA B 1 79 ? 4.082 18.328 18.25 1 55.91 79 ALA B O 1
ATOM 2923 N N . VAL B 1 80 ? 5.832 16.969 18.188 1 56.69 80 VAL B N 1
ATOM 2924 C CA . VAL B 1 80 ? 6.773 18.078 18.328 1 56.69 80 VAL B CA 1
ATOM 2925 C C . VAL B 1 80 ? 6.715 18.969 17.078 1 56.69 80 VAL B C 1
ATOM 2927 O O . VAL B 1 80 ? 6.684 20.188 17.188 1 56.69 80 VAL B O 1
ATOM 2930 N N . ARG B 1 81 ? 6.652 18.328 16 1 56.22 81 ARG B N 1
ATOM 2931 C CA . ARG B 1 81 ? 6.594 19.062 14.742 1 56.22 81 ARG B CA 1
ATOM 2932 C C . ARG B 1 81 ? 5.312 19.891 14.648 1 56.22 81 ARG B C 1
ATOM 2934 O O . ARG B 1 81 ? 5.34 21.047 14.219 1 56.22 81 ARG B O 1
ATOM 2941 N N . SER B 1 82 ? 4.301 19.156 14.969 1 54.94 82 SER B N 1
ATOM 2942 C CA . SER B 1 82 ? 3.021 19.859 14.961 1 54.94 82 SER B CA 1
ATOM 2943 C C . SER B 1 82 ? 3.039 21.062 15.891 1 54.94 82 SER B C 1
ATOM 2945 O O . SER B 1 82 ? 2.539 22.141 15.539 1 54.94 82 SER B O 1
ATOM 2947 N N . ALA B 1 83 ? 3.604 20.844 17.062 1 53.69 83 ALA B N 1
ATOM 2948 C CA . ALA B 1 83 ? 3.703 21.938 18.031 1 53.69 83 ALA B CA 1
ATOM 2949 C C . ALA B 1 83 ? 4.562 23.078 17.484 1 53.69 83 ALA B C 1
ATOM 2951 O O . ALA B 1 83 ? 4.203 24.25 17.609 1 53.69 83 ALA B O 1
ATOM 2952 N N . ARG B 1 84 ? 5.625 22.672 16.938 1 55.28 84 ARG B N 1
ATOM 2953 C CA . ARG B 1 84 ? 6.523 23.672 16.375 1 55.28 84 ARG B CA 1
ATOM 2954 C C . ARG B 1 84 ? 5.863 24.391 15.203 1 55.28 84 ARG B C 1
ATOM 2956 O O . ARG B 1 84 ? 6 25.609 15.062 1 55.28 84 ARG B O 1
ATOM 2963 N N . ALA B 1 85 ? 5.238 23.578 14.406 1 55.91 85 ALA B N 1
ATOM 2964 C CA . ALA B 1 85 ? 4.574 24.141 13.234 1 55.91 85 ALA B CA 1
ATOM 2965 C C . ALA B 1 85 ? 3.5 25.156 13.641 1 55.91 85 ALA B C 1
ATOM 2967 O O . ALA B 1 85 ? 3.371 26.219 13.039 1 55.91 85 ALA B O 1
ATOM 2968 N N . VAL B 1 86 ? 2.752 24.734 14.602 1 51.69 86 VAL B N 1
ATOM 2969 C CA . VAL B 1 86 ? 1.714 25.625 15.102 1 51.69 86 VAL B CA 1
ATOM 2970 C C . VAL B 1 86 ? 2.348 26.906 15.633 1 51.69 86 VAL B C 1
ATOM 2972 O O . VAL B 1 86 ? 1.826 28 15.406 1 51.69 86 VAL B O 1
ATOM 2975 N N . GLY B 1 87 ? 3.361 26.672 16.312 1 51.72 87 GLY B N 1
ATOM 2976 C CA . GLY B 1 87 ? 4.008 27.859 16.875 1 51.72 87 GLY B CA 1
ATOM 2977 C C . GLY B 1 87 ? 4.656 28.734 15.82 1 51.72 87 GLY B C 1
ATOM 2978 O O . GLY B 1 87 ? 4.727 29.953 15.969 1 51.72 87 GLY B O 1
ATOM 2979 N N . GLU B 1 88 ? 5.141 28.094 14.773 1 52.91 88 GLU B N 1
ATOM 2980 C CA . GLU B 1 88 ? 5.965 28.844 13.82 1 52.91 88 GLU B CA 1
ATOM 2981 C C . GLU B 1 88 ? 5.152 29.25 12.594 1 52.91 88 GLU B C 1
ATOM 2983 O O . GLU B 1 88 ? 5.508 30.203 11.906 1 52.91 88 GLU B O 1
ATOM 2988 N N . ALA B 1 89 ? 4.145 28.375 12.375 1 58.44 89 ALA B N 1
ATOM 2989 C CA . ALA B 1 89 ? 3.426 28.688 11.141 1 58.44 89 ALA B CA 1
ATOM 2990 C C . ALA B 1 89 ? 2.475 29.859 11.344 1 58.44 89 ALA B C 1
ATOM 2992 O O . ALA B 1 89 ? 1.532 29.781 12.133 1 58.44 89 ALA B O 1
ATOM 2993 N N . ALA B 1 90 ? 2.826 30.953 10.75 1 64.94 90 ALA B N 1
ATOM 2994 C CA . ALA B 1 90 ? 2.043 32.188 10.836 1 64.94 90 ALA B CA 1
ATOM 2995 C C . ALA B 1 90 ? 0.593 31.938 10.43 1 64.94 90 ALA B C 1
ATOM 2997 O O . ALA B 1 90 ? -0.327 32.531 11 1 64.94 90 ALA B O 1
ATOM 2998 N N . GLY B 1 91 ? 0.436 30.938 9.555 1 75.38 91 GLY B N 1
ATOM 2999 C CA . GLY B 1 91 ? -0.889 30.672 9.016 1 75.38 91 GLY B CA 1
ATOM 3000 C C . GLY B 1 91 ? -1.622 29.562 9.734 1 75.38 91 GLY B C 1
ATOM 3001 O O . GLY B 1 91 ? -2.756 29.219 9.383 1 75.38 91 GLY B O 1
ATOM 3002 N N . GLY B 1 92 ? -0.912 29.047 10.68 1 83.38 92 GLY B N 1
ATOM 3003 C CA . GLY B 1 92 ? -1.558 27.969 11.43 1 83.38 92 GLY B CA 1
ATOM 3004 C C . GLY B 1 92 ? -1.089 26.594 11.023 1 83.38 92 GLY B C 1
ATOM 3005 O O . GLY B 1 92 ? -0.181 26.453 10.203 1 83.38 92 GLY B O 1
ATOM 3006 N N . ALA B 1 93 ? -1.681 25.547 11.766 1 87.69 93 ALA B N 1
ATOM 3007 C CA . ALA B 1 93 ? -1.329 24.156 11.516 1 87.69 93 ALA B CA 1
ATOM 3008 C C . ALA B 1 93 ? -2.578 23.297 11.312 1 87.69 93 ALA B C 1
ATOM 3010 O O . ALA B 1 93 ? -3.615 23.547 11.938 1 87.69 93 ALA B O 1
ATOM 3011 N N . LEU B 1 94 ? -2.475 22.406 10.422 1 91.88 94 LEU B N 1
ATOM 3012 C CA . LEU B 1 94 ? -3.533 21.438 10.133 1 91.88 94 LEU B CA 1
ATOM 3013 C C . LEU B 1 94 ? -3.018 20.016 10.266 1 91.88 94 LEU B C 1
ATOM 3015 O O . LEU B 1 94 ? -2.158 19.594 9.492 1 91.88 94 LEU B O 1
ATOM 3019 N N . ARG B 1 95 ? -3.523 19.312 11.25 1 91.12 95 ARG B N 1
ATOM 3020 C CA . ARG B 1 95 ? -3.158 17.906 11.484 1 91.12 95 ARG B CA 1
ATOM 3021 C C . ARG B 1 95 ? -4.238 16.969 10.961 1 91.12 95 ARG B C 1
ATOM 3023 O O . ARG B 1 95 ? -5.359 16.953 11.484 1 91.12 95 ARG B O 1
ATOM 3030 N N . LEU B 1 96 ? -3.816 16.125 9.961 1 94.62 96 LEU B N 1
ATOM 3031 C CA . LEU B 1 96 ? -4.777 15.289 9.25 1 94.62 96 LEU B CA 1
ATOM 3032 C C . LEU B 1 96 ? -4.52 13.805 9.516 1 94.62 96 LEU B C 1
ATOM 3034 O O . LEU B 1 96 ? -3.371 13.391 9.672 1 94.62 96 LEU B O 1
ATOM 3038 N N . ALA B 1 97 ? -5.586 13.039 9.562 1 93.75 97 ALA B N 1
ATOM 3039 C CA . ALA B 1 97 ? -5.531 11.578 9.508 1 93.75 97 ALA B CA 1
ATOM 3040 C C . ALA B 1 97 ? -6.48 11.031 8.445 1 93.75 97 ALA B C 1
ATOM 3042 O O . ALA B 1 97 ? -7.574 11.562 8.25 1 93.75 97 ALA B O 1
ATOM 3043 N N . CYS B 1 98 ? -6.016 10.07 7.797 1 93.12 98 CYS B N 1
ATOM 3044 C CA . CYS B 1 98 ? -6.887 9.516 6.766 1 93.12 98 CYS B CA 1
ATOM 3045 C C . CYS B 1 98 ? -6.582 8.047 6.52 1 93.12 98 CYS B C 1
ATOM 3047 O O . CYS B 1 98 ? -5.504 7.566 6.871 1 93.12 98 CYS B O 1
ATOM 3049 N N . ALA B 1 99 ? -7.574 7.367 5.965 1 88.88 99 ALA B N 1
ATOM 3050 C CA . ALA B 1 99 ? -7.348 6.016 5.465 1 88.88 99 ALA B CA 1
ATOM 3051 C C . ALA B 1 99 ? -6.355 6.016 4.309 1 88.88 99 ALA B C 1
ATOM 3053 O O . ALA B 1 99 ? -6.367 6.926 3.473 1 88.88 99 ALA B O 1
ATOM 3054 N N . GLN B 1 100 ? -5.539 4.957 4.254 1 86.75 100 GLN B N 1
ATOM 3055 C CA . GLN B 1 100 ? -4.496 4.875 3.234 1 86.75 100 GLN B CA 1
ATOM 3056 C C . GLN B 1 100 ? -5.086 5.008 1.833 1 86.75 100 GLN B C 1
ATOM 3058 O O . GLN B 1 100 ? -4.488 5.645 0.962 1 86.75 100 GLN B O 1
ATOM 3063 N N . SER B 1 101 ? -6.234 4.434 1.637 1 87.56 101 SER B N 1
ATOM 3064 C CA . SER B 1 101 ? -6.863 4.414 0.321 1 87.56 101 SER B CA 1
ATOM 3065 C C . SER B 1 101 ? -7.281 5.816 -0.114 1 87.56 101 SER B C 1
ATOM 3067 O O . SER B 1 101 ? -7.586 6.039 -1.287 1 87.56 101 SER B O 1
ATOM 3069 N N . LEU B 1 102 ? -7.27 6.766 0.76 1 91.19 102 LEU B N 1
ATOM 3070 C CA . LEU B 1 102 ? -7.805 8.086 0.455 1 91.19 102 LEU B CA 1
ATOM 3071 C C . LEU B 1 102 ? -6.688 9.117 0.368 1 91.19 102 LEU B C 1
ATOM 3073 O O . LEU B 1 102 ? -6.902 10.234 -0.115 1 91.19 102 LEU B O 1
ATOM 3077 N N . THR B 1 103 ? -5.539 8.766 0.8 1 92.75 103 THR B N 1
ATOM 3078 C CA . THR B 1 103 ? -4.449 9.727 0.953 1 92.75 103 THR B CA 1
ATOM 3079 C C . THR B 1 103 ? -4.105 10.375 -0.385 1 92.75 103 THR B C 1
ATOM 3081 O O . THR B 1 103 ? -4.07 11.602 -0.496 1 92.75 103 THR B O 1
ATOM 3084 N N . VAL B 1 104 ? -3.975 9.547 -1.411 1 92.62 104 VAL B N 1
ATOM 3085 C CA . VAL B 1 104 ? -3.539 10.094 -2.693 1 92.62 104 VAL B CA 1
ATOM 3086 C C . VAL B 1 104 ? -4.746 10.594 -3.48 1 92.62 104 VAL B C 1
ATOM 3088 O O . VAL B 1 104 ? -4.797 11.758 -3.881 1 92.62 104 VAL B O 1
ATOM 3091 N N . PRO B 1 105 ? -5.758 9.859 -3.611 1 91.94 105 PRO B N 1
ATOM 3092 C CA . PRO B 1 105 ? -6.82 10.281 -4.527 1 91.94 105 PRO B CA 1
ATOM 3093 C C . PRO B 1 105 ? -7.645 11.445 -3.977 1 91.94 105 PRO B C 1
ATOM 3095 O O . PRO B 1 105 ? -8.305 12.148 -4.738 1 91.94 105 PRO B O 1
ATOM 3098 N N . LEU B 1 106 ? -7.59 11.656 -2.711 1 93.31 106 LEU B N 1
ATOM 3099 C CA . LEU B 1 106 ? -8.438 12.688 -2.135 1 93.31 106 LEU B CA 1
ATOM 3100 C C . LEU B 1 106 ? -7.594 13.805 -1.528 1 93.31 106 LEU B C 1
ATOM 3102 O O . LEU B 1 106 ? -7.781 14.977 -1.859 1 93.31 106 LEU B O 1
ATOM 3106 N N . LEU B 1 107 ? -6.594 13.508 -0.73 1 95.38 107 LEU B N 1
ATOM 3107 C CA . LEU B 1 107 ? -5.898 14.5 0.081 1 95.38 107 LEU B CA 1
ATOM 3108 C C . LEU B 1 107 ? -4.758 15.141 -0.701 1 95.38 107 LEU B C 1
ATOM 3110 O O . LEU B 1 107 ? -4.559 16.359 -0.634 1 95.38 107 LEU B O 1
ATOM 3114 N N . ALA B 1 108 ? -4.016 14.367 -1.452 1 95.06 108 ALA B N 1
ATOM 3115 C CA . ALA B 1 108 ? -2.781 14.844 -2.068 1 95.06 108 ALA B CA 1
ATOM 3116 C C . ALA B 1 108 ? -3.041 16.047 -2.957 1 95.06 108 ALA B C 1
ATOM 3118 O O . ALA B 1 108 ? -2.348 17.062 -2.852 1 95.06 108 ALA B O 1
ATOM 3119 N N . PRO B 1 109 ? -4.051 16.047 -3.799 1 94.12 109 PRO B N 1
ATOM 3120 C CA . PRO B 1 109 ? -4.277 17.219 -4.66 1 94.12 109 PRO B CA 1
ATOM 3121 C C . PRO B 1 109 ? -4.629 18.469 -3.869 1 94.12 109 PRO B C 1
ATOM 3123 O O . PRO B 1 109 ? -4.227 19.578 -4.242 1 94.12 109 PRO B O 1
ATOM 3126 N N . VAL B 1 110 ? -5.367 18.281 -2.82 1 96.44 110 VAL B N 1
ATOM 3127 C CA . VAL B 1 110 ? -5.773 19.438 -2.01 1 96.44 110 VAL B CA 1
ATOM 3128 C C . VAL B 1 110 ? -4.578 19.969 -1.226 1 96.44 110 VAL B C 1
ATOM 3130 O O . VAL B 1 110 ? -4.363 21.172 -1.148 1 96.44 110 VAL B O 1
ATOM 3133 N N . ILE B 1 111 ? -3.811 19.094 -0.667 1 96.38 111 ILE B N 1
ATOM 3134 C CA . ILE B 1 111 ? -2.611 19.5 0.058 1 96.38 111 ILE B CA 1
ATOM 3135 C C . ILE B 1 111 ? -1.661 20.234 -0.882 1 96.38 111 ILE B C 1
ATOM 3137 O O . ILE B 1 111 ? -1.059 21.234 -0.501 1 96.38 111 ILE B O 1
ATOM 3141 N N . ARG B 1 112 ? -1.528 19.734 -2.096 1 95.25 112 ARG B N 1
ATOM 3142 C CA . ARG B 1 112 ? -0.668 20.375 -3.086 1 95.25 112 ARG B CA 1
ATOM 3143 C C . ARG B 1 112 ? -1.096 21.812 -3.326 1 95.25 112 ARG B C 1
ATOM 3145 O O . ARG B 1 112 ? -0.257 22.719 -3.367 1 95.25 112 ARG B O 1
ATOM 3152 N N . ARG B 1 113 ? -2.338 22.016 -3.514 1 95 113 ARG B N 1
ATOM 3153 C CA . ARG B 1 113 ? -2.879 23.359 -3.725 1 95 113 ARG B CA 1
ATOM 3154 C C . ARG B 1 113 ? -2.611 24.25 -2.521 1 95 113 ARG B C 1
ATOM 3156 O O . ARG B 1 113 ? -2.262 25.422 -2.678 1 95 113 ARG B O 1
ATOM 3163 N N . TRP B 1 114 ? -2.803 23.719 -1.368 1 95 114 TRP B N 1
ATOM 3164 C CA . TRP B 1 114 ? -2.596 24.5 -0.146 1 95 114 TRP B CA 1
ATOM 3165 C C . TRP B 1 114 ? -1.121 24.844 0.032 1 95 114 TRP B C 1
ATOM 3167 O O . TRP B 1 114 ? -0.79 25.922 0.526 1 95 114 TRP B O 1
ATOM 3177 N N . HIS B 1 115 ? -0.297 23.891 -0.326 1 91.38 115 HIS B N 1
ATOM 3178 C CA . HIS B 1 115 ? 1.134 24.172 -0.27 1 91.38 115 HIS B CA 1
ATOM 3179 C C . HIS B 1 115 ? 1.494 25.391 -1.123 1 91.38 115 HIS B C 1
ATOM 3181 O O . HIS B 1 115 ? 2.365 26.172 -0.75 1 91.38 115 HIS B O 1
ATOM 3187 N N . ARG B 1 116 ? 0.845 25.578 -2.182 1 90 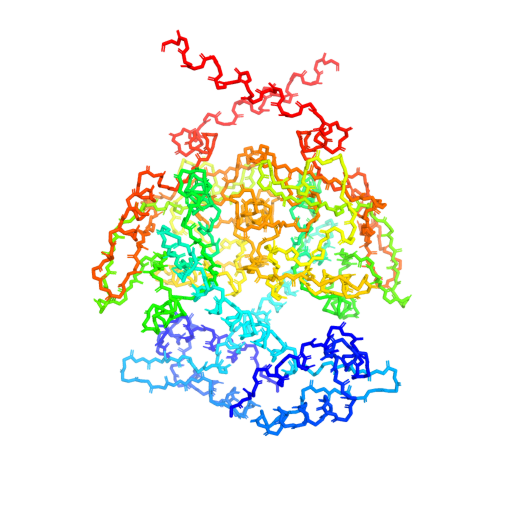116 ARG B N 1
ATOM 3188 C CA . ARG B 1 116 ? 1.104 26.688 -3.1 1 90 116 ARG B CA 1
ATOM 3189 C C . ARG B 1 116 ? 0.404 27.953 -2.637 1 90 116 ARG B C 1
ATOM 3191 O O . ARG B 1 116 ? 1.002 29.031 -2.635 1 90 116 ARG B O 1
ATOM 3198 N N . ARG B 1 117 ? -0.827 27.844 -2.16 1 91.75 117 ARG B N 1
ATOM 3199 C CA . ARG B 1 117 ? -1.675 29 -1.898 1 91.75 117 ARG B CA 1
ATOM 3200 C C . ARG B 1 117 ? -1.543 29.453 -0.45 1 91.75 117 ARG B C 1
ATOM 3202 O O . ARG B 1 117 ? -1.8 30.625 -0.136 1 91.75 117 ARG B O 1
ATOM 3209 N N . HIS B 1 118 ? -1.234 28.531 0.422 1 91.25 118 HIS B N 1
ATOM 3210 C CA . HIS B 1 118 ? -1.1 28.812 1.847 1 91.25 118 HIS B CA 1
ATOM 3211 C C . HIS B 1 118 ? 0.214 28.266 2.395 1 91.25 118 HIS B C 1
ATOM 3213 O O . HIS B 1 118 ? 0.215 27.469 3.34 1 91.25 118 HIS B O 1
ATOM 3219 N N . PRO B 1 119 ? 1.27 28.797 1.91 1 87.69 119 PRO B N 1
ATOM 3220 C CA . PRO B 1 119 ? 2.574 28.25 2.281 1 87.69 119 PRO B CA 1
ATOM 3221 C C . PRO B 1 119 ? 2.887 28.422 3.768 1 87.69 119 PRO B C 1
ATOM 3223 O O . PRO B 1 119 ? 3.777 27.75 4.297 1 87.69 119 PRO B O 1
ATOM 3226 N N . ASP B 1 120 ? 2.193 29.266 4.453 1 87.88 120 ASP B N 1
ATOM 3227 C CA . ASP B 1 120 ? 2.449 29.547 5.867 1 87.88 120 ASP B CA 1
ATOM 3228 C C . ASP B 1 120 ? 1.695 28.562 6.762 1 87.88 120 ASP B C 1
ATOM 3230 O O . ASP B 1 120 ? 1.856 28.578 7.984 1 87.88 120 ASP B O 1
ATOM 3234 N N . VAL B 1 121 ? 0.837 27.734 6.16 1 90.5 121 VAL B N 1
ATOM 3235 C CA . VAL B 1 121 ? 0.117 26.719 6.918 1 90.5 121 VAL B CA 1
ATOM 3236 C C . VAL B 1 121 ? 0.917 25.422 6.934 1 90.5 121 VAL B C 1
ATOM 3238 O O . VAL B 1 121 ? 1.32 24.922 5.883 1 90.5 121 VAL B O 1
ATOM 3241 N N . ALA B 1 122 ? 1.205 24.938 8.086 1 88.88 122 ALA B N 1
ATOM 3242 C CA . ALA B 1 122 ? 1.874 23.641 8.219 1 88.88 122 ALA B CA 1
ATOM 3243 C C . ALA B 1 122 ? 0.865 22.5 8.203 1 88.88 122 ALA B C 1
ATOM 3245 O O . ALA B 1 122 ? -0.041 22.453 9.039 1 88.88 122 ALA B O 1
ATOM 3246 N N . ILE B 1 123 ? 1.039 21.562 7.293 1 92.75 123 ILE B N 1
ATOM 3247 C CA . ILE B 1 123 ? 0.125 20.438 7.18 1 92.75 123 ILE B CA 1
ATOM 3248 C C . ILE B 1 123 ? 0.865 19.141 7.504 1 92.75 123 ILE B C 1
ATOM 3250 O O . ILE B 1 123 ? 1.948 18.891 6.973 1 92.75 123 ILE B O 1
ATOM 3254 N N . SER B 1 124 ? 0.338 18.375 8.422 1 91.44 124 SER B N 1
ATOM 3255 C CA . SER B 1 124 ? 0.835 17.047 8.727 1 91.44 124 SER B CA 1
ATOM 3256 C C . SER B 1 124 ? -0.228 15.984 8.461 1 91.44 124 SER B C 1
ATOM 3258 O O . SER B 1 124 ? -1.426 16.266 8.547 1 91.44 124 SER B O 1
ATOM 3260 N N . LEU B 1 125 ? 0.243 14.797 8.102 1 92.94 125 LEU B N 1
ATOM 3261 C CA . LEU B 1 125 ? -0.661 13.727 7.691 1 92.94 125 LEU B CA 1
ATOM 3262 C C . LEU B 1 125 ? -0.241 12.391 8.297 1 92.94 125 LEU B C 1
ATOM 3264 O O . LEU B 1 125 ? 0.948 12.07 8.336 1 92.94 125 LEU B O 1
ATOM 3268 N N . ARG B 1 126 ? -1.251 11.695 8.773 1 90.12 126 ARG B N 1
ATOM 3269 C CA . ARG B 1 126 ? -1.065 10.328 9.258 1 90.12 126 ARG B CA 1
ATOM 3270 C C . ARG B 1 126 ? -2.074 9.383 8.617 1 90.12 126 ARG B C 1
ATOM 3272 O O . ARG B 1 126 ? -3.223 9.758 8.375 1 90.12 126 ARG B O 1
ATOM 3279 N N . GLU B 1 127 ? -1.585 8.172 8.32 1 90.06 127 GLU B N 1
ATOM 3280 C CA . GLU B 1 127 ? -2.479 7.117 7.855 1 90.06 127 GLU B CA 1
ATOM 3281 C C . GLU B 1 127 ? -2.84 6.156 8.984 1 90.06 127 GLU B C 1
ATOM 3283 O O . GLU B 1 127 ? -2.043 5.938 9.898 1 90.06 127 GLU B O 1
ATOM 3288 N N . ALA B 1 128 ? -3.998 5.684 8.914 1 83.31 128 ALA B N 1
ATOM 3289 C CA . ALA B 1 128 ? -4.449 4.652 9.844 1 83.31 128 ALA B CA 1
ATOM 3290 C C . ALA B 1 128 ? -5.305 3.607 9.133 1 83.31 128 ALA B C 1
ATOM 3292 O O . ALA B 1 128 ? -5.738 3.82 7.996 1 83.31 128 ALA B O 1
ATOM 3293 N N . ALA B 1 129 ? -5.426 2.428 9.836 1 78.12 129 ALA B N 1
ATOM 3294 C CA . ALA B 1 129 ? -6.102 1.311 9.18 1 78.12 129 ALA B CA 1
ATOM 3295 C C . ALA B 1 129 ? -7.508 1.112 9.742 1 78.12 129 ALA B C 1
ATOM 3297 O O . ALA B 1 129 ? -8.359 0.484 9.109 1 78.12 129 ALA B O 1
ATOM 3298 N N . THR B 1 130 ? -7.754 1.64 10.914 1 79.88 130 THR B N 1
ATOM 3299 C CA . THR B 1 130 ? -9.047 1.357 11.516 1 79.88 130 THR B CA 1
ATOM 3300 C C . THR B 1 130 ? -9.734 2.648 11.961 1 79.88 130 THR B C 1
ATOM 3302 O O . THR B 1 130 ? -9.062 3.617 12.328 1 79.88 130 THR B O 1
ATOM 3305 N N . ILE B 1 131 ? -10.961 2.617 11.984 1 80.5 131 ILE B N 1
ATOM 3306 C CA . ILE B 1 131 ? -11.766 3.764 12.398 1 80.5 131 ILE B CA 1
ATOM 3307 C C . ILE B 1 131 ? -11.484 4.09 13.859 1 80.5 131 ILE B C 1
ATOM 3309 O O . ILE B 1 131 ? -11.453 5.258 14.25 1 80.5 131 ILE B O 1
ATOM 3313 N N . GLU B 1 132 ? -11.305 3.076 14.641 1 80.75 132 GLU B N 1
ATOM 3314 C CA . GLU B 1 132 ? -11.031 3.268 16.062 1 80.75 132 GLU B CA 1
ATOM 3315 C C . GLU B 1 132 ? -9.766 4.098 16.281 1 80.75 132 GLU B C 1
ATOM 3317 O O . GLU B 1 132 ? -9.742 4.988 17.125 1 80.75 132 GLU B O 1
ATOM 3322 N N . THR B 1 133 ? -8.789 3.779 15.508 1 81.81 133 THR B N 1
ATOM 3323 C CA . THR B 1 133 ? -7.539 4.523 15.617 1 81.81 133 THR B CA 1
ATOM 3324 C C . THR B 1 133 ? -7.754 5.996 15.281 1 81.81 133 THR B C 1
ATOM 3326 O O . THR B 1 133 ? -7.219 6.879 15.953 1 81.81 133 THR B O 1
ATOM 3329 N N . PHE B 1 134 ? -8.508 6.234 14.32 1 83.38 134 PHE B N 1
ATOM 3330 C CA . PHE B 1 134 ? -8.82 7.598 13.914 1 83.38 134 PHE B CA 1
ATOM 3331 C C . PHE B 1 134 ? -9.523 8.352 15.039 1 83.38 134 PHE B C 1
ATOM 3333 O O . PHE B 1 134 ? -9.148 9.477 15.367 1 83.38 134 PHE B O 1
ATOM 3340 N N . LEU B 1 135 ? -10.477 7.695 15.547 1 83.31 135 LEU B N 1
ATOM 3341 C CA . LEU B 1 135 ? -11.305 8.336 16.562 1 83.31 135 LEU B CA 1
ATOM 3342 C C . LEU B 1 135 ? -10.5 8.609 17.828 1 83.31 135 LEU B C 1
ATOM 3344 O O . LEU B 1 135 ? -10.664 9.648 18.469 1 83.31 135 LEU B O 1
ATOM 3348 N N . ASP B 1 136 ? -9.609 7.691 18.109 1 83.5 136 ASP B N 1
ATOM 3349 C CA . ASP B 1 136 ? -8.703 7.895 19.25 1 83.5 136 ASP B CA 1
ATOM 3350 C C . ASP B 1 136 ? -7.828 9.125 19.031 1 83.5 136 ASP B C 1
ATOM 3352 O O . ASP B 1 136 ? -7.621 9.914 19.969 1 83.5 136 ASP B O 1
ATOM 3356 N N . LEU B 1 137 ? -7.355 9.312 17.844 1 83.88 137 LEU B N 1
ATOM 3357 C CA . LEU B 1 137 ? -6.504 10.445 17.5 1 83.88 137 LEU B CA 1
ATOM 3358 C C . LEU B 1 137 ? -7.277 11.758 17.625 1 83.88 137 LEU B C 1
ATOM 3360 O O . LEU B 1 137 ? -6.75 12.75 18.125 1 83.88 137 LEU B O 1
ATOM 3364 N N . VAL B 1 138 ? -8.5 11.734 17.188 1 85.06 138 VAL B N 1
ATOM 3365 C CA . VAL B 1 138 ? -9.344 12.922 17.25 1 85.06 138 VAL B CA 1
ATOM 3366 C C . VAL B 1 138 ? -9.68 13.25 18.703 1 85.06 138 VAL B C 1
ATOM 3368 O O . VAL B 1 138 ? -9.578 14.406 19.125 1 85.06 138 VAL B O 1
ATOM 3371 N N . ASP B 1 139 ? -9.977 12.234 19.406 1 82.62 139 ASP B N 1
ATOM 3372 C CA . ASP B 1 139 ? -10.352 12.414 20.812 1 82.62 139 ASP B CA 1
ATOM 3373 C C . ASP B 1 139 ? -9.172 12.953 21.625 1 82.62 139 ASP B C 1
ATOM 3375 O O . ASP B 1 139 ? -9.359 13.766 22.531 1 82.62 139 ASP B O 1
ATOM 3379 N N . ALA B 1 140 ? -8.078 12.492 21.328 1 81.81 140 ALA B N 1
ATOM 3380 C CA . ALA B 1 140 ? -6.871 12.883 22.047 1 81.81 140 ALA B CA 1
ATOM 3381 C C . ALA B 1 140 ? -6.383 14.258 21.594 1 81.81 140 ALA B C 1
ATOM 3383 O O . ALA B 1 140 ? -5.43 14.805 22.156 1 81.81 140 ALA B O 1
ATOM 3384 N N . GLY B 1 141 ? -7.008 14.789 20.578 1 81.38 141 GLY B N 1
ATOM 3385 C CA . GLY B 1 141 ? -6.598 16.078 20.062 1 81.38 141 GLY B CA 1
ATOM 3386 C C . GLY B 1 141 ? -5.316 16.031 19.266 1 81.38 141 GLY B C 1
ATOM 3387 O O . GLY B 1 141 ? -4.641 17.047 19.094 1 81.38 141 GLY B O 1
ATOM 3388 N N . GLU B 1 142 ? -4.977 14.891 18.797 1 83.31 142 GLU B N 1
ATOM 3389 C CA . GLU B 1 142 ? -3.738 14.695 18.047 1 83.31 142 GLU B CA 1
ATOM 3390 C C . GLU B 1 142 ? -3.939 14.992 16.562 1 83.31 142 GLU B C 1
ATOM 3392 O O . GLU B 1 142 ? -2.971 15.195 15.828 1 83.31 142 GLU B O 1
ATOM 3397 N N . VAL B 1 143 ? -5.176 14.992 16.156 1 89.25 143 VAL B N 1
ATOM 3398 C CA . VAL B 1 143 ? -5.535 15.312 14.781 1 89.25 143 VAL B CA 1
ATOM 3399 C C . VAL B 1 143 ? -6.707 16.297 14.766 1 89.25 143 VAL B C 1
ATOM 3401 O O . VAL B 1 143 ? -7.586 16.234 15.625 1 89.25 143 VAL B O 1
ATOM 3404 N N . ASP B 1 144 ? -6.645 17.188 13.797 1 88.88 144 ASP B N 1
ATOM 3405 C CA . ASP B 1 144 ? -7.707 18.188 13.664 1 88.88 144 ASP B CA 1
ATOM 3406 C C . ASP B 1 144 ? -8.867 17.641 12.836 1 88.88 144 ASP B C 1
ATOM 3408 O O . ASP B 1 144 ? -10.016 18.016 13.047 1 88.88 144 ASP B O 1
ATOM 3412 N N . VAL B 1 145 ? -8.492 16.781 11.891 1 93.44 145 VAL B N 1
ATOM 3413 C CA . VAL B 1 145 ? -9.508 16.219 11 1 93.44 145 VAL B CA 1
ATOM 3414 C C . VAL B 1 145 ? -9.125 14.789 10.633 1 93.44 145 VAL B C 1
ATOM 3416 O O . VAL B 1 145 ? -7.992 14.523 10.227 1 93.44 145 VAL B O 1
ATOM 3419 N N . ALA B 1 146 ? -10.039 13.898 10.773 1 95 146 ALA B N 1
ATOM 3420 C CA . ALA B 1 146 ? -9.898 12.539 10.258 1 95 146 ALA B CA 1
ATOM 3421 C C . ALA B 1 146 ? -10.844 12.305 9.086 1 95 146 ALA B C 1
ATOM 3423 O O . ALA B 1 146 ? -12.039 12.594 9.172 1 95 146 ALA B O 1
ATOM 3424 N N . LEU B 1 147 ? -10.32 11.867 7.996 1 94.69 147 LEU B N 1
ATOM 3425 C CA . LEU B 1 147 ? -11.117 11.516 6.832 1 94.69 147 LEU B CA 1
ATOM 3426 C C . LEU B 1 147 ? -11.367 10.008 6.781 1 94.69 147 LEU B C 1
ATOM 3428 O O . LEU B 1 147 ? -10.43 9.227 6.586 1 94.69 147 LEU B O 1
ATOM 3432 N N . VAL B 1 148 ? -12.625 9.641 6.93 1 92.25 148 VAL B N 1
ATOM 3433 C CA . VAL B 1 148 ? -12.945 8.219 7.078 1 92.25 148 VAL B CA 1
ATOM 3434 C C . VAL B 1 148 ? -14.273 7.922 6.395 1 92.25 148 VAL B C 1
ATOM 3436 O O . VAL B 1 148 ? -15.07 8.828 6.137 1 92.25 148 VAL B O 1
ATOM 3439 N N . PRO B 1 149 ? -14.398 6.734 6.031 1 91.06 149 PRO B N 1
ATOM 3440 C CA . PRO B 1 149 ? -15.734 6.352 5.57 1 91.06 149 PRO B CA 1
ATOM 3441 C C . PRO B 1 149 ? -16.719 6.152 6.719 1 91.06 149 PRO B C 1
ATOM 3443 O O . PRO B 1 149 ? -16.312 5.781 7.824 1 91.06 149 PRO B O 1
ATOM 3446 N N . LEU B 1 150 ? -17.953 6.375 6.438 1 89.19 150 LEU B N 1
ATOM 3447 C CA . LEU B 1 150 ? -19 6.016 7.375 1 89.19 150 LEU B CA 1
ATOM 3448 C C . LEU B 1 150 ? -19.094 4.5 7.535 1 89.19 150 LEU B C 1
ATOM 3450 O O . LEU B 1 150 ? -18.703 3.754 6.641 1 89.19 150 LEU B O 1
ATOM 3454 N N . PRO B 1 151 ? -19.516 4.059 8.672 1 86.44 151 PRO B N 1
ATOM 3455 C CA . PRO B 1 151 ? -20.125 4.816 9.766 1 86.44 151 PRO B CA 1
ATOM 3456 C C . PRO B 1 151 ? -19.109 5.285 10.797 1 86.44 151 PRO B C 1
ATOM 3458 O O . PRO B 1 151 ? -18.031 4.691 10.922 1 86.44 151 PRO B O 1
ATOM 3461 N N . VAL B 1 152 ? -19.453 6.332 11.43 1 87.69 152 VAL B N 1
ATOM 3462 C CA . VAL B 1 152 ? -18.703 6.902 12.547 1 87.69 152 VAL B CA 1
ATOM 3463 C C . VAL B 1 152 ? -19.641 7.082 13.75 1 87.69 152 VAL B C 1
ATOM 3465 O O . VAL B 1 152 ? -20.812 7.41 13.586 1 87.69 152 VAL B O 1
ATOM 3468 N N . PRO B 1 153 ? -19.125 6.766 14.938 1 84 153 PRO B N 1
ATOM 3469 C CA . PRO B 1 153 ? -19.969 6.996 16.109 1 84 153 PRO B CA 1
ATOM 3470 C C . PRO B 1 153 ? -20.516 8.422 16.172 1 84 153 PRO B C 1
ATOM 3472 O O . PRO B 1 153 ? -19.828 9.367 15.789 1 84 153 PRO B O 1
ATOM 3475 N N . ASP B 1 154 ? -21.641 8.578 16.812 1 84.5 154 ASP B N 1
ATOM 3476 C CA . ASP B 1 154 ? -22.406 9.82 16.812 1 84.5 154 ASP B CA 1
ATOM 3477 C C . ASP B 1 154 ? -21.734 10.883 17.672 1 84.5 154 ASP B C 1
ATOM 3479 O O . ASP B 1 154 ? -22.031 12.07 17.547 1 84.5 154 ASP B O 1
ATOM 3483 N N . ARG B 1 155 ? -20.891 10.516 18.516 1 82.38 155 ARG B N 1
ATOM 3484 C CA . ARG B 1 155 ? -20.297 11.469 19.453 1 82.38 155 ARG B CA 1
ATOM 3485 C C . ARG B 1 155 ? -19.344 12.414 18.734 1 82.38 155 ARG B C 1
ATOM 3487 O O . ARG B 1 155 ? -18.922 13.43 19.297 1 82.38 155 ARG B O 1
ATOM 3494 N N . PHE B 1 156 ? -19.078 12.18 17.562 1 85.44 156 PHE B N 1
ATOM 3495 C CA . PHE B 1 156 ? -18.188 13.039 16.797 1 85.44 156 PHE B CA 1
ATOM 3496 C C . PHE B 1 156 ? -18.969 13.891 15.797 1 85.44 156 PHE B C 1
ATOM 3498 O O . PHE B 1 156 ? -20.016 13.477 15.32 1 85.44 156 PHE B O 1
ATOM 3505 N N . ALA B 1 157 ? -18.469 15.133 15.57 1 90.31 157 ALA B N 1
ATOM 3506 C CA . ALA B 1 157 ? -19 15.93 14.477 1 90.31 157 ALA B CA 1
ATOM 3507 C C . ALA B 1 157 ? -18.531 15.398 13.125 1 90.31 157 ALA B C 1
ATOM 3509 O O . ALA B 1 157 ? -17.359 15.062 12.953 1 90.31 157 ALA B O 1
ATOM 3510 N N . THR B 1 158 ? -19.406 15.25 12.266 1 93.81 158 THR B N 1
ATOM 3511 C CA . THR B 1 158 ? -19.094 14.703 10.953 1 93.81 158 THR B CA 1
ATOM 3512 C C . THR B 1 158 ? -19.547 15.656 9.852 1 93.81 158 THR B C 1
ATOM 3514 O O . THR B 1 158 ? -20.609 16.281 9.961 1 93.81 158 THR B O 1
ATOM 3517 N N . THR B 1 159 ? -18.734 15.906 8.898 1 95.5 159 THR B N 1
ATOM 3518 C CA . THR B 1 159 ? -19.078 16.656 7.691 1 95.5 159 THR B CA 1
ATOM 3519 C C . THR B 1 159 ? -18.922 15.789 6.449 1 95.5 159 THR B C 1
ATOM 3521 O O . THR B 1 159 ? -17.859 15.195 6.234 1 95.5 159 THR B O 1
ATOM 3524 N N . PHE B 1 160 ? -19.969 15.766 5.691 1 96.31 160 PHE B N 1
ATOM 3525 C CA . PHE B 1 160 ? -19.906 15.016 4.441 1 96.31 160 PHE B CA 1
ATOM 3526 C C . PHE B 1 160 ? -18.875 15.617 3.504 1 96.31 160 PHE B C 1
ATOM 3528 O O . PHE B 1 160 ? -18.797 16.844 3.344 1 96.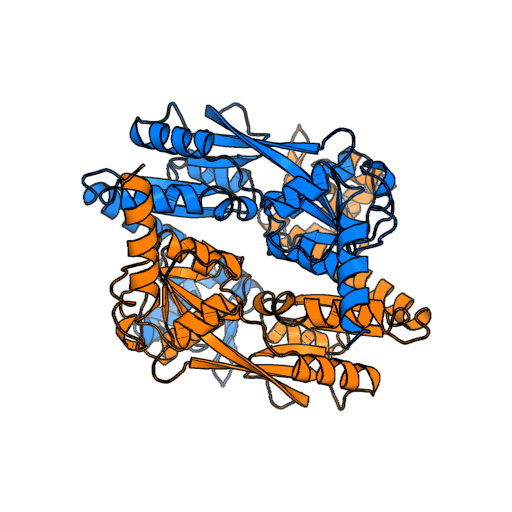31 160 PHE B O 1
ATOM 3535 N N . VAL B 1 161 ? -18.031 14.727 2.867 1 96.81 161 VAL B N 1
ATOM 3536 C CA . VAL B 1 161 ? -16.984 15.203 1.974 1 96.81 161 VAL B CA 1
ATOM 3537 C C . VAL B 1 161 ? -17.281 14.758 0.544 1 96.81 161 VAL B C 1
ATOM 3539 O O . VAL B 1 161 ? -17.391 15.586 -0.361 1 96.81 161 VAL B O 1
ATOM 3542 N N . ALA B 1 162 ? -17.422 13.414 0.359 1 95.94 162 ALA B N 1
ATOM 3543 C CA . ALA B 1 162 ? -17.625 12.898 -0.993 1 95.94 162 ALA B CA 1
ATOM 3544 C C . ALA B 1 162 ? -18.203 11.484 -0.961 1 95.94 162 ALA B C 1
ATOM 3546 O O . ALA B 1 162 ? -18.172 10.812 0.073 1 95.94 162 ALA B O 1
ATOM 3547 N N . ASP B 1 163 ? -18.797 11.102 -2.109 1 95.38 163 ASP B N 1
ATOM 3548 C CA . ASP B 1 163 ? -19.156 9.711 -2.363 1 95.38 163 ASP B CA 1
ATOM 3549 C C . ASP B 1 163 ? -18 8.969 -3.047 1 95.38 163 ASP B C 1
ATOM 3551 O O . ASP B 1 163 ? -17.328 9.523 -3.918 1 95.38 163 ASP B O 1
ATOM 3555 N N . GLU B 1 164 ? -17.766 7.82 -2.537 1 94.62 164 GLU B N 1
ATOM 3556 C CA . GLU B 1 164 ? -16.797 6.941 -3.182 1 94.62 164 GLU B CA 1
ATOM 3557 C C . GLU B 1 164 ? -17.453 5.672 -3.703 1 94.62 164 GLU B C 1
ATOM 3559 O O . GLU B 1 164 ? -17.969 4.871 -2.924 1 94.62 164 GLU B O 1
ATOM 3564 N N . GLU B 1 165 ? -17.438 5.512 -4.957 1 96.69 165 GLU B N 1
ATOM 3565 C CA . GLU B 1 165 ? -18.047 4.32 -5.539 1 96.69 165 GLU B CA 1
ATOM 3566 C C . GLU B 1 165 ? -17.109 3.113 -5.418 1 96.69 165 GLU B C 1
ATOM 3568 O O . GLU B 1 165 ? -15.906 3.23 -5.625 1 96.69 165 GLU B O 1
ATOM 3573 N N . ILE B 1 166 ? -17.734 1.993 -5.043 1 97.81 166 ILE B N 1
ATOM 3574 C CA . ILE B 1 166 ? -17.031 0.71 -5.051 1 97.81 166 ILE B CA 1
ATOM 3575 C C . ILE B 1 166 ? -17.328 -0.028 -6.355 1 97.81 166 ILE B C 1
ATOM 3577 O O . ILE B 1 166 ? -18.484 -0.133 -6.77 1 97.81 166 ILE B O 1
ATOM 3581 N N . VAL B 1 167 ? -16.297 -0.546 -7.016 1 98.25 167 VAL B N 1
ATOM 3582 C CA . VAL B 1 167 ? -16.438 -1.163 -8.328 1 98.25 167 VAL B CA 1
ATOM 3583 C C . VAL B 1 167 ? -15.75 -2.525 -8.344 1 98.25 167 VAL B C 1
ATOM 3585 O O . VAL B 1 167 ? -15.031 -2.873 -7.398 1 98.25 167 VAL B O 1
ATOM 3588 N N . LEU B 1 168 ? -16.062 -3.262 -9.32 1 98.62 168 LEU B N 1
ATOM 3589 C CA . LEU B 1 168 ? -15.352 -4.504 -9.617 1 98.62 168 LEU B CA 1
ATOM 3590 C C . LEU B 1 168 ? -14.328 -4.293 -10.734 1 98.62 168 LEU B C 1
ATOM 3592 O O . LEU B 1 168 ? -14.648 -3.717 -11.773 1 98.62 168 LEU B O 1
ATOM 3596 N N . ALA B 1 169 ? -13.094 -4.641 -10.508 1 98.38 169 ALA B N 1
ATOM 3597 C CA . ALA B 1 169 ? -12.047 -4.656 -11.523 1 98.38 169 ALA B CA 1
ATOM 3598 C C . ALA B 1 169 ? -11.586 -6.082 -11.82 1 98.38 169 ALA B C 1
ATOM 3600 O O . ALA B 1 169 ? -11.453 -6.902 -10.906 1 98.38 169 ALA B O 1
ATOM 3601 N N . ALA B 1 170 ? -11.406 -6.387 -13.055 1 97.88 170 ALA B N 1
ATOM 3602 C CA . ALA B 1 170 ? -11.016 -7.727 -13.492 1 97.88 170 ALA B CA 1
ATOM 3603 C C . ALA B 1 170 ? -10.234 -7.672 -14.805 1 97.88 170 ALA B C 1
ATOM 3605 O O . ALA B 1 170 ? -10.102 -6.602 -15.406 1 97.88 170 ALA B O 1
ATOM 3606 N N . ALA B 1 171 ? -9.664 -8.844 -15.156 1 96.69 171 ALA B N 1
ATOM 3607 C CA . ALA B 1 171 ? -9.055 -8.945 -16.484 1 96.69 171 ALA B CA 1
ATOM 3608 C C . ALA B 1 171 ? -10.094 -8.727 -17.578 1 96.69 171 ALA B C 1
ATOM 3610 O O . ALA B 1 171 ? -11.273 -9.031 -17.391 1 96.69 171 ALA B O 1
ATOM 3611 N N . SER B 1 172 ? -9.578 -8.219 -18.719 1 92.38 172 SER B N 1
ATOM 3612 C CA . SER B 1 172 ? -10.469 -8.094 -19.859 1 92.38 172 SER B CA 1
ATOM 3613 C C . SER B 1 172 ? -11.062 -9.445 -20.25 1 92.38 172 SER B C 1
ATOM 3615 O O . SER B 1 172 ? -10.359 -10.461 -20.266 1 92.38 172 SER B O 1
ATOM 3617 N N . GLY B 1 173 ? -12.375 -9.516 -20.406 1 91.06 173 GLY B N 1
ATOM 3618 C CA . GLY B 1 173 ? -13.031 -10.734 -20.828 1 91.06 173 GLY B CA 1
ATOM 3619 C C . GLY B 1 173 ? -13.5 -11.602 -19.672 1 91.06 173 GLY B C 1
ATOM 3620 O O . GLY B 1 173 ? -14.102 -12.656 -19.875 1 91.06 173 GLY B O 1
ATOM 3621 N N . HIS B 1 174 ? -13.125 -11.234 -18.469 1 94.56 174 HIS B N 1
ATOM 3622 C CA . HIS B 1 174 ? -13.602 -11.984 -17.312 1 94.56 174 HIS B CA 1
ATOM 3623 C C . HIS B 1 174 ? -15.117 -12.156 -17.344 1 94.56 174 HIS B C 1
ATOM 3625 O O . HIS B 1 174 ? -15.836 -11.219 -17.688 1 94.56 174 HIS B O 1
ATOM 3631 N N . PRO B 1 175 ? -15.625 -13.211 -16.906 1 95.25 175 PRO B N 1
ATOM 3632 C CA . PRO B 1 175 ? -17.062 -13.484 -17 1 95.25 175 PRO B CA 1
ATOM 3633 C C . PRO B 1 175 ? -17.906 -12.453 -16.25 1 95.25 175 PRO B C 1
ATOM 3635 O O . PRO B 1 175 ? -18.984 -12.078 -16.734 1 95.25 175 PRO B O 1
ATOM 3638 N N . LEU B 1 176 ? -17.484 -12.008 -15.172 1 95.81 176 LEU B N 1
ATOM 3639 C CA . LEU B 1 176 ? -18.266 -11.078 -14.359 1 95.81 176 LEU B CA 1
ATOM 3640 C C . LEU B 1 176 ? -18.344 -9.711 -15.023 1 95.81 176 LEU B C 1
ATOM 3642 O O . LEU B 1 176 ? -19.125 -8.859 -14.609 1 95.81 176 LEU B O 1
ATOM 3646 N N . THR B 1 177 ? -17.516 -9.477 -16.031 1 94 177 THR B N 1
ATOM 3647 C CA . THR B 1 177 ? -17.5 -8.164 -16.656 1 94 177 THR B CA 1
ATOM 3648 C C . THR B 1 177 ? -18.188 -8.203 -18.016 1 94 177 THR B C 1
ATOM 3650 O O . THR B 1 177 ? -18.109 -7.254 -18.797 1 94 177 THR B O 1
ATOM 3653 N N . ARG B 1 178 ? -18.828 -9.242 -18.328 1 91.62 178 ARG B N 1
ATOM 3654 C CA . ARG B 1 178 ? -19.531 -9.375 -19.594 1 91.62 178 ARG B CA 1
ATOM 3655 C C . ARG B 1 178 ? -20.75 -8.445 -19.641 1 91.62 178 ARG B C 1
ATOM 3657 O O . ARG B 1 178 ? -21.078 -7.902 -20.703 1 91.62 178 ARG B O 1
ATOM 3664 N N . GLY B 1 179 ? -21.375 -8.305 -18.516 1 90.81 179 GLY B N 1
ATOM 3665 C CA . GLY B 1 179 ? -22.5 -7.371 -18.438 1 90.81 179 GLY B CA 1
ATOM 3666 C C . GLY B 1 179 ? -22.062 -5.945 -18.141 1 90.81 179 GLY B C 1
ATOM 3667 O O . GLY B 1 179 ? -20.875 -5.684 -17.938 1 90.81 179 GLY B O 1
ATOM 3668 N N . SER B 1 180 ? -23 -5.055 -18.125 1 91.56 180 SER B N 1
ATOM 3669 C CA . SER B 1 180 ? -22.719 -3.646 -17.859 1 91.56 180 SER B CA 1
ATOM 3670 C C . SER B 1 180 ? -22.547 -3.379 -16.375 1 91.56 180 SER B C 1
ATOM 3672 O O . SER B 1 180 ? -21.906 -2.393 -15.984 1 91.56 180 SER B O 1
ATOM 3674 N N . THR B 1 181 ? -23.141 -4.195 -15.57 1 95.94 181 THR B N 1
ATOM 3675 C CA . THR B 1 181 ? -23.047 -4.086 -14.125 1 95.94 181 THR B CA 1
ATOM 3676 C C . THR B 1 181 ? -22.891 -5.465 -13.484 1 95.94 181 THR B C 1
ATOM 3678 O O . THR B 1 181 ? -23.047 -6.484 -14.164 1 95.94 181 THR B O 1
ATOM 3681 N N . VAL B 1 182 ? -22.516 -5.457 -12.25 1 97.19 182 VAL B N 1
ATOM 3682 C CA . VAL B 1 182 ? -22.375 -6.684 -11.469 1 97.19 182 VAL B CA 1
ATOM 3683 C C . VAL B 1 182 ? -23.266 -6.617 -10.234 1 97.19 182 VAL B C 1
ATOM 3685 O O . VAL B 1 182 ? -23.391 -5.562 -9.609 1 97.19 182 VAL B O 1
ATOM 3688 N N . ARG B 1 183 ? -23.906 -7.723 -9.922 1 97.19 183 ARG B N 1
ATOM 3689 C CA . ARG B 1 183 ? -24.672 -7.801 -8.68 1 97.19 183 ARG B CA 1
ATOM 3690 C C . ARG B 1 183 ? -23.859 -8.461 -7.574 1 97.19 183 ARG B C 1
ATOM 3692 O O . ARG B 1 183 ? -23.047 -9.344 -7.844 1 97.19 183 ARG B O 1
ATOM 3699 N N . MET B 1 184 ? -24.094 -8.07 -6.348 1 96.69 184 MET B N 1
ATOM 3700 C CA . MET B 1 184 ? -23.391 -8.594 -5.184 1 96.69 184 MET B CA 1
ATOM 3701 C C . MET B 1 184 ? -23.422 -10.117 -5.156 1 96.69 184 MET B C 1
ATOM 3703 O O . MET B 1 184 ? -22.406 -10.773 -4.973 1 96.69 184 MET B O 1
ATOM 3707 N N . PRO B 1 185 ? -24.531 -10.75 -5.434 1 96.31 185 PRO B N 1
ATOM 3708 C CA . PRO B 1 185 ? -24.594 -12.211 -5.387 1 96.31 185 PRO B CA 1
ATOM 3709 C C . PRO B 1 185 ? -23.734 -12.875 -6.453 1 96.31 185 PRO B C 1
ATOM 3711 O O . PRO B 1 185 ? -23.375 -14.055 -6.324 1 96.31 185 PRO B O 1
ATOM 3714 N N . ASP B 1 186 ? -23.453 -12.133 -7.52 1 96.88 186 ASP B N 1
ATOM 3715 C CA . ASP B 1 186 ? -22.609 -12.672 -8.578 1 96.88 186 ASP B CA 1
ATOM 3716 C C . ASP B 1 186 ? -21.203 -12.977 -8.062 1 96.88 186 ASP B C 1
ATOM 3718 O O . ASP B 1 186 ? -20.438 -13.688 -8.719 1 96.88 186 ASP B O 1
ATOM 3722 N N . LEU B 1 187 ? -20.844 -12.477 -6.883 1 97.38 187 LEU B N 1
ATOM 3723 C CA . LEU B 1 187 ? -19.516 -12.641 -6.312 1 97.38 187 LEU B CA 1
ATOM 3724 C C . LEU B 1 187 ? -19.391 -13.961 -5.57 1 97.38 187 LEU B C 1
ATOM 3726 O O . LEU B 1 187 ? -18.312 -14.328 -5.109 1 97.38 187 LEU B O 1
ATOM 3730 N N . GLN B 1 188 ? -20.516 -14.625 -5.48 1 96.19 188 GLN B N 1
ATOM 3731 C CA . GLN B 1 188 ? -20.5 -15.883 -4.734 1 96.19 188 GLN B CA 1
ATOM 3732 C C . GLN B 1 188 ? -19.453 -16.844 -5.301 1 96.19 188 GLN B C 1
ATOM 3734 O O . GLN B 1 188 ? -19.516 -17.219 -6.473 1 96.19 188 GLN B O 1
ATOM 3739 N N . GLY B 1 189 ? -18.516 -17.188 -4.477 1 94.25 189 GLY B N 1
ATOM 3740 C CA . GLY B 1 189 ? -17.484 -18.141 -4.879 1 94.25 189 GLY B CA 1
ATOM 3741 C C . GLY B 1 189 ? -16.375 -17.516 -5.699 1 94.25 189 GLY B C 1
ATOM 3742 O O . GLY B 1 189 ? -15.438 -18.203 -6.105 1 94.25 189 GLY B O 1
ATOM 3743 N N . ALA B 1 190 ? -16.453 -16.234 -5.926 1 95.69 190 ALA B N 1
ATOM 3744 C CA . ALA B 1 190 ? -15.453 -15.562 -6.754 1 95.69 190 ALA B CA 1
ATOM 3745 C C . ALA B 1 190 ? -14.094 -15.547 -6.066 1 95.69 190 ALA B C 1
ATOM 3747 O O . ALA B 1 190 ? -14.008 -15.445 -4.844 1 95.69 190 ALA B O 1
ATOM 3748 N N . GLN B 1 191 ? -13.062 -15.672 -6.848 1 94.38 191 GLN B N 1
ATOM 3749 C CA . GLN B 1 191 ? -11.688 -15.484 -6.387 1 94.38 191 GLN B CA 1
ATOM 3750 C C . GLN B 1 191 ? -11.305 -14.008 -6.391 1 94.38 191 GLN B C 1
ATOM 3752 O O . GLN B 1 191 ? -11.328 -13.359 -7.434 1 94.38 191 GLN B O 1
ATOM 3757 N N . ILE B 1 192 ? -10.883 -13.555 -5.18 1 96.88 192 ILE B N 1
ATOM 3758 C CA . ILE B 1 192 ? -10.703 -12.109 -5.137 1 96.88 192 ILE B CA 1
ATOM 3759 C C . ILE B 1 192 ? -9.281 -11.781 -4.688 1 96.88 192 ILE B C 1
ATOM 3761 O O . ILE B 1 192 ? -8.711 -12.484 -3.85 1 96.88 192 ILE B O 1
ATOM 3765 N N . VAL B 1 193 ? -8.695 -10.812 -5.355 1 97 193 VAL B N 1
ATOM 3766 C CA . VAL B 1 193 ? -7.539 -10.102 -4.809 1 97 193 VAL B CA 1
ATOM 3767 C C . VAL B 1 193 ? -7.984 -9.203 -3.654 1 97 193 VAL B C 1
ATOM 3769 O O . VAL B 1 193 ? -8.641 -8.18 -3.871 1 97 193 VAL B O 1
ATOM 3772 N N . HIS B 1 194 ? -7.605 -9.625 -2.453 1 96.25 194 HIS B N 1
ATOM 3773 C CA . HIS B 1 194 ? -8.102 -8.977 -1.246 1 96.25 194 HIS B CA 1
ATOM 3774 C C . HIS B 1 194 ? -7.066 -8.031 -0.66 1 96.25 194 HIS B C 1
ATOM 3776 O O . HIS B 1 194 ? -6.004 -7.82 -1.254 1 96.25 194 HIS B O 1
ATOM 3782 N N . PHE B 1 195 ? -7.426 -7.371 0.39 1 93.81 195 PHE B N 1
ATOM 3783 C CA . PHE B 1 195 ? -6.543 -6.406 1.033 1 93.81 195 PHE B CA 1
ATOM 3784 C C . PHE B 1 195 ? -5.945 -6.984 2.311 1 93.81 195 PHE B C 1
ATOM 3786 O O . PHE B 1 195 ? -6.625 -7.695 3.053 1 93.81 195 PHE B O 1
ATOM 3793 N N . ALA B 1 196 ? -4.695 -6.586 2.496 1 88.44 196 ALA B N 1
ATOM 3794 C CA . ALA B 1 196 ? -4.004 -6.992 3.717 1 88.44 196 ALA B CA 1
ATOM 3795 C C . ALA B 1 196 ? -4.613 -6.316 4.941 1 88.44 196 ALA B C 1
ATOM 3797 O O . ALA B 1 196 ? -5.309 -5.305 4.82 1 88.44 196 ALA B O 1
ATOM 3798 N N . PRO B 1 197 ? -4.332 -6.824 6.117 1 76.81 197 PRO B N 1
ATOM 3799 C CA . PRO B 1 197 ? -4.969 -6.32 7.336 1 76.81 197 PRO B CA 1
ATOM 3800 C C . PRO B 1 197 ? -4.633 -4.859 7.617 1 76.81 197 PRO B C 1
ATOM 3802 O O . PRO B 1 197 ? -5.422 -4.148 8.242 1 76.81 197 PRO B O 1
ATOM 3805 N N . GLU B 1 198 ? -3.529 -4.418 7.203 1 77.69 198 GLU B N 1
ATOM 3806 C CA . GLU B 1 198 ? -3.113 -3.047 7.484 1 77.69 198 GLU B CA 1
ATOM 3807 C C . GLU B 1 198 ? -3.838 -2.053 6.582 1 77.69 198 GLU B C 1
ATOM 3809 O O . GLU B 1 198 ? -3.805 -0.846 6.824 1 77.69 198 GLU B O 1
ATOM 3814 N N . ASN B 1 199 ? -4.41 -2.604 5.547 1 87.75 199 ASN B N 1
ATOM 3815 C CA . ASN B 1 199 ? -5.262 -1.797 4.68 1 87.75 199 ASN B CA 1
ATOM 3816 C C . ASN B 1 199 ? -6.711 -1.797 5.164 1 87.75 199 ASN B C 1
ATOM 3818 O O . ASN B 1 199 ? -7.363 -2.84 5.172 1 87.75 199 ASN B O 1
ATOM 3822 N N . GLY B 1 200 ? -7.207 -0.717 5.504 1 87.25 200 GLY B N 1
ATOM 3823 C CA . GLY B 1 200 ? -8.531 -0.579 6.094 1 87.25 200 GLY B CA 1
ATOM 3824 C C . GLY B 1 200 ? -9.641 -1.102 5.203 1 87.25 200 GLY B C 1
ATOM 3825 O O . GLY B 1 200 ? -10.727 -1.429 5.684 1 87.25 200 GLY B O 1
ATOM 3826 N N . LEU B 1 201 ? -9.406 -1.277 3.951 1 92.94 201 LEU B N 1
ATOM 3827 C CA . LEU B 1 201 ? -10.414 -1.814 3.039 1 92.94 201 LEU B CA 1
ATOM 3828 C C . LEU B 1 201 ? -10.68 -3.289 3.328 1 92.94 201 LEU B C 1
ATOM 3830 O O . LEU B 1 201 ? -11.75 -3.803 3.02 1 92.94 201 LEU B O 1
ATOM 3834 N N . GLY B 1 202 ? -9.672 -3.924 3.852 1 91.31 202 GLY B N 1
ATOM 3835 C CA . GLY B 1 202 ? -9.82 -5.348 4.109 1 91.31 202 GLY B CA 1
ATOM 3836 C C . GLY B 1 202 ? -10.969 -5.664 5.051 1 91.31 202 GLY B C 1
ATOM 3837 O O . GLY B 1 202 ? -11.906 -6.375 4.68 1 91.31 202 GLY B O 1
ATOM 3838 N N . GLY B 1 203 ? -10.891 -5.102 6.281 1 85.38 203 GLY B N 1
ATOM 3839 C CA . GLY B 1 203 ? -11.945 -5.324 7.254 1 85.38 203 GLY B CA 1
ATOM 3840 C C . GLY B 1 203 ? -13.305 -4.84 6.781 1 85.38 203 GLY B C 1
ATOM 3841 O O . GLY B 1 203 ? -14.32 -5.5 7.004 1 85.38 203 GLY B O 1
ATOM 3842 N N . TRP B 1 204 ? -13.328 -3.771 6.191 1 88.62 204 TRP B N 1
ATOM 3843 C CA . TRP B 1 204 ? -14.57 -3.207 5.672 1 88.62 204 TRP B CA 1
ATOM 3844 C C . TRP B 1 204 ? -15.195 -4.137 4.641 1 88.62 204 TRP B C 1
ATOM 3846 O O . TRP B 1 204 ? -16.406 -4.391 4.68 1 88.62 204 TRP B O 1
ATOM 3856 N N . LEU B 1 205 ? -14.391 -4.613 3.701 1 93.56 205 LEU B N 1
ATOM 3857 C CA . LEU B 1 205 ? -14.883 -5.5 2.652 1 93.56 205 LEU B CA 1
ATOM 3858 C C . LEU B 1 205 ? -15.414 -6.801 3.248 1 93.56 205 LEU B C 1
ATOM 3860 O O . LEU B 1 205 ? -16.469 -7.281 2.852 1 93.56 205 LEU B O 1
ATOM 3864 N N . ASP B 1 206 ? -14.695 -7.32 4.184 1 89.44 206 ASP B N 1
ATOM 3865 C CA . ASP B 1 206 ? -15.133 -8.547 4.84 1 89.44 206 ASP B CA 1
ATOM 3866 C C . ASP B 1 206 ? -16.5 -8.367 5.48 1 89.44 206 ASP B C 1
ATOM 3868 O O . ASP B 1 206 ? -17.391 -9.211 5.301 1 89.44 206 ASP B O 1
ATOM 3872 N N . ARG B 1 207 ? -16.672 -7.309 6.199 1 87.56 207 ARG B N 1
ATOM 3873 C CA . ARG B 1 207 ? -17.953 -7.039 6.852 1 87.56 207 ARG B CA 1
ATOM 3874 C C . ARG B 1 207 ? -19.062 -6.855 5.824 1 87.56 207 ARG B C 1
ATOM 3876 O O . ARG B 1 207 ? -20.188 -7.32 6.031 1 87.56 207 ARG B O 1
ATOM 3883 N N . SER B 1 208 ? -18.766 -6.18 4.766 1 92.56 208 SER B N 1
ATOM 3884 C CA . SER B 1 208 ? -19.766 -5.914 3.723 1 92.56 208 SER B CA 1
ATOM 3885 C C . SER B 1 208 ? -20.203 -7.207 3.047 1 92.56 208 SER B C 1
ATOM 3887 O O . SER B 1 208 ? -21.406 -7.418 2.826 1 92.56 208 SER B O 1
ATOM 3889 N N . LEU B 1 209 ? -19.25 -8.047 2.709 1 93.12 209 LEU B N 1
ATOM 3890 C CA . LEU B 1 209 ? -19.562 -9.32 2.074 1 93.12 209 LEU B CA 1
ATOM 3891 C C . LEU B 1 209 ? -20.359 -10.219 3.023 1 93.12 209 LEU B C 1
ATOM 3893 O O . LEU B 1 209 ? -21.328 -10.859 2.615 1 93.12 209 LEU B O 1
ATOM 3897 N N . THR B 1 210 ? -19.922 -10.203 4.254 1 88.88 210 THR B N 1
ATOM 3898 C CA . THR B 1 210 ? -20.609 -10.992 5.266 1 88.88 210 THR B CA 1
ATOM 3899 C C . THR B 1 210 ? -22.062 -10.539 5.406 1 88.88 210 THR B C 1
ATOM 3901 O O . THR B 1 210 ? -22.984 -11.367 5.445 1 88.88 210 THR B O 1
ATOM 3904 N N . ALA B 1 211 ? -22.312 -9.266 5.508 1 89.81 211 ALA B N 1
ATOM 3905 C CA . ALA B 1 211 ? -23.656 -8.695 5.637 1 89.81 211 ALA B CA 1
ATOM 3906 C C . ALA B 1 211 ? -24.531 -9.07 4.445 1 89.81 211 ALA B C 1
ATOM 3908 O O . ALA B 1 211 ? -25.75 -9.227 4.582 1 89.81 211 ALA B O 1
ATOM 3909 N N . ALA B 1 212 ? -23.891 -9.281 3.324 1 92.88 212 ALA B N 1
ATOM 3910 C CA . ALA B 1 212 ? -24.625 -9.617 2.104 1 92.88 212 ALA B CA 1
ATOM 3911 C C . ALA B 1 212 ? -24.781 -11.133 1.964 1 92.88 212 ALA B C 1
ATOM 3913 O O . ALA B 1 212 ? -25.438 -11.602 1.031 1 92.88 212 ALA B O 1
ATOM 3914 N N . GLY B 1 213 ? -24.141 -11.875 2.812 1 91.62 213 GLY B N 1
ATOM 3915 C CA . GLY B 1 213 ? -24.203 -13.328 2.73 1 91.62 213 GLY B CA 1
ATOM 3916 C C . GLY B 1 213 ? -23.406 -13.898 1.577 1 91.62 213 GLY B C 1
ATOM 3917 O O . GLY B 1 213 ? -23.734 -14.953 1.036 1 91.62 213 GLY B O 1
ATOM 3918 N N . VAL B 1 214 ? -22.469 -13.188 1.11 1 93.69 214 VAL B N 1
ATOM 3919 C CA . VAL B 1 214 ? -21.656 -13.594 -0.029 1 93.69 214 VAL B CA 1
ATOM 3920 C C . VAL B 1 214 ? -20.312 -14.125 0.461 1 93.69 214 VAL B C 1
ATOM 3922 O O . VAL B 1 214 ? -19.656 -13.492 1.288 1 93.69 214 VAL B O 1
ATOM 3925 N N . HIS B 1 215 ? -19.969 -15.25 -0.086 1 90.31 215 HIS B N 1
ATOM 3926 C CA . HIS B 1 215 ? -18.688 -15.859 0.234 1 90.31 215 HIS B CA 1
ATOM 3927 C C . HIS B 1 215 ? -17.75 -15.844 -0.974 1 90.31 215 HIS B C 1
ATOM 3929 O O . HIS B 1 215 ? -18.141 -16.266 -2.064 1 90.31 215 HIS B O 1
ATOM 3935 N N . THR B 1 216 ? -16.594 -15.266 -0.728 1 92.56 216 THR B N 1
ATOM 3936 C CA . THR B 1 216 ? -15.562 -15.227 -1.766 1 92.56 216 THR B CA 1
ATOM 3937 C C . THR B 1 216 ? -14.312 -15.969 -1.311 1 92.56 216 THR B C 1
ATOM 3939 O O . THR B 1 216 ? -14.195 -16.344 -0.142 1 92.56 216 THR B O 1
ATOM 3942 N N . GLU B 1 217 ? -13.484 -16.25 -2.242 1 89.5 217 GLU B N 1
ATOM 3943 C CA . GLU B 1 217 ? -12.195 -16.859 -1.956 1 89.5 217 GLU B CA 1
ATOM 3944 C C . GLU B 1 217 ? -11.047 -15.875 -2.18 1 89.5 217 GLU B C 1
ATOM 3946 O O . GLU B 1 217 ? -10.891 -15.344 -3.279 1 89.5 217 GLU B O 1
ATOM 3951 N N . THR B 1 218 ? -10.227 -15.664 -1.115 1 91.06 218 THR B N 1
ATOM 3952 C CA . THR B 1 218 ? -9.078 -14.773 -1.236 1 91.06 218 THR B CA 1
ATOM 3953 C C . THR B 1 218 ? -7.91 -15.477 -1.911 1 91.06 218 THR B C 1
ATOM 3955 O O . THR B 1 218 ? -7.41 -16.484 -1.406 1 91.06 218 THR B O 1
ATOM 3958 N N . VAL B 1 219 ? -7.434 -14.93 -3.055 1 90.38 219 VAL B N 1
ATOM 3959 C CA . VAL B 1 219 ? -6.336 -15.57 -3.771 1 90.38 219 VAL B CA 1
ATOM 3960 C C . VAL B 1 219 ? -5.016 -14.906 -3.4 1 90.38 219 VAL B C 1
ATOM 3962 O O . VAL B 1 219 ? -3.945 -15.5 -3.562 1 90.38 219 VAL B O 1
ATOM 3965 N N . MET B 1 220 ? -5.098 -13.695 -2.98 1 88.88 220 MET B N 1
ATOM 3966 C CA . MET B 1 220 ? -3.936 -12.984 -2.457 1 88.88 220 MET B CA 1
ATOM 3967 C C . MET B 1 220 ? -4.359 -11.719 -1.726 1 88.88 220 MET B C 1
ATOM 3969 O O . MET B 1 220 ? -5.48 -11.242 -1.9 1 88.88 220 MET B O 1
ATOM 3973 N N . ARG B 1 221 ? -3.463 -11.242 -0.887 1 91.38 221 ARG B N 1
ATOM 3974 C CA . ARG B 1 221 ? -3.688 -10 -0.159 1 91.38 221 ARG B CA 1
ATOM 3975 C C . ARG B 1 221 ? -2.596 -8.977 -0.468 1 91.38 221 ARG B C 1
ATOM 3977 O O . ARG B 1 221 ? -1.418 -9.336 -0.564 1 91.38 221 ARG B O 1
ATOM 3984 N N . THR B 1 222 ? -3.012 -7.785 -0.73 1 92.31 222 THR B N 1
ATOM 3985 C CA . THR B 1 222 ? -2.066 -6.695 -0.947 1 92.31 222 THR B CA 1
ATOM 3986 C C . THR B 1 222 ? -2.352 -5.535 0.002 1 92.31 222 THR B C 1
ATOM 3988 O O . THR B 1 222 ? -3.512 -5.227 0.284 1 92.31 222 THR B O 1
ATOM 3991 N N . ALA B 1 223 ? -1.293 -4.875 0.435 1 88.06 223 ALA B N 1
ATOM 3992 C CA . ALA B 1 223 ? -1.447 -3.729 1.326 1 88.06 223 ALA B CA 1
ATOM 3993 C C . ALA B 1 223 ? -1.798 -2.467 0.542 1 88.06 223 ALA B C 1
ATOM 3995 O O . ALA B 1 223 ? -2.35 -1.516 1.098 1 88.06 223 ALA B O 1
ATOM 3996 N N . ALA B 1 224 ? -1.449 -2.469 -0.68 1 91.5 224 ALA B N 1
ATOM 3997 C CA . ALA B 1 224 ? -1.649 -1.276 -1.499 1 91.5 224 ALA B CA 1
ATOM 3998 C C . ALA B 1 224 ? -3.008 -1.311 -2.193 1 91.5 224 ALA B C 1
ATOM 4000 O O . ALA B 1 224 ? -3.273 -2.195 -3.01 1 91.5 224 ALA B O 1
ATOM 4001 N N . SER B 1 225 ? -3.793 -0.317 -1.934 1 94.75 225 SER B N 1
ATOM 4002 C CA . SER B 1 225 ? -5.137 -0.262 -2.494 1 94.75 225 SER B CA 1
ATOM 4003 C C . SER B 1 225 ? -5.102 -0.245 -4.02 1 94.75 225 SER B C 1
ATOM 4005 O O . SER B 1 225 ? -5.914 -0.904 -4.672 1 94.75 225 SER B O 1
ATOM 4007 N N . ALA B 1 226 ? -4.164 0.455 -4.551 1 94.31 226 ALA B N 1
ATOM 4008 C CA . ALA B 1 226 ? -4.113 0.642 -6 1 94.31 226 ALA B CA 1
ATOM 4009 C C . ALA B 1 226 ? -3.529 -0.589 -6.691 1 94.31 226 ALA B C 1
ATOM 4011 O O . ALA B 1 226 ? -3.605 -0.715 -7.914 1 94.31 226 ALA B O 1
ATOM 4012 N N . ALA B 1 227 ? -2.951 -1.475 -5.941 1 95.19 227 ALA B N 1
ATOM 4013 C CA . ALA B 1 227 ? -2.375 -2.68 -6.531 1 95.19 227 ALA B CA 1
ATOM 4014 C C . ALA B 1 227 ? -3.455 -3.713 -6.836 1 95.19 227 ALA B C 1
ATOM 4016 O O . ALA B 1 227 ? -3.326 -4.496 -7.777 1 95.19 227 ALA B O 1
ATOM 4017 N N . ALA B 1 228 ? -4.52 -3.703 -6.098 1 97.44 228 ALA B N 1
ATOM 4018 C CA . ALA B 1 228 ? -5.547 -4.734 -6.195 1 97.44 228 ALA B CA 1
ATOM 4019 C C . ALA B 1 228 ? -6.145 -4.781 -7.602 1 97.44 228 ALA B C 1
ATOM 4021 O O . ALA B 1 228 ? -6.145 -5.828 -8.25 1 97.44 228 ALA B O 1
ATOM 4022 N N . PRO B 1 229 ? -6.602 -3.646 -8.141 1 97.81 229 PRO B N 1
ATOM 4023 C CA . PRO B 1 229 ? -7.156 -3.713 -9.5 1 97.81 229 PRO B CA 1
ATOM 4024 C C . PRO B 1 229 ? -6.117 -4.121 -10.539 1 97.81 229 PRO B C 1
ATOM 4026 O O . PRO B 1 229 ? -6.445 -4.816 -11.5 1 97.81 229 PRO B O 1
ATOM 4029 N N . GLN B 1 230 ? -4.906 -3.699 -10.391 1 96.44 230 GLN B N 1
ATOM 4030 C CA . GLN B 1 230 ? -3.867 -4.047 -11.352 1 96.44 230 GLN B CA 1
ATOM 4031 C C . GLN B 1 230 ? -3.596 -5.551 -11.352 1 96.44 230 GLN B C 1
ATOM 4033 O O . GLN B 1 230 ? -3.398 -6.152 -12.406 1 96.44 230 GLN B O 1
ATOM 4038 N N . LEU B 1 231 ? -3.576 -6.094 -10.188 1 97.19 231 LEU B N 1
ATOM 4039 C CA . LEU B 1 231 ? -3.342 -7.527 -10.062 1 97.19 231 LEU B CA 1
ATOM 4040 C C . LEU B 1 231 ? -4.539 -8.32 -10.578 1 97.19 231 LEU B C 1
ATOM 4042 O O . LEU B 1 231 ? -4.371 -9.375 -11.195 1 97.19 231 LEU B O 1
ATOM 4046 N N . ALA B 1 232 ? -5.711 -7.801 -10.328 1 98 232 ALA B N 1
ATOM 4047 C CA . ALA B 1 232 ? -6.906 -8.398 -10.906 1 98 232 ALA B CA 1
ATOM 4048 C C . ALA B 1 232 ? -6.852 -8.375 -12.43 1 98 232 ALA B C 1
ATOM 4050 O O . ALA B 1 232 ? -7.164 -9.367 -13.094 1 98 232 ALA B O 1
ATOM 4051 N N . ALA B 1 233 ? -6.461 -7.254 -12.992 1 97.19 233 ALA B N 1
ATOM 4052 C CA . ALA B 1 233 ? -6.355 -7.105 -14.438 1 97.19 233 ALA B CA 1
ATOM 4053 C C . ALA B 1 233 ? -5.352 -8.102 -15.023 1 97.19 233 ALA B C 1
ATOM 4055 O O . ALA B 1 233 ? -5.445 -8.469 -16.188 1 97.19 233 ALA B O 1
ATOM 4056 N N . ALA B 1 234 ? -4.418 -8.453 -14.195 1 95.38 234 ALA B N 1
ATOM 4057 C CA . ALA B 1 234 ? -3.393 -9.406 -14.625 1 95.38 234 ALA B CA 1
ATOM 4058 C C . ALA B 1 234 ? -3.934 -10.828 -14.633 1 95.38 234 ALA B C 1
ATOM 4060 O O . ALA B 1 234 ? -3.264 -11.75 -15.102 1 95.38 234 ALA B O 1
ATOM 4061 N N . GLY B 1 235 ? -5.102 -11.023 -14.031 1 94.94 235 GLY B N 1
ATOM 4062 C CA . GLY B 1 235 ? -5.746 -12.32 -14.148 1 94.94 235 GLY B CA 1
ATOM 4063 C C . GLY B 1 235 ? -5.707 -13.125 -12.859 1 94.94 235 GLY B C 1
ATOM 4064 O O . GLY B 1 235 ? -6.062 -14.305 -12.852 1 94.94 235 GLY B O 1
ATOM 4065 N N . LEU B 1 236 ? -5.285 -12.555 -11.719 1 94.81 236 LEU B N 1
ATOM 4066 C CA . LEU B 1 236 ? -5.141 -13.289 -10.461 1 94.81 236 LEU B CA 1
ATOM 4067 C C . LEU B 1 236 ? -6.492 -13.469 -9.781 1 94.81 236 LEU B C 1
ATOM 4069 O O . LEU B 1 236 ? -6.605 -14.219 -8.805 1 94.81 236 LEU B O 1
ATOM 4073 N N . GLY B 1 237 ? -7.484 -12.875 -10.219 1 95.94 237 GLY B N 1
ATOM 4074 C CA . GLY B 1 237 ? -8.836 -12.812 -9.68 1 95.94 237 GLY B CA 1
ATOM 4075 C C . GLY B 1 237 ? -9.539 -11.5 -9.992 1 95.94 237 GLY B C 1
ATOM 4076 O O . GLY B 1 237 ? -9.234 -10.852 -10.992 1 95.94 237 GLY B O 1
ATOM 4077 N N . VAL B 1 238 ? -10.562 -11.203 -9.195 1 98.31 238 VAL B N 1
ATOM 4078 C CA . VAL B 1 238 ? -11.234 -9.914 -9.32 1 98.31 238 VAL B CA 1
ATOM 4079 C C . VAL B 1 238 ? -10.953 -9.062 -8.086 1 98.31 238 VAL B C 1
ATOM 4081 O O . VAL B 1 238 ? -10.609 -9.594 -7.023 1 98.31 238 VAL B O 1
ATOM 4084 N N . ALA B 1 239 ? -10.984 -7.84 -8.266 1 98.69 239 ALA B N 1
ATOM 4085 C CA . ALA B 1 239 ? -10.828 -6.914 -7.145 1 98.69 239 ALA B CA 1
ATOM 4086 C C . ALA B 1 239 ? -12.109 -6.117 -6.914 1 98.69 239 ALA B C 1
ATOM 4088 O O . ALA B 1 239 ? -12.766 -5.688 -7.867 1 98.69 239 ALA B O 1
ATOM 4089 N N . ILE B 1 240 ? -12.531 -6.047 -5.684 1 98.56 240 ILE B N 1
ATOM 4090 C CA . ILE B 1 240 ? -13.578 -5.141 -5.223 1 98.56 240 ILE B CA 1
ATOM 4091 C C . ILE B 1 240 ? -12.953 -3.949 -4.504 1 98.56 240 ILE B C 1
ATOM 4093 O O . ILE B 1 240 ? -12.438 -4.09 -3.389 1 98.56 240 ILE B O 1
ATOM 4097 N N . CYS B 1 241 ? -13.008 -2.77 -5.125 1 98 241 CYS B N 1
ATOM 4098 C CA . CYS B 1 241 ? -12.203 -1.661 -4.617 1 98 241 CYS B CA 1
ATOM 4099 C C . CYS B 1 241 ? -12.859 -0.323 -4.93 1 98 241 CYS B C 1
ATOM 4101 O O . CYS B 1 241 ? -13.773 -0.254 -5.754 1 98 241 CYS B O 1
ATOM 4103 N N . PRO B 1 242 ? -12.445 0.756 -4.219 1 97.12 242 PRO B N 1
ATOM 4104 C CA . PRO B 1 242 ? -12.875 2.094 -4.629 1 97.12 242 PRO B CA 1
ATOM 4105 C C . PRO B 1 242 ? -12.461 2.438 -6.059 1 97.12 242 PRO B C 1
ATOM 4107 O O . PRO B 1 242 ? -11.359 2.084 -6.484 1 97.12 242 PRO B O 1
ATOM 4110 N N . VAL B 1 243 ? -13.312 3.104 -6.742 1 96.31 243 VAL B N 1
ATOM 4111 C CA . VAL B 1 243 ? -13.047 3.467 -8.133 1 96.31 243 VAL B CA 1
ATOM 4112 C C . VAL B 1 243 ? -11.781 4.312 -8.211 1 96.31 243 VAL B C 1
ATOM 4114 O O . VAL B 1 243 ? -11.047 4.254 -9.195 1 96.31 243 VAL B O 1
ATOM 4117 N N . SER B 1 244 ? -11.461 5.027 -7.172 1 93.19 244 SER B N 1
ATOM 4118 C CA . SER B 1 244 ? -10.289 5.891 -7.133 1 93.19 244 SER B CA 1
ATOM 4119 C C . SER B 1 244 ? -9 5.074 -7.113 1 93.19 244 SER B C 1
ATOM 4121 O O . SER B 1 244 ? -7.914 5.613 -7.348 1 93.19 244 SER B O 1
ATOM 4123 N N . ALA B 1 245 ? -9.078 3.801 -6.785 1 95.44 245 ALA B N 1
ATOM 4124 C CA . ALA B 1 245 ? -7.91 2.924 -6.785 1 95.44 245 ALA B CA 1
ATOM 4125 C C . ALA B 1 245 ? -7.578 2.453 -8.195 1 95.44 245 ALA B C 1
ATOM 4127 O O . ALA B 1 245 ? -6.5 1.901 -8.438 1 95.44 245 ALA B O 1
ATOM 4128 N N . VAL B 1 246 ? -8.523 2.656 -9.102 1 96.06 246 VAL B N 1
ATOM 4129 C CA . VAL B 1 246 ? -8.297 2.277 -10.492 1 96.06 246 VAL B CA 1
ATOM 4130 C C . VAL B 1 246 ? -7.594 3.412 -11.234 1 96.06 246 VAL B C 1
ATOM 4132 O O . VAL B 1 246 ? -8.164 4.492 -11.414 1 96.06 246 VAL B O 1
ATOM 4135 N N . GLY B 1 247 ? -6.426 3.168 -11.664 1 90.75 247 GLY B N 1
ATOM 4136 C CA . GLY B 1 247 ? -5.617 4.207 -12.281 1 90.75 247 GLY B CA 1
ATOM 4137 C C . GLY B 1 247 ? -5.926 4.406 -13.758 1 90.75 247 GLY B C 1
ATOM 4138 O O . GLY B 1 247 ? -6.59 3.574 -14.375 1 90.75 247 GLY B O 1
ATOM 4139 N N . ALA B 1 248 ? -5.371 5.531 -14.219 1 89.31 248 ALA B N 1
ATOM 4140 C CA . ALA B 1 248 ? -5.469 5.816 -15.641 1 89.31 248 ALA B CA 1
ATOM 4141 C C . ALA B 1 248 ? -4.773 4.738 -16.469 1 89.31 248 ALA B C 1
ATOM 4143 O O . ALA B 1 248 ? -3.711 4.246 -16.094 1 89.31 248 ALA B O 1
ATOM 4144 N N . GLY B 1 249 ? -5.379 4.465 -17.641 1 88.56 249 GLY B N 1
ATOM 4145 C CA . GLY B 1 249 ? -4.797 3.455 -18.5 1 88.56 249 GLY B CA 1
ATOM 4146 C C . GLY B 1 249 ? -4.965 2.045 -17.969 1 88.56 249 GLY B C 1
ATOM 4147 O O . GLY B 1 249 ? -4.176 1.153 -18.312 1 88.56 249 GLY B O 1
ATOM 4148 N N . PHE B 1 250 ? -5.906 1.871 -17.156 1 93.5 250 PHE B N 1
ATOM 4149 C CA . PHE B 1 250 ? -6.164 0.574 -16.547 1 93.5 250 PHE B CA 1
ATOM 4150 C C . PHE B 1 250 ? -6.305 -0.509 -17.609 1 93.5 250 PHE B C 1
ATOM 4152 O O . PHE B 1 250 ? -7.109 -0.378 -18.531 1 93.5 250 PHE B O 1
ATOM 4159 N N . PRO B 1 251 ? -5.551 -1.601 -17.516 1 93.38 251 PRO B N 1
ATOM 4160 C CA . PRO B 1 251 ? -5.48 -2.6 -18.578 1 93.38 251 PRO B CA 1
ATOM 4161 C C . PRO B 1 251 ? -6.531 -3.699 -18.438 1 93.38 251 PRO B C 1
ATOM 4163 O O . PRO B 1 251 ? -6.336 -4.812 -18.922 1 93.38 251 PRO B O 1
ATOM 4166 N N . GLY B 1 252 ? -7.555 -3.488 -17.734 1 96 252 GLY B N 1
ATOM 4167 C CA . GLY B 1 252 ? -8.617 -4.457 -17.516 1 96 252 GLY B CA 1
ATOM 4168 C C . GLY B 1 252 ? -10.008 -3.867 -17.703 1 96 252 GLY B C 1
ATOM 4169 O O . GLY B 1 252 ? -10.188 -2.912 -18.469 1 96 252 GLY B O 1
ATOM 4170 N N . ALA B 1 253 ? -10.953 -4.547 -17.156 1 96.56 253 ALA B N 1
ATOM 4171 C CA . ALA B 1 253 ? -12.352 -4.105 -17.219 1 96.56 253 ALA B CA 1
ATOM 4172 C C . ALA B 1 253 ? -12.836 -3.67 -15.836 1 96.56 253 ALA B C 1
ATOM 4174 O O . ALA B 1 253 ? -12.492 -4.285 -14.82 1 96.56 253 ALA B O 1
ATOM 4175 N N . VAL B 1 254 ? -13.586 -2.66 -15.82 1 97.69 254 VAL B N 1
ATOM 4176 C CA . VAL B 1 254 ? -14.188 -2.143 -14.594 1 97.69 254 VAL B CA 1
ATOM 4177 C C . VAL B 1 254 ? -15.703 -2.084 -14.742 1 97.69 254 VAL B C 1
ATOM 4179 O O . VAL B 1 254 ? -16.219 -1.696 -15.797 1 97.69 254 VAL B O 1
ATOM 4182 N N . ARG B 1 255 ? -16.438 -2.535 -13.711 1 97.62 255 ARG B N 1
ATOM 4183 C CA . ARG B 1 255 ? -17.906 -2.531 -13.734 1 97.62 255 ARG B CA 1
ATOM 4184 C C . ARG B 1 255 ? -18.469 -1.99 -12.422 1 97.62 255 ARG B C 1
ATOM 4186 O O . ARG B 1 255 ? -17.969 -2.303 -11.344 1 97.62 255 ARG B O 1
ATOM 4193 N N . SER B 1 256 ? -19.5 -1.201 -12.586 1 97.94 256 SER B N 1
ATOM 4194 C CA . SER B 1 256 ? -20.25 -0.786 -11.414 1 97.94 256 SER B CA 1
ATOM 4195 C C . SER B 1 256 ? -21.125 -1.921 -10.891 1 97.94 256 SER B C 1
ATOM 4197 O O . SER B 1 256 ? -21.5 -2.828 -11.641 1 97.94 256 SER B O 1
ATOM 4199 N N . PHE B 1 257 ? -21.344 -1.847 -9.586 1 98 257 PHE B N 1
ATOM 4200 C CA . PHE B 1 257 ? -22.328 -2.754 -9.008 1 98 257 PHE B CA 1
ATOM 4201 C C . PHE B 1 257 ? -23.734 -2.242 -9.25 1 98 257 PHE B C 1
ATOM 4203 O O . PHE B 1 257 ? -23.953 -1.039 -9.422 1 98 257 PHE B O 1
ATOM 4210 N N . SER B 1 258 ? -24.719 -3.17 -9.258 1 97 258 SER B N 1
ATOM 4211 C CA . SER B 1 258 ? -26.156 -2.855 -9.273 1 97 258 SER B CA 1
ATOM 4212 C C . SER B 1 258 ? -26.891 -3.596 -8.172 1 97 258 SER B C 1
ATOM 4214 O O . SER B 1 258 ? -27 -4.824 -8.203 1 97 258 SER B O 1
ATOM 4216 N N . PRO B 1 259 ? -27.484 -2.824 -7.27 1 96.62 259 PRO B N 1
ATOM 4217 C CA . PRO B 1 259 ? -27.453 -1.368 -7.117 1 96.62 259 PRO B CA 1
ATOM 4218 C C . PRO B 1 259 ? -26.047 -0.822 -6.887 1 96.62 259 PRO B C 1
ATOM 4220 O O . PRO B 1 259 ? -25.156 -1.559 -6.449 1 96.62 259 PRO B O 1
ATOM 4223 N N . ARG B 1 260 ? -25.953 0.42 -7.148 1 96.81 260 ARG B N 1
ATOM 4224 C CA . ARG B 1 260 ? -24.656 1.066 -6.973 1 96.81 260 ARG B CA 1
ATOM 4225 C C . ARG B 1 260 ? -24.172 0.929 -5.535 1 96.81 260 ARG B C 1
ATOM 4227 O O . ARG B 1 260 ? -24.953 1.085 -4.59 1 96.81 260 ARG B O 1
ATOM 4234 N N . TRP B 1 261 ? -22.938 0.548 -5.41 1 97.38 261 TRP B N 1
ATOM 4235 C CA . TRP B 1 261 ? -22.297 0.399 -4.109 1 97.38 261 TRP B CA 1
ATOM 4236 C C . TRP B 1 261 ? -21.422 1.606 -3.795 1 97.38 261 TRP B C 1
ATOM 4238 O O . TRP B 1 261 ? -20.391 1.809 -4.43 1 97.38 261 TRP B O 1
ATOM 4248 N N . VAL B 1 262 ? -21.828 2.412 -2.834 1 96.31 262 VAL B N 1
ATOM 4249 C CA . VAL B 1 262 ? -21.172 3.688 -2.557 1 96.31 262 VAL B CA 1
ATOM 4250 C C . VAL B 1 262 ? -20.859 3.797 -1.065 1 96.31 262 VAL B C 1
ATOM 4252 O O . VAL B 1 262 ? -21.672 3.396 -0.226 1 96.31 262 VAL B O 1
ATOM 4255 N N . ARG B 1 263 ? -19.688 4.285 -0.797 1 94.25 263 ARG B N 1
ATOM 4256 C CA . ARG B 1 263 ? -19.312 4.66 0.563 1 94.25 263 ARG B CA 1
ATOM 4257 C C . ARG B 1 263 ? -19.312 6.176 0.735 1 94.25 263 ARG B C 1
ATOM 4259 O O . ARG B 1 263 ? -18.875 6.906 -0.156 1 94.25 263 ARG B O 1
ATOM 4266 N N . LYS B 1 264 ? -19.812 6.59 1.834 1 95.38 264 LYS B N 1
ATOM 4267 C CA . LYS B 1 264 ? -19.797 8.016 2.145 1 95.38 264 LYS B CA 1
ATOM 4268 C C . LYS B 1 264 ? -18.562 8.391 2.951 1 95.38 264 LYS B C 1
ATOM 4270 O O . LYS B 1 264 ? -18.328 7.836 4.027 1 95.38 264 LYS B O 1
ATOM 4275 N N . LEU B 1 265 ? -17.797 9.289 2.42 1 95.81 265 LEU B N 1
ATOM 4276 C CA . LEU B 1 265 ? -16.594 9.781 3.082 1 95.81 265 LEU B CA 1
ATOM 4277 C C . LEU B 1 265 ? -16.891 11.047 3.881 1 95.81 265 LEU B C 1
ATOM 4279 O O . LEU B 1 265 ? -17.547 11.961 3.381 1 95.81 265 LEU B O 1
ATOM 4283 N N . VAL B 1 266 ? -16.391 11.055 5.082 1 95.5 266 VAL B N 1
ATOM 4284 C CA . VAL B 1 266 ? -16.703 12.188 5.945 1 95.5 266 VAL B CA 1
ATOM 4285 C C . VAL B 1 266 ? -15.43 12.688 6.629 1 95.5 266 VAL B C 1
ATOM 4287 O O . VAL B 1 266 ? -14.461 11.93 6.785 1 95.5 266 VAL B O 1
ATOM 4290 N N . ALA B 1 267 ? -15.461 13.898 6.934 1 96.12 267 ALA B N 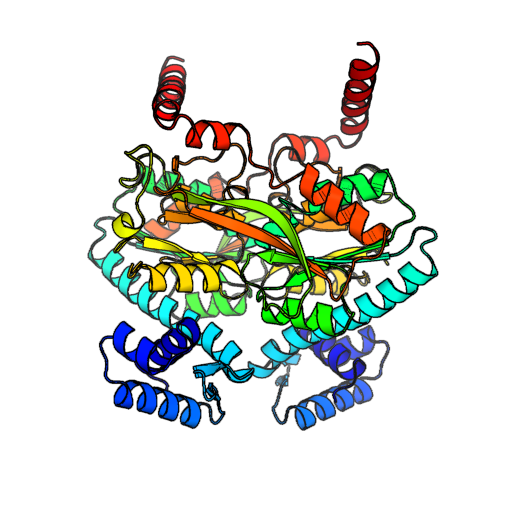1
ATOM 4291 C CA . ALA B 1 267 ? -14.484 14.508 7.84 1 96.12 267 ALA B CA 1
ATOM 4292 C C . ALA B 1 267 ? -14.992 14.5 9.281 1 96.12 267 ALA B C 1
ATOM 4294 O O . ALA B 1 267 ? -16.109 14.953 9.555 1 96.12 267 ALA B O 1
ATOM 4295 N N . VAL B 1 268 ? -14.211 13.945 10.086 1 95.06 268 VAL B N 1
ATOM 4296 C CA . VAL B 1 268 ? -14.57 13.867 11.5 1 95.06 268 VAL B CA 1
ATOM 4297 C C . VAL B 1 268 ? -13.742 14.875 12.297 1 95.06 268 VAL B C 1
ATOM 4299 O O . VAL B 1 268 ? -12.516 14.914 12.18 1 95.06 268 VAL B O 1
ATOM 4302 N N . THR B 1 269 ? -14.359 15.664 13.062 1 92.44 269 THR B N 1
ATOM 4303 C CA . THR B 1 269 ? -13.734 16.625 13.961 1 92.44 269 THR B CA 1
ATOM 4304 C C . THR B 1 269 ? -14.312 16.516 15.367 1 92.44 269 THR B C 1
ATOM 4306 O O . THR B 1 269 ? -15.414 15.984 15.555 1 92.44 269 THR B O 1
ATOM 4309 N N . PRO B 1 270 ? -13.461 16.797 16.406 1 82 270 PRO B N 1
ATOM 4310 C CA . PRO B 1 270 ? -13.992 16.719 17.766 1 82 270 PRO B CA 1
ATOM 4311 C C . PRO B 1 270 ? -15.188 17.641 17.984 1 82 270 PRO B C 1
ATOM 4313 O O . PRO B 1 270 ? -16.094 17.312 18.766 1 82 270 PRO B O 1
ATOM 4316 N N . ALA B 1 271 ? -15.195 18.75 17.531 1 81.5 271 ALA B N 1
ATOM 4317 C CA . ALA B 1 271 ? -16.234 19.766 17.625 1 81.5 271 ALA B CA 1
ATOM 4318 C C . ALA B 1 271 ? -16.328 20.562 16.328 1 81.5 271 ALA B C 1
ATOM 4320 O O . ALA B 1 271 ? -15.875 20.094 15.273 1 81.5 271 ALA B O 1
ATOM 4321 N N . LYS B 1 272 ? -17.016 21.625 16.422 1 79.31 272 LYS B N 1
ATOM 4322 C CA . LYS B 1 272 ? -17.062 22.5 15.258 1 79.31 272 LYS B CA 1
ATOM 4323 C C . LYS B 1 272 ? -15.656 22.891 14.812 1 79.31 272 LYS B C 1
ATOM 4325 O O . LYS B 1 272 ? -14.844 23.344 15.625 1 79.31 272 LYS B O 1
ATOM 4330 N N . PRO B 1 273 ? -15.414 22.625 13.609 1 85.44 273 PRO B N 1
ATOM 4331 C CA . PRO B 1 273 ? -14.055 22.906 13.148 1 85.44 273 PRO B CA 1
ATOM 4332 C C . PRO B 1 273 ? -13.734 24.406 13.156 1 85.44 273 PRO B C 1
ATOM 4334 O O . PRO B 1 273 ? -14.609 25.234 12.898 1 85.44 273 PRO B O 1
ATOM 4337 N N . ASP B 1 274 ? -12.516 24.766 13.539 1 84.31 274 ASP B N 1
ATOM 4338 C CA . ASP B 1 274 ? -12.055 26.141 13.414 1 84.31 274 ASP B CA 1
ATOM 4339 C C . ASP B 1 274 ? -12.031 26.578 11.945 1 84.31 274 ASP B C 1
ATOM 4341 O O . ASP B 1 274 ? -12.164 25.75 11.047 1 84.31 274 ASP B O 1
ATOM 4345 N N . PRO B 1 275 ? -11.891 27.812 11.656 1 85.19 275 PRO B N 1
ATOM 4346 C CA . PRO B 1 275 ? -12.008 28.328 10.297 1 85.19 275 PRO B CA 1
ATOM 4347 C C . PRO B 1 275 ? -10.992 27.719 9.336 1 85.19 275 PRO B C 1
ATOM 4349 O O . PRO B 1 275 ? -11.32 27.438 8.18 1 85.19 275 PRO B O 1
ATOM 4352 N N . LEU B 1 276 ? -9.781 27.516 9.773 1 89.12 276 LEU B N 1
ATOM 4353 C CA . LEU B 1 276 ? -8.758 26.906 8.938 1 89.12 276 LEU B CA 1
ATOM 4354 C C . LEU B 1 276 ? -9.148 25.484 8.531 1 89.12 276 LEU B C 1
ATOM 4356 O O . LEU B 1 276 ? -9.086 25.141 7.352 1 89.12 276 LEU B O 1
ATOM 4360 N N . THR B 1 277 ? -9.547 24.719 9.516 1 92.31 277 THR B N 1
ATOM 4361 C CA . THR B 1 277 ? -9.992 23.344 9.289 1 92.31 277 THR B CA 1
ATOM 4362 C C . THR B 1 277 ? -11.234 23.328 8.391 1 92.31 277 THR B C 1
ATOM 4364 O O . THR B 1 277 ? -11.328 22.5 7.477 1 92.31 277 THR B O 1
ATOM 4367 N N . ALA B 1 278 ? -12.117 24.234 8.625 1 93.12 278 ALA B N 1
ATOM 4368 C CA . ALA B 1 278 ? -13.344 24.328 7.836 1 93.12 278 ALA B CA 1
ATOM 4369 C C . ALA B 1 278 ? -13.039 24.641 6.371 1 93.12 278 ALA B C 1
ATOM 4371 O O . ALA B 1 278 ? -13.664 24.078 5.469 1 93.12 278 ALA B O 1
ATOM 4372 N N . ARG B 1 279 ? -12.133 25.484 6.16 1 94.25 279 ARG B N 1
ATOM 4373 C CA . ARG B 1 279 ? -11.734 25.828 4.797 1 94.25 279 ARG B CA 1
ATOM 4374 C C . ARG B 1 279 ? -11.125 24.625 4.09 1 94.25 279 ARG B C 1
ATOM 4376 O O . ARG B 1 279 ? -11.398 24.391 2.91 1 94.25 279 ARG B O 1
ATOM 4383 N N . PHE B 1 280 ? -10.305 23.906 4.762 1 97.06 280 PHE B N 1
ATOM 4384 C CA . PHE B 1 280 ? -9.68 22.719 4.191 1 97.06 280 PHE B CA 1
ATOM 4385 C C . PHE B 1 280 ? -10.742 21.688 3.822 1 97.06 280 PHE B C 1
ATOM 4387 O O . PHE B 1 280 ? -10.703 21.109 2.73 1 97.06 280 PHE B O 1
ATOM 4394 N N . ILE B 1 281 ? -11.656 21.438 4.723 1 97.06 281 ILE B N 1
ATOM 4395 C CA . ILE B 1 281 ? -12.75 20.5 4.477 1 97.06 281 ILE B CA 1
ATOM 4396 C C . ILE B 1 281 ? -13.555 20.969 3.262 1 97.06 281 ILE B C 1
ATOM 4398 O O . ILE B 1 281 ? -13.945 20.141 2.424 1 97.06 281 ILE B O 1
ATOM 4402 N N . GLY B 1 282 ? -13.805 22.281 3.172 1 97.12 282 GLY B N 1
ATOM 4403 C CA . GLY B 1 282 ? -14.477 22.812 2.002 1 97.12 282 GLY B CA 1
ATOM 4404 C C . GLY B 1 282 ? -13.758 22.516 0.704 1 97.12 282 GLY B C 1
ATOM 4405 O O . GLY B 1 282 ? -14.391 22.172 -0.301 1 97.12 282 GLY B O 1
ATOM 4406 N N . ASP B 1 283 ? -12.469 22.625 0.682 1 97 283 ASP B N 1
ATOM 4407 C CA . ASP B 1 283 ? -11.672 22.328 -0.504 1 97 283 ASP B CA 1
ATOM 4408 C C . ASP B 1 283 ? -11.75 20.844 -0.854 1 97 283 ASP B C 1
ATOM 4410 O O . ASP B 1 283 ? -11.75 20.469 -2.031 1 97 283 ASP B O 1
ATOM 4414 N N . LEU B 1 284 ? -11.719 19.969 0.22 1 97 284 LEU B N 1
ATOM 4415 C CA . LEU B 1 284 ? -11.891 18.547 -0.015 1 97 284 LEU B CA 1
ATOM 4416 C C . LEU B 1 284 ? -13.227 18.266 -0.684 1 97 284 LEU B C 1
ATOM 4418 O O . LEU B 1 284 ? -13.312 17.438 -1.594 1 97 284 LEU B O 1
ATOM 4422 N N . GLN B 1 285 ? -14.258 18.938 -0.215 1 96.94 285 GLN B N 1
ATOM 4423 C CA . GLN B 1 285 ? -15.594 18.781 -0.773 1 96.94 285 GLN B CA 1
ATOM 4424 C C . GLN B 1 285 ? -15.633 19.188 -2.24 1 96.94 285 GLN B C 1
ATOM 4426 O O . GLN B 1 285 ? -16.281 18.531 -3.061 1 96.94 285 GLN B O 1
ATOM 4431 N N . THR B 1 286 ? -15.016 20.25 -2.586 1 95.19 286 THR B N 1
ATOM 4432 C CA . THR B 1 286 ? -14.977 20.781 -3.945 1 95.19 286 THR B CA 1
ATOM 4433 C C . THR B 1 286 ? -14.211 19.828 -4.871 1 95.19 286 THR B C 1
ATOM 4435 O O . THR B 1 286 ? -14.633 19.594 -6.004 1 95.19 286 THR B O 1
ATOM 4438 N N . ARG B 1 287 ? -13.086 19.281 -4.395 1 91.25 287 ARG B N 1
ATOM 4439 C CA . ARG B 1 287 ? -12.25 18.391 -5.184 1 91.25 287 ARG B CA 1
ATOM 4440 C C . ARG B 1 287 ? -12.93 17.031 -5.379 1 91.25 287 ARG B C 1
ATOM 4442 O O . ARG B 1 287 ? -12.914 16.484 -6.48 1 91.25 287 ARG B O 1
ATOM 4449 N N . GLY B 1 288 ? -13.445 16.484 -4.301 1 92.38 288 GLY B N 1
ATOM 4450 C CA . GLY B 1 288 ? -14 15.133 -4.336 1 92.38 288 GLY B CA 1
ATOM 4451 C C . GLY B 1 288 ? -12.961 14.07 -4.656 1 92.38 288 GLY B C 1
ATOM 4452 O O . GLY B 1 288 ? -11.758 14.32 -4.57 1 92.38 288 GLY B O 1
ATOM 4453 N N . VAL B 1 289 ? -13.445 12.891 -4.93 1 90.5 289 VAL B N 1
ATOM 4454 C CA . VAL B 1 289 ? -12.539 11.781 -5.234 1 90.5 289 VAL B CA 1
ATOM 4455 C C . VAL B 1 289 ? -12.234 11.758 -6.73 1 90.5 289 VAL B C 1
ATOM 4457 O O . VAL B 1 289 ? -13.148 11.758 -7.555 1 90.5 289 VAL B O 1
ATOM 4460 N N . TYR B 1 290 ? -11 11.797 -7.016 1 85.81 290 TYR B N 1
ATOM 4461 C CA . TYR B 1 290 ? -10.578 11.828 -8.414 1 85.81 290 TYR B CA 1
ATOM 4462 C C . TYR B 1 290 ? -10.711 10.453 -9.055 1 85.81 290 TYR B C 1
ATOM 4464 O O . TYR B 1 290 ? -10.289 9.445 -8.477 1 85.81 290 TYR B O 1
ATOM 4472 N N . VAL B 1 291 ? -11.328 10.414 -10.258 1 89.56 291 VAL B N 1
ATOM 4473 C CA . VAL B 1 291 ? -11.422 9.227 -11.109 1 89.56 291 VAL B CA 1
ATOM 4474 C C . VAL B 1 291 ? -10.922 9.562 -12.516 1 89.56 291 VAL B C 1
ATOM 4476 O O . VAL B 1 291 ? -11.406 10.5 -13.141 1 89.56 291 VAL B O 1
ATOM 4479 N N . PRO B 1 292 ? -9.969 8.789 -12.977 1 89.81 292 PRO B N 1
ATOM 4480 C CA . PRO B 1 292 ? -9.5 9.047 -14.336 1 89.81 292 PRO B CA 1
ATOM 4481 C C . PRO B 1 292 ? -10.625 8.984 -15.375 1 89.81 292 PRO B C 1
ATOM 4483 O O . PRO B 1 292 ? -11.547 8.18 -15.234 1 89.81 292 PRO B O 1
ATOM 4486 N N . SER B 1 293 ? -10.477 9.75 -16.422 1 90.25 293 SER B N 1
ATOM 4487 C CA . SER B 1 293 ? -11.523 9.891 -17.438 1 90.25 293 SER B CA 1
ATOM 4488 C C . SER B 1 293 ? -11.797 8.562 -18.141 1 90.25 293 SER B C 1
ATOM 4490 O O . SER B 1 293 ? -12.945 8.242 -18.453 1 90.25 293 SER B O 1
ATOM 4492 N N . ASP B 1 294 ? -10.758 7.859 -18.453 1 91.06 294 ASP B N 1
ATOM 4493 C CA . ASP B 1 294 ? -10.938 6.59 -19.156 1 91.06 294 ASP B CA 1
ATOM 4494 C C . ASP B 1 294 ? -11.664 5.578 -18.266 1 91.06 294 ASP B C 1
ATOM 4496 O O . ASP B 1 294 ? -12.406 4.734 -18.766 1 91.06 294 ASP B O 1
ATOM 4500 N N . VAL B 1 295 ? -11.477 5.633 -17.016 1 92.81 295 VAL B N 1
ATOM 4501 C CA . VAL B 1 295 ? -12.172 4.754 -16.078 1 92.81 295 VAL B CA 1
ATOM 4502 C C . VAL B 1 295 ? -13.633 5.168 -15.977 1 92.81 295 VAL B C 1
ATOM 4504 O O . VAL B 1 295 ? -14.531 4.316 -16 1 92.81 295 VAL B O 1
ATOM 4507 N N . ARG B 1 296 ? -13.883 6.449 -15.891 1 91.56 296 ARG B N 1
ATOM 4508 C CA . ARG B 1 296 ? -15.242 6.969 -15.859 1 91.56 296 ARG B CA 1
ATOM 4509 C C . ARG B 1 296 ? -16.031 6.539 -17.094 1 91.56 296 ARG B C 1
ATOM 4511 O O . ARG B 1 296 ? -17.203 6.176 -17 1 91.56 296 ARG B O 1
ATOM 4518 N N . SER B 1 297 ? -15.352 6.562 -18.219 1 89.81 297 SER B N 1
ATOM 4519 C CA . SER B 1 297 ? -15.984 6.18 -19.484 1 89.81 297 SER B CA 1
ATOM 4520 C C . SER B 1 297 ? -16.391 4.707 -19.469 1 89.81 297 SER B C 1
ATOM 4522 O O . SER B 1 297 ? -17.438 4.348 -20 1 89.81 297 SER B O 1
ATOM 4524 N N . GLN B 1 298 ? -15.578 3.867 -18.875 1 89 298 GLN B N 1
ATOM 4525 C CA . GLN B 1 298 ? -15.906 2.449 -18.781 1 89 298 GLN B CA 1
ATOM 4526 C C . GLN B 1 298 ? -17.125 2.225 -17.906 1 89 298 GLN B C 1
ATOM 4528 O O . GLN B 1 298 ? -17.922 1.304 -18.141 1 89 298 GLN B O 1
ATOM 4533 N N . LEU B 1 299 ? -17.234 3.01 -16.953 1 91.25 299 LEU B N 1
ATOM 4534 C CA . LEU B 1 299 ? -18.328 2.83 -16 1 91.25 299 LEU B CA 1
ATOM 4535 C C . LEU B 1 299 ? -19.641 3.344 -16.578 1 91.25 299 LEU B C 1
ATOM 4537 O O . LEU B 1 299 ? -20.703 2.832 -16.25 1 91.25 299 LEU B O 1
ATOM 4541 N N . THR B 1 300 ? -19.578 4.312 -17.391 1 84.31 300 THR B N 1
ATOM 4542 C CA . THR B 1 300 ? -20.781 4.922 -17.969 1 84.31 300 THR B CA 1
ATOM 4543 C C . THR B 1 300 ? -21.188 4.219 -19.25 1 84.31 300 THR B C 1
ATOM 4545 O O . THR B 1 300 ? -22.359 4.199 -19.609 1 84.31 300 THR B O 1
ATOM 4548 N N . ASN B 1 301 ? -20.203 3.729 -20.047 1 75 301 ASN B N 1
ATOM 4549 C CA . ASN B 1 301 ? -20.453 3.039 -21.312 1 75 301 ASN B CA 1
ATOM 4550 C C . ASN B 1 301 ? -19.703 1.715 -21.391 1 75 301 ASN B C 1
ATOM 4552 O O . ASN B 1 301 ? -18.734 1.594 -22.141 1 75 301 ASN B O 1
ATOM 4556 N N . PRO B 1 302 ? -20.062 0.772 -20.719 1 64.5 302 PRO B N 1
ATOM 4557 C CA . PRO B 1 302 ? -19.266 -0.454 -20.656 1 64.5 302 PRO B CA 1
ATOM 4558 C C . PRO B 1 302 ? -19.188 -1.175 -22 1 64.5 302 PRO B C 1
ATOM 4560 O O . PRO B 1 302 ? -18.266 -1.967 -22.234 1 64.5 302 PRO B O 1
ATOM 4563 N N . SER B 1 303 ? -20.062 -1.067 -22.922 1 58.56 303 SER B N 1
ATOM 4564 C CA . SER B 1 303 ? -20.078 -1.745 -24.219 1 58.56 303 SER B CA 1
ATOM 4565 C C . SER B 1 303 ? -18.969 -1.228 -25.125 1 58.56 303 SER B C 1
ATOM 4567 O O . SER B 1 303 ? -18.484 -1.946 -26 1 58.56 303 SER B O 1
ATOM 4569 N N . ARG B 1 304 ? -18.531 -0.03 -25.047 1 48.72 304 ARG B N 1
ATOM 4570 C CA . ARG B 1 304 ? -17.672 0.597 -26.047 1 48.72 304 ARG B CA 1
ATOM 4571 C C . ARG B 1 304 ? -16.219 0.143 -25.875 1 48.72 304 ARG B C 1
ATOM 4573 O O . ARG B 1 304 ? -15.391 0.337 -26.766 1 48.72 304 ARG B O 1
ATOM 4580 N N . THR B 1 305 ? -15.68 -0.123 -24.859 1 48.09 305 THR B N 1
ATOM 4581 C CA . THR B 1 305 ? -14.258 -0.399 -24.656 1 48.09 305 THR B CA 1
ATOM 4582 C C . THR B 1 305 ? -13.852 -1.687 -25.375 1 48.09 305 THR B C 1
ATOM 4584 O O . THR B 1 305 ? -12.672 -1.91 -25.625 1 48.09 305 THR B O 1
ATOM 4587 N N . LYS B 1 306 ? -14.711 -2.652 -25.812 1 45.75 306 LYS B N 1
ATOM 4588 C CA . LYS B 1 306 ? -14.375 -3.801 -26.656 1 45.75 306 LYS B CA 1
ATOM 4589 C C . LYS B 1 306 ? -13.797 -3.354 -28 1 45.75 306 LYS B C 1
ATOM 4591 O O . LYS B 1 306 ? -12.859 -3.969 -28.516 1 45.75 306 LYS B O 1
ATOM 4596 N N . ALA B 1 307 ? -14.438 -2.42 -28.703 1 39.72 307 ALA B N 1
ATOM 4597 C CA . ALA B 1 307 ? -14.195 -2.055 -30.094 1 39.72 307 ALA B CA 1
ATOM 4598 C C . ALA B 1 307 ? -12.852 -1.356 -30.25 1 39.72 307 ALA B C 1
ATOM 4600 O O . ALA B 1 307 ? -12.219 -1.436 -31.312 1 39.72 307 ALA B O 1
ATOM 4601 N N . ALA B 1 308 ? -12.453 -0.639 -29.391 1 39.62 308 ALA B N 1
ATOM 4602 C CA . ALA B 1 308 ? -11.234 0.119 -29.656 1 39.62 308 ALA B CA 1
ATOM 4603 C C . ALA B 1 308 ? -10 -0.775 -29.578 1 39.62 308 ALA B C 1
ATOM 4605 O O . ALA B 1 308 ? -8.953 -0.451 -30.125 1 39.62 308 ALA B O 1
ATOM 4606 N N . ARG B 1 309 ? -10.039 -1.799 -28.844 1 41.03 309 ARG B N 1
ATOM 4607 C CA . ARG B 1 309 ? -8.883 -2.684 -28.703 1 41.03 309 ARG B CA 1
ATOM 4608 C C . ARG B 1 309 ? -8.812 -3.676 -29.859 1 41.03 309 ARG B C 1
ATOM 4610 O O . ARG B 1 309 ? -7.73 -4.148 -30.203 1 41.03 309 ARG B O 1
ATOM 4617 N N . THR B 1 310 ? -9.891 -4.09 -30.422 1 39.69 310 THR B N 1
ATOM 4618 C CA . THR B 1 310 ? -9.852 -4.867 -31.656 1 39.69 310 THR B CA 1
ATOM 4619 C C . THR B 1 310 ? -9.258 -4.043 -32.781 1 39.69 310 THR B C 1
ATOM 4621 O O . THR B 1 310 ? -8.523 -4.57 -33.625 1 39.69 310 THR B O 1
ATOM 4624 N N . ASP B 1 311 ? -9.539 -2.832 -32.781 1 41.62 311 ASP B N 1
ATOM 4625 C CA . ASP B 1 311 ? -9.008 -2.055 -33.906 1 41.62 311 ASP B CA 1
ATOM 4626 C C . ASP B 1 311 ? -7.508 -1.812 -33.719 1 41.62 311 ASP B C 1
ATOM 4628 O O . ASP B 1 311 ? -6.789 -1.648 -34.719 1 41.62 311 ASP B O 1
ATOM 4632 N N . ALA B 1 312 ? -6.969 -1.874 -32.562 1 39.69 312 ALA B N 1
ATOM 4633 C CA . ALA B 1 312 ? -5.535 -1.634 -32.406 1 39.69 312 ALA B CA 1
ATOM 4634 C C . ALA B 1 312 ? -4.73 -2.891 -32.75 1 39.69 312 ALA B C 1
ATOM 4636 O O . ALA B 1 312 ? -3.596 -2.805 -33.219 1 39.69 312 ALA B O 1
ATOM 4637 N N . THR B 1 313 ? -5.203 -4.086 -32.531 1 40.28 313 THR B N 1
ATOM 4638 C CA . THR B 1 313 ? -4.57 -5.328 -32.938 1 40.28 313 THR B CA 1
ATOM 4639 C C . THR B 1 313 ? -4.656 -5.488 -34.469 1 40.28 313 THR B C 1
ATOM 4641 O O . THR B 1 313 ? -3.74 -6.023 -35.094 1 40.28 313 THR B O 1
ATOM 4644 N N . SER B 1 314 ? -5.688 -5.074 -35.094 1 40.94 314 SER B N 1
ATOM 4645 C CA . SER B 1 314 ? -5.805 -5.25 -36.562 1 40.94 314 SER B CA 1
ATOM 4646 C C . SER B 1 314 ? -4.887 -4.297 -37.312 1 40.94 314 SER B C 1
ATOM 4648 O O . SER B 1 314 ? -4.414 -4.613 -38.406 1 40.94 314 SER B O 1
ATOM 4650 N N . ARG B 1 315 ? -4.492 -3.236 -36.781 1 40.94 315 ARG B N 1
ATOM 4651 C CA . ARG B 1 315 ? -3.664 -2.314 -37.531 1 40.94 315 ARG B CA 1
ATOM 4652 C C . ARG B 1 315 ? -2.191 -2.703 -37.469 1 40.94 315 ARG B C 1
ATOM 4654 O O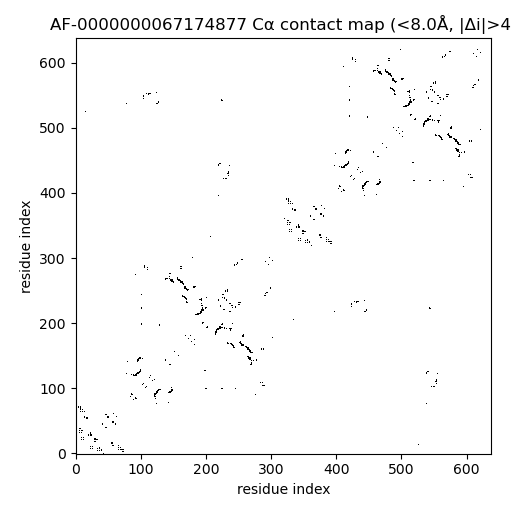 . ARG B 1 315 ? -1.37 -2.215 -38.25 1 40.94 315 ARG B O 1
ATOM 4661 N N . SER B 1 316 ? -1.729 -3.498 -36.5 1 38.03 316 SER B N 1
ATOM 4662 C CA . SER B 1 316 ? -0.329 -3.904 -36.438 1 38.03 316 SER B CA 1
ATOM 4663 C C . SER B 1 316 ? -0.068 -5.09 -37.375 1 38.03 316 SER B C 1
ATOM 4665 O O . SER B 1 316 ? 1.085 -5.414 -37.656 1 38.03 316 SER B O 1
ATOM 4667 N N . SER B 1 317 ? -1.018 -5.875 -37.781 1 33.81 317 SER B N 1
ATOM 4668 C CA . SER B 1 317 ? -0.738 -6.969 -38.688 1 33.81 317 SER B CA 1
ATOM 4669 C C . SER B 1 317 ? -0.634 -6.469 -40.125 1 33.81 317 SER B C 1
ATOM 4671 O O . SER B 1 317 ? -0.385 -7.25 -41.062 1 33.81 317 SER B O 1
ATOM 4673 N N . LYS B 1 318 ? -0.997 -5.289 -40.531 1 34.41 318 LYS B N 1
ATOM 4674 C CA . LYS B 1 318 ? -0.889 -4.949 -41.969 1 34.41 318 LYS B CA 1
ATOM 4675 C C . LYS B 1 318 ? 0.449 -4.281 -42.25 1 34.41 318 LYS B C 1
ATOM 4677 O O . LYS B 1 318 ? 0.7 -3.875 -43.406 1 34.41 318 LYS B O 1
ATOM 4682 N N . LYS B 1 319 ? 1.263 -4.023 -41.156 1 26.58 319 LYS B N 1
ATOM 4683 C CA . LYS B 1 319 ? 2.555 -3.627 -41.719 1 26.58 319 LYS B CA 1
ATOM 4684 C C . LYS B 1 319 ? 3.525 -4.805 -41.75 1 26.58 319 LYS B C 1
ATOM 4686 O O . LYS B 1 319 ? 3.641 -5.539 -40.75 1 26.58 319 LYS B O 1
#

Radius of gyration: 24.59 Å; Cα contacts (8 Å, |Δi|>4): 1229; chains: 2; bounding box: 55×66×74 Å